Protein AF-K0KT39-F1 (afdb_monomer_lite)

pLDDT: mean 83.59, std 15.36, range [40.25, 98.38]

Structure (mmCIF, N/CA/C/O backbone):
data_AF-K0KT39-F1
#
_entry.id   AF-K0KT39-F1
#
loop_
_atom_site.group_PDB
_atom_site.id
_atom_site.type_symbol
_atom_site.label_atom_id
_atom_site.label_alt_id
_atom_site.label_comp_id
_atom_site.label_asym_id
_atom_site.label_entity_id
_atom_site.label_seq_id
_atom_site.pdbx_PDB_ins_code
_atom_site.Cartn_x
_atom_site.Cartn_y
_atom_site.Cartn_z
_atom_site.occupancy
_atom_site.B_iso_or_equiv
_atom_site.auth_seq_id
_atom_site.auth_comp_id
_atom_site.auth_asym_id
_atom_site.auth_atom_id
_atom_site.pdbx_PDB_model_num
ATOM 1 N N . MET A 1 1 ? -36.729 12.899 -45.522 1.00 46.84 1 MET A N 1
ATOM 2 C CA . MET A 1 1 ? -36.616 11.635 -44.768 1.00 46.84 1 MET A CA 1
ATOM 3 C C . MET A 1 1 ? -36.280 12.002 -43.335 1.00 46.84 1 MET A C 1
ATOM 5 O O . MET A 1 1 ? -35.154 12.412 -43.083 1.00 46.84 1 MET A O 1
ATOM 9 N N . SER A 1 2 ? -37.270 11.995 -42.440 1.00 45.16 2 SER A N 1
ATOM 10 C CA . SER A 1 2 ? -37.041 12.156 -41.001 1.00 45.16 2 SER A CA 1
ATOM 11 C C . SER A 1 2 ? -36.230 10.952 -40.533 1.00 45.16 2 SER A C 1
ATOM 13 O O . SER A 1 2 ? -36.649 9.807 -40.692 1.00 45.16 2 SER A O 1
ATOM 15 N N . SER A 1 3 ? -35.005 11.199 -40.083 1.00 56.50 3 SER A N 1
ATOM 16 C CA . SER A 1 3 ? -34.122 10.141 -39.606 1.00 56.50 3 SER A CA 1
ATOM 17 C C . SER A 1 3 ? -34.692 9.606 -38.293 1.00 56.50 3 SER A C 1
ATOM 19 O O . SER A 1 3 ? -34.631 10.291 -37.276 1.00 56.50 3 SER A O 1
ATOM 21 N N . VAL A 1 4 ? -35.221 8.381 -38.351 1.00 67.88 4 VAL A N 1
ATOM 22 C CA . VAL A 1 4 ? -35.783 7.569 -37.251 1.00 67.88 4 VAL A CA 1
ATOM 23 C C . VAL A 1 4 ? -34.886 7.546 -36.001 1.00 67.88 4 VAL A C 1
ATOM 25 O O . VAL A 1 4 ? -35.363 7.326 -34.896 1.00 67.88 4 VAL A O 1
ATOM 28 N N . LEU A 1 5 ? -33.589 7.827 -36.153 1.00 69.44 5 LEU A N 1
ATOM 29 C CA . LEU A 1 5 ? -32.622 7.896 -35.057 1.00 69.44 5 LEU A CA 1
ATOM 30 C C . LEU A 1 5 ? -32.806 9.114 -34.131 1.00 69.44 5 LEU A C 1
ATOM 32 O O . LEU A 1 5 ? -32.380 9.055 -32.985 1.00 69.44 5 LEU A O 1
ATOM 36 N N . TYR A 1 6 ? -33.418 10.211 -34.592 1.00 71.56 6 TYR A N 1
ATOM 37 C CA . TYR A 1 6 ? -33.599 11.419 -33.767 1.00 71.56 6 TYR A CA 1
ATOM 38 C C . TYR A 1 6 ? -34.797 11.340 -32.817 1.00 71.56 6 TYR A C 1
ATOM 40 O O . TYR A 1 6 ? -34.864 12.113 -31.865 1.00 71.56 6 TYR A O 1
ATOM 48 N N . ASP A 1 7 ? -35.710 10.401 -33.063 1.00 83.69 7 ASP A N 1
ATOM 49 C CA . ASP A 1 7 ? -36.913 10.196 -32.252 1.00 83.69 7 ASP A CA 1
ATOM 50 C C . ASP A 1 7 ? -36.678 9.185 -31.112 1.00 83.69 7 ASP A C 1
ATOM 52 O O . ASP A 1 7 ? -37.590 8.882 -30.343 1.00 83.69 7 ASP A O 1
ATOM 56 N N . ILE A 1 8 ? -35.455 8.652 -30.994 1.00 88.94 8 ILE A N 1
ATOM 57 C CA . ILE A 1 8 ? -35.076 7.719 -29.931 1.00 88.94 8 ILE A CA 1
ATOM 58 C C . ILE A 1 8 ? -35.012 8.474 -28.587 1.00 88.94 8 ILE A C 1
ATOM 60 O O . ILE A 1 8 ? -34.323 9.498 -28.502 1.00 88.94 8 ILE A O 1
ATOM 64 N N . PRO A 1 9 ? -35.684 7.980 -27.526 1.00 92.38 9 PRO A N 1
ATOM 65 C CA . PRO A 1 9 ? -35.619 8.573 -26.194 1.00 92.38 9 PRO A CA 1
ATOM 66 C C . PRO A 1 9 ? -34.192 8.661 -25.650 1.00 92.38 9 PRO A C 1
ATOM 68 O O . PRO A 1 9 ? -33.346 7.808 -25.918 1.00 92.38 9 PRO A O 1
ATOM 71 N N . LEU A 1 10 ? -33.936 9.680 -24.828 1.00 91.75 10 LEU A N 1
ATOM 72 C CA . LEU A 1 10 ? -32.611 9.917 -24.254 1.00 91.75 10 LEU A CA 1
ATOM 73 C C . LEU A 1 10 ? -32.112 8.728 -23.413 1.00 91.75 10 LEU A C 1
ATOM 75 O O . LEU A 1 10 ? -30.931 8.399 -23.476 1.00 91.75 10 LEU A O 1
ATOM 79 N N . ASP A 1 11 ? -33.010 8.051 -22.698 1.00 93.25 11 ASP A N 1
ATOM 80 C CA . ASP A 1 11 ? -32.669 6.886 -21.874 1.00 93.25 11 ASP A CA 1
ATOM 81 C C . ASP A 1 11 ? -32.149 5.716 -22.723 1.00 93.25 11 ASP A C 1
ATOM 83 O O . ASP A 1 11 ? -31.144 5.100 -22.382 1.00 93.25 11 ASP A O 1
ATOM 87 N N . THR A 1 12 ? -32.742 5.479 -23.898 1.00 93.56 12 THR A N 1
ATOM 88 C CA . THR A 1 12 ? -32.250 4.468 -24.847 1.00 93.56 12 THR A CA 1
ATOM 89 C C . THR A 1 12 ? -30.861 4.829 -25.375 1.00 93.56 12 THR A C 1
ATOM 91 O O . THR A 1 12 ? -30.024 3.952 -25.569 1.00 93.56 12 THR A O 1
ATOM 94 N N . TRP A 1 13 ? -30.566 6.119 -25.574 1.00 93.88 13 TRP A N 1
ATOM 95 C CA . TRP A 1 13 ? -29.210 6.546 -25.930 1.00 93.88 13 TRP A CA 1
ATOM 96 C C . TRP A 1 13 ? -28.197 6.316 -24.807 1.00 93.88 13 TRP A C 1
ATOM 98 O O . TRP A 1 13 ? -27.032 6.052 -25.105 1.00 93.88 13 TRP A O 1
ATOM 108 N N . PHE A 1 14 ? -28.611 6.389 -23.541 1.00 94.06 14 PHE A N 1
ATOM 109 C CA . PHE A 1 14 ? -27.748 6.036 -22.414 1.00 94.06 14 PHE A CA 1
ATOM 110 C C . PHE A 1 14 ? -27.466 4.533 -22.368 1.00 94.06 14 PHE A C 1
ATOM 112 O O . PHE A 1 14 ? -26.304 4.162 -22.244 1.00 94.06 14 PHE A O 1
ATOM 119 N N . GLU A 1 15 ? -28.473 3.684 -22.586 1.00 94.31 15 GLU A N 1
ATOM 120 C CA . GLU A 1 15 ? -28.278 2.230 -22.710 1.00 94.31 15 GLU A CA 1
ATOM 121 C C . GLU A 1 15 ? -27.335 1.880 -23.871 1.00 94.31 15 GLU A C 1
ATOM 123 O O . GLU A 1 15 ? -26.424 1.072 -23.719 1.00 94.31 15 GLU A O 1
ATOM 128 N N . VAL A 1 16 ? -27.492 2.537 -25.027 1.00 93.94 16 VAL A N 1
ATOM 129 C CA . VAL A 1 16 ? -26.554 2.384 -26.151 1.00 93.94 16 VAL A CA 1
ATOM 130 C C . VAL A 1 16 ? -25.148 2.820 -25.741 1.00 93.94 16 VAL A C 1
ATOM 132 O O . VAL A 1 16 ? -24.185 2.129 -26.055 1.00 93.94 16 VAL A O 1
ATOM 135 N N . ALA A 1 17 ? -25.011 3.940 -25.028 1.00 94.12 17 ALA A N 1
ATOM 136 C CA . ALA A 1 17 ? -23.710 4.442 -24.604 1.00 94.12 17 ALA A CA 1
ATOM 137 C C . ALA A 1 17 ? -22.978 3.489 -23.643 1.00 94.12 17 ALA A C 1
ATOM 139 O O . ALA A 1 17 ? -21.752 3.423 -23.691 1.00 94.12 17 ALA A O 1
ATOM 140 N N . GLU A 1 18 ? -23.701 2.735 -22.811 1.00 93.25 18 GLU A N 1
ATOM 141 C CA . GLU A 1 18 ? -23.127 1.710 -21.925 1.00 93.25 18 GLU A CA 1
ATOM 142 C C . GLU A 1 18 ? -22.544 0.508 -22.686 1.00 93.25 18 GLU A C 1
ATOM 144 O O . GLU A 1 18 ? -21.659 -0.177 -22.170 1.00 93.25 18 GLU A O 1
ATOM 149 N N . LEU A 1 19 ? -23.010 0.260 -23.914 1.00 95.44 19 LEU A N 1
ATOM 150 C CA . LEU A 1 19 ? -22.558 -0.845 -24.766 1.00 95.44 19 LEU A CA 1
ATOM 151 C C . LEU A 1 19 ? -21.391 -0.471 -25.691 1.00 95.44 19 LEU A C 1
ATOM 153 O O . LEU A 1 19 ? -20.814 -1.353 -26.328 1.00 95.44 19 LEU A O 1
ATOM 157 N N . LEU A 1 20 ? -21.060 0.816 -25.794 1.00 95.44 20 LEU A N 1
ATOM 158 C CA . LEU A 1 20 ? -20.030 1.328 -26.694 1.00 95.44 20 LEU A CA 1
ATOM 159 C C . LEU A 1 20 ? -18.707 1.556 -25.969 1.00 95.44 20 LEU A C 1
ATOM 161 O O . LEU A 1 20 ? -18.662 1.904 -24.787 1.00 95.44 20 LEU A O 1
ATOM 165 N N . ASP A 1 21 ? -17.605 1.418 -26.706 1.00 94.62 21 ASP A N 1
ATOM 166 C CA . ASP A 1 21 ? -16.312 1.832 -26.186 1.00 94.62 21 ASP A CA 1
ATOM 167 C C . ASP A 1 21 ? -16.162 3.366 -26.208 1.00 94.62 21 ASP A C 1
ATOM 169 O O . ASP A 1 21 ? -16.931 4.118 -26.812 1.00 94.62 21 ASP A O 1
ATOM 173 N N . THR A 1 22 ? -15.139 3.866 -25.515 1.00 93.25 22 THR A N 1
ATOM 174 C CA . THR A 1 22 ? -14.885 5.311 -25.440 1.00 93.25 22 THR A CA 1
ATOM 175 C C . THR A 1 22 ? -14.632 5.941 -26.813 1.00 93.25 22 THR A C 1
ATOM 177 O O . THR A 1 22 ? -14.988 7.101 -27.026 1.00 93.25 22 THR A O 1
ATOM 180 N N . GLN A 1 23 ? -13.985 5.219 -27.728 1.00 94.19 23 GLN A N 1
ATOM 181 C CA . GLN A 1 23 ? -13.629 5.751 -29.037 1.00 94.19 23 GLN A CA 1
ATOM 182 C C . GLN A 1 23 ? -14.881 5.932 -29.898 1.00 94.19 23 GLN A C 1
ATOM 184 O O . GLN A 1 23 ? -15.034 6.972 -30.540 1.00 94.19 23 GLN A O 1
ATOM 189 N N . ASP A 1 24 ? -15.805 4.980 -29.845 1.00 96.50 24 ASP A N 1
ATOM 190 C CA . ASP A 1 24 ? -17.098 5.048 -30.514 1.00 96.50 24 ASP A CA 1
ATOM 191 C C . ASP A 1 24 ? -17.952 6.198 -29.980 1.00 96.50 24 ASP A C 1
ATOM 193 O O . ASP A 1 24 ? -18.517 6.958 -30.768 1.00 96.50 24 ASP A O 1
ATOM 197 N N . LEU A 1 25 ? -17.973 6.417 -28.662 1.00 96.06 25 LEU A N 1
ATOM 198 C CA . LEU A 1 25 ? -18.660 7.569 -28.063 1.00 96.06 25 LEU A CA 1
ATOM 199 C C . LEU A 1 25 ? -18.099 8.906 -28.575 1.00 96.06 25 LEU A C 1
ATOM 201 O O . LEU A 1 25 ? -18.857 9.824 -28.903 1.00 96.06 25 LEU A O 1
ATOM 205 N N . ILE A 1 26 ? -16.771 9.020 -28.689 1.00 94.56 26 ILE A N 1
ATOM 206 C CA . ILE A 1 26 ? -16.111 10.210 -29.249 1.00 94.56 26 ILE A CA 1
ATOM 207 C C . ILE A 1 26 ? -16.466 10.377 -30.733 1.00 94.56 26 ILE A C 1
ATOM 209 O O . ILE A 1 26 ? -16.769 11.491 -31.168 1.00 94.56 26 ILE A O 1
ATOM 213 N N . ASN A 1 27 ? -16.468 9.285 -31.499 1.00 96.50 27 ASN A N 1
ATOM 214 C CA . ASN A 1 27 ? -16.807 9.287 -32.920 1.00 96.50 27 ASN A CA 1
ATOM 215 C C . ASN A 1 27 ? -18.277 9.675 -33.154 1.00 96.50 27 ASN A C 1
ATOM 217 O O . ASN A 1 27 ? -18.571 10.470 -34.042 1.00 96.50 27 ASN A O 1
ATOM 221 N N . LEU A 1 28 ? -19.216 9.193 -32.337 1.00 94.81 28 LEU A N 1
ATOM 222 C CA . LEU A 1 28 ? -20.631 9.566 -32.441 1.00 94.81 28 LEU A CA 1
ATOM 223 C C . LEU A 1 28 ? -20.848 11.057 -32.176 1.00 94.81 28 LEU A C 1
ATOM 225 O O . LEU A 1 28 ? -21.639 11.715 -32.856 1.00 94.81 28 LEU A O 1
ATOM 229 N N . ARG A 1 29 ? -20.083 11.623 -31.244 1.00 95.44 29 ARG A N 1
ATOM 230 C CA . ARG A 1 29 ? -20.150 13.038 -30.871 1.00 95.44 29 ARG A CA 1
ATOM 231 C C . ARG A 1 29 ? -19.796 13.994 -32.019 1.00 95.44 29 ARG A C 1
ATOM 233 O O . ARG A 1 29 ? -20.246 15.140 -32.001 1.00 95.44 29 ARG A O 1
ATOM 240 N N . ILE A 1 30 ? -19.011 13.554 -33.008 1.00 96.19 30 ILE A N 1
ATOM 241 C CA . ILE A 1 30 ? -18.637 14.369 -34.181 1.00 96.19 30 ILE A CA 1
ATOM 242 C C . ILE A 1 30 ? -19.602 14.220 -35.366 1.00 96.19 30 ILE A C 1
ATOM 244 O O . ILE A 1 30 ? -19.491 14.975 -36.329 1.00 96.19 30 ILE A O 1
ATOM 248 N N . VAL A 1 31 ? -20.570 13.298 -35.303 1.00 95.31 31 VAL A N 1
ATOM 249 C CA . VAL A 1 31 ? -21.491 13.023 -36.420 1.00 95.31 31 VAL A CA 1
ATOM 250 C C . VAL A 1 31 ? -22.432 14.200 -36.687 1.00 95.31 31 VAL A C 1
ATOM 252 O O . VAL A 1 31 ? -22.616 14.600 -37.834 1.00 95.31 31 VAL A O 1
ATOM 255 N N . ASN A 1 32 ? -23.073 14.749 -35.650 1.00 93.69 32 ASN A N 1
ATOM 256 C CA . ASN A 1 32 ? -23.989 15.888 -35.774 1.00 93.69 32 ASN A CA 1
ATOM 257 C C . ASN A 1 32 ? -24.195 16.610 -34.425 1.00 93.69 32 ASN A C 1
ATOM 259 O O . ASN A 1 32 ? -23.802 16.110 -33.374 1.00 93.69 32 ASN A O 1
ATOM 263 N N . LYS A 1 33 ? -24.854 17.780 -34.442 1.00 94.44 33 LYS A N 1
ATOM 264 C CA . LYS A 1 33 ? -25.094 18.608 -33.239 1.00 94.44 33 LYS A CA 1
ATOM 265 C C . LYS A 1 33 ? -25.927 17.912 -32.154 1.00 94.44 33 LYS A C 1
ATOM 267 O O . LYS A 1 33 ? -25.725 18.182 -30.975 1.00 94.44 33 LYS A O 1
ATOM 272 N N . HIS A 1 34 ? -26.866 17.053 -32.541 1.00 93.19 34 HIS A N 1
ATOM 273 C CA . HIS A 1 34 ? -27.722 16.343 -31.595 1.00 93.19 34 HIS A CA 1
ATOM 274 C C . HIS A 1 34 ? -26.930 15.268 -30.839 1.00 93.19 34 HIS A C 1
ATOM 276 O O . HIS A 1 34 ? -26.924 15.262 -29.612 1.00 93.19 34 HIS A O 1
ATOM 282 N N . PHE A 1 35 ? -26.161 14.441 -31.552 1.00 94.12 35 PHE A N 1
ATOM 283 C CA . PHE A 1 35 ? -25.239 13.483 -30.936 1.00 94.12 35 PHE A CA 1
ATOM 284 C C . PHE A 1 35 ? -24.128 14.179 -30.155 1.00 94.12 35 PHE A C 1
ATOM 286 O O . PHE A 1 35 ? -23.762 13.716 -29.081 1.00 94.12 35 PHE A O 1
ATOM 293 N N . HIS A 1 36 ? -23.648 15.331 -30.629 1.00 95.75 36 HIS A N 1
ATOM 294 C CA . HIS A 1 36 ? -22.718 16.146 -29.859 1.00 95.75 36 HIS A CA 1
ATOM 295 C C . HIS A 1 36 ? -23.272 16.483 -28.472 1.00 95.75 36 HIS A C 1
ATOM 297 O O . HIS A 1 36 ? -22.563 16.336 -27.481 1.00 95.75 36 HIS A O 1
ATOM 303 N N . TYR A 1 37 ? -24.534 16.912 -28.399 1.00 94.75 37 TYR A N 1
ATOM 304 C CA . TYR A 1 37 ? -25.203 17.212 -27.138 1.00 94.75 37 TYR A CA 1
ATOM 305 C C . TYR A 1 37 ? -25.363 15.958 -26.269 1.00 94.75 37 TYR A C 1
ATOM 307 O O . TYR A 1 37 ? -24.861 15.947 -25.146 1.00 94.75 37 TYR A O 1
ATOM 315 N N . ILE A 1 38 ? -25.982 14.894 -26.797 1.00 94.94 38 ILE A N 1
ATOM 316 C CA . ILE A 1 38 ? -26.258 13.652 -26.051 1.00 94.94 38 ILE A CA 1
ATOM 317 C C . ILE A 1 38 ? -24.968 13.035 -25.506 1.00 94.94 38 ILE A C 1
ATOM 319 O O . ILE A 1 38 ? -24.828 12.846 -24.299 1.00 94.94 38 ILE A O 1
ATOM 323 N N . PHE A 1 39 ? -23.984 12.796 -26.374 1.00 96.00 39 PHE A N 1
ATOM 324 C CA . PHE A 1 39 ? -22.715 12.164 -26.009 1.00 96.00 39 PHE A CA 1
ATOM 325 C C . PHE A 1 39 ? -21.731 13.124 -25.330 1.00 96.00 39 PHE A C 1
ATOM 327 O O . PHE A 1 39 ? -20.564 12.785 -25.176 1.00 96.00 39 PHE A O 1
ATOM 334 N N . SER A 1 40 ? -22.168 14.311 -24.894 1.00 95.50 40 SER A N 1
ATOM 335 C CA . SER A 1 40 ? -21.419 15.168 -23.960 1.00 95.50 40 SER A CA 1
ATOM 336 C C . SER A 1 40 ? -22.024 15.180 -22.551 1.00 95.50 40 SER A C 1
ATOM 338 O O . SER A 1 40 ? -21.449 15.792 -21.651 1.00 95.50 40 SER A O 1
ATOM 340 N N . LEU A 1 41 ? -23.171 14.523 -22.333 1.00 96.25 41 LEU A N 1
ATOM 341 C CA . LEU A 1 41 ? -23.877 14.550 -21.054 1.00 96.25 41 LEU A CA 1
ATOM 342 C C . LEU A 1 41 ? -23.114 13.812 -19.947 1.00 96.25 41 LEU A C 1
ATOM 344 O O . LEU A 1 41 ? -22.568 12.724 -20.139 1.00 96.25 41 LEU A O 1
ATOM 348 N N . ASN A 1 42 ? -23.150 14.383 -18.741 1.00 96.25 42 ASN A N 1
ATOM 349 C CA . ASN A 1 42 ? -22.493 13.811 -17.564 1.00 96.25 42 ASN A CA 1
ATOM 350 C C . ASN A 1 42 ? -23.023 12.421 -17.190 1.00 96.25 42 ASN A C 1
ATOM 352 O O . ASN A 1 42 ? -22.271 11.650 -16.603 1.00 96.25 42 ASN A O 1
ATOM 356 N N . THR A 1 43 ? -24.271 12.085 -17.533 1.00 95.50 43 THR A N 1
ATOM 357 C CA . THR A 1 43 ? -24.850 10.751 -17.298 1.00 95.50 43 THR A CA 1
ATOM 358 C C . THR A 1 43 ? -24.015 9.639 -17.936 1.00 95.50 43 THR A C 1
ATOM 360 O O . THR A 1 43 ? -23.900 8.573 -17.350 1.00 95.50 43 TH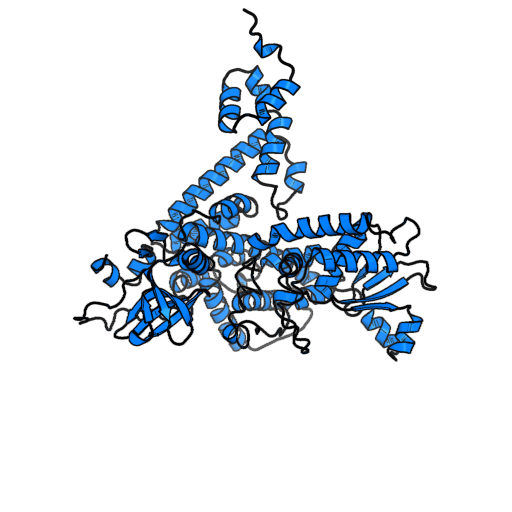R A O 1
ATOM 363 N N . ILE A 1 44 ? -23.362 9.913 -19.072 1.00 96.31 44 ILE A N 1
ATOM 364 C CA . ILE A 1 44 ? -22.476 8.963 -19.763 1.00 96.31 44 ILE A CA 1
ATOM 365 C C . ILE A 1 44 ? -21.061 9.022 -19.172 1.00 96.31 44 ILE A C 1
ATOM 367 O O . ILE A 1 44 ? -20.472 8.010 -18.799 1.00 96.31 44 ILE A O 1
ATOM 371 N N . TRP A 1 45 ? -20.493 10.225 -19.056 1.00 96.12 45 TRP A N 1
ATOM 372 C CA . TRP A 1 45 ? -19.067 10.377 -18.744 1.00 96.12 45 TRP A CA 1
ATOM 373 C C . TRP A 1 45 ? -18.718 10.229 -17.264 1.00 96.12 45 TRP A C 1
ATOM 375 O O . TRP A 1 45 ? -17.588 9.855 -16.949 1.00 96.12 45 TRP A O 1
ATOM 385 N N . LYS A 1 46 ? -19.653 10.493 -16.344 1.00 95.56 46 LYS A N 1
ATOM 386 C CA . LYS A 1 46 ? -19.411 10.328 -14.906 1.00 95.56 46 LYS A CA 1
ATOM 387 C C . LYS A 1 46 ? -19.182 8.860 -14.530 1.00 95.56 46 LYS A C 1
ATOM 389 O O . LYS A 1 46 ? -18.131 8.598 -13.947 1.00 95.56 46 LYS A O 1
ATOM 394 N N . PRO A 1 47 ? -20.056 7.897 -14.888 1.00 94.56 47 PRO A N 1
ATOM 395 C CA . PRO A 1 47 ? -19.798 6.478 -14.636 1.00 94.56 47 PRO A CA 1
ATOM 396 C C . PRO A 1 47 ? -18.484 5.984 -15.251 1.00 94.56 47 PRO A C 1
ATOM 398 O O . PRO A 1 47 ? -17.734 5.271 -14.585 1.00 94.56 47 PRO A O 1
ATOM 401 N N . LEU A 1 48 ? -18.161 6.412 -16.479 1.00 93.75 48 LEU A N 1
ATOM 402 C CA . LEU A 1 48 ? -16.902 6.067 -17.152 1.00 93.75 48 LEU A CA 1
ATOM 403 C C . LEU A 1 48 ? -15.674 6.620 -16.414 1.00 93.75 48 LEU A C 1
ATOM 405 O O . LEU A 1 48 ? -14.705 5.897 -16.192 1.00 93.75 48 LEU A O 1
ATOM 409 N N . ALA A 1 49 ? -15.706 7.887 -15.994 1.00 94.31 49 ALA A N 1
ATOM 410 C CA . ALA A 1 49 ? -14.618 8.486 -15.225 1.00 94.31 49 ALA A CA 1
ATOM 411 C C . ALA A 1 49 ? -14.461 7.813 -13.852 1.00 94.31 49 ALA A C 1
ATOM 413 O O . ALA A 1 49 ? -13.342 7.500 -13.440 1.00 94.31 49 ALA A O 1
ATOM 414 N N . THR A 1 50 ? -15.575 7.555 -13.156 1.00 93.19 50 THR A N 1
ATOM 415 C CA . THR A 1 50 ? -15.586 6.890 -11.848 1.00 93.19 50 THR A CA 1
ATOM 416 C C . THR A 1 50 ? -15.029 5.472 -11.934 1.00 93.19 50 THR A C 1
ATOM 418 O O . THR A 1 50 ? -14.135 5.129 -11.161 1.00 93.19 50 THR A O 1
ATOM 421 N N . SER A 1 51 ? -15.491 4.664 -12.891 1.00 91.50 51 SER A N 1
ATOM 422 C CA . SER A 1 51 ? -15.036 3.279 -13.049 1.00 91.50 51 SER A CA 1
ATOM 423 C C . SER A 1 51 ? -13.561 3.191 -13.444 1.00 91.50 51 SER A C 1
ATOM 425 O O . SER A 1 51 ? -12.849 2.312 -12.954 1.00 91.50 51 SER A O 1
ATOM 427 N N . ARG A 1 52 ? -13.087 4.121 -14.282 1.00 91.44 52 ARG A N 1
ATOM 428 C CA . ARG A 1 52 ? -11.718 4.120 -14.803 1.00 91.44 52 ARG A CA 1
ATOM 429 C C . ARG A 1 52 ? -10.682 4.656 -13.817 1.00 91.44 52 ARG A C 1
ATOM 431 O O . ARG A 1 52 ? -9.605 4.074 -13.716 1.00 91.44 52 ARG A O 1
ATOM 438 N N . TRP A 1 53 ? -10.971 5.747 -13.103 1.00 93.75 53 TRP A N 1
ATOM 439 C CA . TRP A 1 53 ? -9.966 6.426 -12.268 1.00 93.75 53 TRP A CA 1
ATOM 440 C C . TRP A 1 53 ? -10.263 6.440 -10.772 1.00 93.75 53 TRP A C 1
ATOM 442 O O . TRP A 1 53 ? -9.334 6.654 -10.007 1.00 93.75 53 TRP A O 1
ATOM 452 N N . PHE A 1 54 ? -11.502 6.191 -10.342 1.00 91.56 54 PHE A N 1
ATOM 453 C CA . PHE A 1 54 ? -11.907 6.323 -8.935 1.00 91.56 54 PHE A CA 1
ATOM 454 C C . PHE A 1 54 ? -12.413 5.019 -8.308 1.00 91.56 54 PHE A C 1
ATOM 456 O O . PHE A 1 54 ? -12.992 5.032 -7.225 1.00 91.56 54 PHE A O 1
ATOM 463 N N . LYS A 1 55 ? -12.189 3.879 -8.970 1.00 87.69 55 LYS A N 1
ATOM 464 C CA . LYS A 1 55 ? -12.471 2.551 -8.404 1.00 87.69 55 LYS A CA 1
ATOM 465 C C . LYS A 1 55 ? -11.504 2.177 -7.271 1.00 87.69 55 LYS A C 1
ATOM 467 O O . LYS A 1 55 ? -11.816 1.316 -6.457 1.00 87.69 55 LYS A O 1
ATOM 472 N N . ILE A 1 56 ? -10.323 2.790 -7.247 1.00 84.81 56 ILE A N 1
ATOM 473 C CA . ILE A 1 56 ? -9.291 2.544 -6.238 1.00 84.81 56 ILE A CA 1
ATOM 474 C C . ILE A 1 56 ? -9.648 3.342 -4.975 1.00 84.81 56 ILE A C 1
ATOM 476 O O . ILE A 1 56 ? -9.892 4.544 -5.057 1.00 84.81 56 ILE A O 1
ATOM 480 N N . ASP A 1 57 ? -9.687 2.674 -3.819 1.00 83.88 57 ASP A N 1
ATOM 481 C CA . ASP A 1 57 ? -10.199 3.244 -2.560 1.00 83.88 57 ASP A CA 1
ATOM 482 C C . ASP A 1 57 ? -9.386 4.451 -2.047 1.00 83.88 57 ASP A C 1
ATOM 484 O O . ASP A 1 57 ? -9.920 5.318 -1.362 1.00 83.88 57 ASP A O 1
ATOM 488 N N . ASP A 1 58 ? -8.114 4.559 -2.443 1.00 87.06 58 ASP A N 1
ATOM 489 C CA . ASP A 1 58 ? -7.204 5.644 -2.050 1.00 87.06 58 ASP A CA 1
ATOM 490 C C . ASP A 1 58 ? -7.340 6.935 -2.890 1.00 87.06 58 ASP A C 1
ATOM 492 O O . ASP A 1 58 ? -6.570 7.882 -2.714 1.00 87.06 58 ASP A O 1
ATOM 496 N N . GLN A 1 59 ? -8.315 6.999 -3.804 1.00 90.62 59 GLN A N 1
ATOM 497 C CA . GLN A 1 59 ? -8.532 8.159 -4.670 1.00 90.62 59 GLN A CA 1
ATOM 498 C C . GLN A 1 59 ? -9.413 9.230 -4.008 1.00 90.62 59 GLN A C 1
ATOM 500 O O . GLN A 1 59 ? -10.392 8.900 -3.336 1.00 90.62 59 GLN A O 1
ATOM 505 N N . PRO A 1 60 ? -9.136 10.528 -4.244 1.00 88.75 60 PRO A N 1
ATOM 506 C CA . PRO A 1 60 ? -9.906 11.629 -3.663 1.00 88.75 60 PRO A CA 1
ATOM 507 C C . PRO A 1 60 ? -11.323 11.686 -4.252 1.00 88.75 60 PRO A C 1
ATOM 509 O O . PRO A 1 60 ? -11.552 12.216 -5.346 1.00 88.75 60 PRO A O 1
ATOM 512 N N . ARG A 1 61 ? -12.296 11.118 -3.531 1.00 85.75 61 ARG A N 1
ATOM 513 C CA . ARG A 1 61 ? -13.695 11.000 -3.979 1.00 85.75 61 ARG A CA 1
ATOM 514 C C . ARG A 1 61 ? -14.404 12.357 -4.066 1.00 85.75 61 ARG A C 1
ATOM 516 O O . ARG A 1 61 ? -15.410 12.473 -4.763 1.00 85.75 61 ARG A O 1
ATOM 523 N N . GLU A 1 62 ? -13.887 13.389 -3.406 1.00 88.38 62 GLU A N 1
ATOM 524 C CA . GLU A 1 62 ? -14.403 14.762 -3.440 1.00 88.38 62 GLU A CA 1
ATOM 525 C C . GLU A 1 62 ? -14.399 15.332 -4.866 1.00 88.38 62 GLU A C 1
ATOM 527 O O . GLU A 1 62 ? -15.348 15.999 -5.271 1.00 88.38 62 GLU A O 1
ATOM 532 N N . ILE A 1 63 ? -13.413 14.953 -5.685 1.00 88.38 63 ILE A N 1
ATOM 533 C CA . ILE A 1 63 ? -13.277 15.419 -7.074 1.00 88.38 63 ILE A CA 1
ATOM 534 C C . ILE A 1 63 ? -14.486 15.019 -7.929 1.00 88.38 63 ILE A C 1
ATOM 536 O O . ILE A 1 63 ? -14.907 15.766 -8.814 1.00 88.38 63 ILE A O 1
ATOM 540 N N . ILE A 1 64 ? -15.091 13.865 -7.640 1.00 86.31 64 ILE A N 1
ATOM 541 C CA . ILE A 1 64 ? -16.310 13.396 -8.313 1.00 86.31 64 ILE A CA 1
ATOM 542 C C . ILE A 1 64 ? -17.484 14.342 -8.005 1.00 86.31 64 ILE A C 1
ATOM 544 O O . ILE A 1 64 ? -18.347 14.584 -8.849 1.00 86.31 64 ILE A O 1
ATOM 548 N N . LYS A 1 65 ? -17.548 14.909 -6.800 1.00 87.25 65 LYS A N 1
ATOM 549 C CA . LYS A 1 65 ? -18.622 15.841 -6.433 1.00 87.25 65 LYS A CA 1
ATOM 550 C C . LYS A 1 65 ? -18.416 17.215 -7.073 1.00 87.25 65 LYS A C 1
ATOM 552 O O . LYS A 1 65 ? -19.391 17.825 -7.501 1.00 87.25 65 LYS A O 1
ATOM 557 N N . ASP A 1 66 ? -17.164 17.645 -7.201 1.00 91.50 66 ASP A N 1
ATOM 558 C CA . ASP A 1 66 ? -16.821 18.999 -7.649 1.00 91.50 66 ASP A CA 1
ATOM 559 C C . ASP A 1 66 ? -16.749 19.151 -9.181 1.00 91.50 66 ASP A C 1
ATOM 561 O O . ASP A 1 66 ? -16.816 20.265 -9.711 1.00 91.50 66 ASP A O 1
ATOM 565 N N . THR A 1 67 ? -16.639 18.043 -9.921 1.00 92.00 67 THR A N 1
ATOM 566 C CA . THR A 1 67 ? -16.535 18.060 -11.388 1.00 92.00 67 THR A CA 1
ATOM 567 C C . THR A 1 67 ? -17.877 18.393 -12.044 1.00 92.00 67 THR A C 1
ATOM 569 O O . THR A 1 67 ? -18.841 17.633 -11.948 1.00 92.00 67 THR A O 1
ATOM 572 N N . LYS A 1 68 ? -17.928 19.519 -12.771 1.00 93.38 68 LYS A N 1
ATOM 573 C CA . LYS A 1 68 ? -19.129 19.980 -13.493 1.00 93.38 68 LYS A CA 1
ATOM 574 C C . LYS A 1 68 ? -19.244 19.436 -14.918 1.00 93.38 68 LYS A C 1
ATOM 576 O O . LYS A 1 68 ? -20.352 19.153 -15.358 1.00 93.38 68 LYS A O 1
ATOM 581 N N . GLU A 1 69 ? -18.126 19.279 -15.626 1.00 95.19 69 GLU A N 1
ATOM 582 C CA . GLU A 1 69 ? -18.087 18.859 -17.035 1.00 95.19 69 GLU A CA 1
ATOM 583 C C . GLU A 1 69 ? -17.247 17.589 -17.195 1.00 95.19 69 GLU A C 1
ATOM 585 O O . GLU A 1 69 ? -16.025 17.631 -17.357 1.00 95.19 69 GLU A O 1
ATOM 590 N N . TYR A 1 70 ? -17.904 16.430 -17.143 1.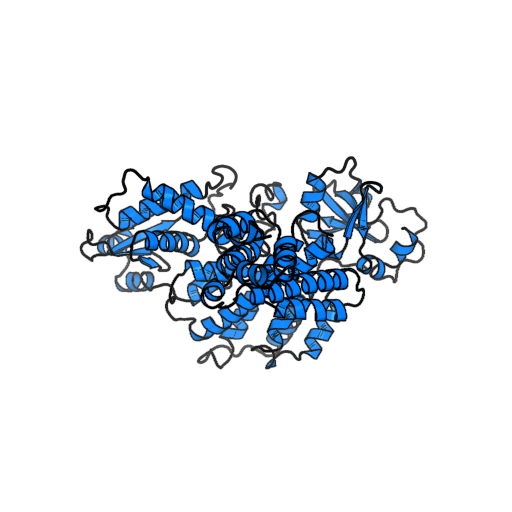00 95.69 70 TYR A N 1
ATOM 591 C CA . TYR A 1 70 ? -17.206 15.146 -17.117 1.00 95.69 70 TYR A CA 1
ATOM 592 C C . TYR A 1 70 ? -16.568 14.763 -18.450 1.00 95.69 70 TYR A C 1
ATOM 594 O O . TYR A 1 70 ? -15.532 14.105 -18.444 1.00 95.69 70 TYR A O 1
ATOM 602 N N . PHE A 1 71 ? -17.125 15.191 -19.585 1.00 95.69 71 PHE A N 1
ATOM 603 C CA . PHE A 1 71 ? -16.500 14.954 -20.889 1.00 95.69 71 PHE A CA 1
ATOM 604 C C . PHE A 1 71 ? -15.133 15.654 -21.007 1.00 95.69 71 PHE A C 1
ATOM 606 O O . PHE A 1 71 ? -14.142 15.046 -21.424 1.00 95.69 71 PHE A O 1
ATOM 613 N N . ALA A 1 72 ? -15.072 16.932 -20.614 1.00 95.50 72 ALA A N 1
ATOM 614 C CA . ALA A 1 72 ? -13.839 17.715 -20.631 1.00 95.50 72 ALA A CA 1
ATOM 615 C C . ALA A 1 72 ? -12.805 17.113 -19.671 1.00 95.50 72 ALA A C 1
ATOM 617 O O . ALA A 1 72 ? -11.672 16.849 -20.075 1.00 95.50 72 ALA A O 1
ATOM 618 N N . TYR A 1 73 ? -13.238 16.795 -18.444 1.00 95.50 73 TYR A N 1
ATOM 619 C CA . TYR A 1 73 ? -12.415 16.094 -17.460 1.00 95.50 73 TYR A CA 1
ATOM 620 C C . TYR A 1 73 ? -11.861 14.775 -18.014 1.00 95.50 73 TYR A C 1
ATOM 622 O O . TYR A 1 73 ? -10.663 14.520 -17.919 1.00 95.50 73 TYR A O 1
ATOM 630 N N . TYR A 1 74 ? -12.711 13.948 -18.632 1.00 95.44 74 TYR A N 1
ATOM 631 C CA . TYR A 1 74 ? -12.306 12.662 -19.193 1.00 95.44 74 TYR A CA 1
ATOM 632 C C . TYR A 1 74 ? -11.248 12.831 -20.286 1.00 95.44 74 TYR A C 1
ATOM 634 O O . TYR A 1 74 ? -10.254 12.107 -20.305 1.00 95.44 74 TYR A O 1
ATOM 642 N N . THR A 1 75 ? -11.431 13.806 -21.176 1.00 94.19 75 THR A N 1
ATOM 643 C CA . THR A 1 75 ? -10.496 14.070 -22.277 1.00 94.19 75 THR A CA 1
ATOM 644 C C . THR A 1 75 ? -9.129 14.524 -21.756 1.00 94.19 75 THR A C 1
ATOM 646 O O . THR A 1 75 ? -8.113 13.948 -22.146 1.00 94.19 75 THR A O 1
ATOM 649 N N . GLU A 1 76 ? -9.093 15.493 -20.830 1.00 95.62 76 GLU A N 1
ATOM 650 C CA . GLU A 1 76 ? -7.852 15.937 -20.171 1.00 95.62 76 GLU A CA 1
ATOM 651 C C . GLU A 1 76 ? -7.163 14.759 -19.474 1.00 95.62 76 GLU A C 1
ATOM 653 O O . GLU A 1 76 ? -5.970 14.507 -19.647 1.00 95.62 76 GLU A O 1
ATOM 658 N N . ARG A 1 77 ? -7.931 13.995 -18.697 1.00 95.50 77 ARG A N 1
ATOM 659 C CA . ARG A 1 77 ? -7.398 12.909 -17.885 1.00 95.50 77 ARG A CA 1
ATOM 660 C C . ARG A 1 77 ? -6.873 11.748 -18.730 1.00 95.50 77 ARG A C 1
ATOM 662 O O . ARG A 1 77 ? -5.845 11.171 -18.378 1.00 95.50 77 ARG A O 1
ATOM 669 N N . ASN A 1 78 ? -7.520 11.446 -19.854 1.00 95.50 78 ASN A N 1
ATOM 670 C CA . ASN A 1 78 ? -7.047 10.452 -20.812 1.00 95.50 78 ASN A CA 1
ATOM 671 C C . ASN A 1 78 ? -5.748 10.894 -21.502 1.00 95.50 78 ASN A C 1
ATOM 673 O O . ASN A 1 78 ? -4.863 10.065 -21.697 1.00 95.50 78 ASN A O 1
ATOM 677 N N . GLN A 1 79 ? -5.598 12.186 -21.818 1.00 96.69 79 GLN A N 1
ATOM 678 C CA . GLN A 1 79 ? -4.339 12.714 -22.350 1.00 96.69 79 GLN A CA 1
ATOM 679 C C . GLN A 1 79 ? -3.189 12.520 -21.350 1.00 96.69 79 GLN A C 1
ATOM 681 O O . GLN A 1 79 ? -2.120 12.047 -21.730 1.00 96.69 79 GLN A O 1
ATOM 686 N N . ILE A 1 80 ? -3.440 12.764 -20.059 1.00 97.44 80 ILE A N 1
ATOM 687 C CA . ILE A 1 80 ? -2.463 12.493 -18.994 1.00 97.44 80 ILE A CA 1
ATOM 688 C C . ILE A 1 80 ? -2.058 11.008 -18.978 1.00 97.44 80 ILE A C 1
ATOM 690 O O . ILE A 1 80 ? -0.871 10.705 -18.903 1.00 97.44 80 ILE A O 1
ATOM 694 N N . ASP A 1 81 ? -3.001 10.066 -19.098 1.00 96.62 81 ASP A N 1
ATOM 695 C CA . ASP A 1 81 ? -2.681 8.627 -19.133 1.00 96.62 81 ASP A CA 1
ATOM 696 C C . ASP A 1 81 ? -1.814 8.236 -20.351 1.00 96.62 81 ASP A C 1
ATOM 698 O O . ASP A 1 81 ? -0.941 7.360 -20.253 1.00 96.62 81 ASP A O 1
ATOM 702 N N . VAL A 1 82 ? -2.039 8.880 -21.503 1.00 96.31 82 VAL A N 1
ATOM 703 C CA . VAL A 1 82 ? -1.215 8.711 -22.712 1.00 96.31 82 VAL A CA 1
ATOM 704 C C . VAL A 1 82 ? 0.197 9.241 -22.473 1.00 96.31 82 VAL A C 1
ATOM 706 O O . VAL A 1 82 ? 1.172 8.550 -22.777 1.00 96.31 82 VAL A O 1
ATOM 709 N N . ASP A 1 83 ? 0.323 10.426 -21.883 1.00 97.88 83 ASP A N 1
ATOM 710 C CA . ASP A 1 83 ? 1.618 11.055 -21.620 1.00 97.88 83 ASP A CA 1
ATOM 711 C C . ASP A 1 83 ? 2.422 10.298 -20.555 1.00 97.88 83 ASP A C 1
ATOM 713 O O . ASP A 1 83 ? 3.639 10.156 -20.694 1.00 97.88 83 ASP A O 1
ATOM 717 N N . ILE A 1 84 ? 1.753 9.713 -19.554 1.00 97.50 84 ILE A N 1
ATOM 718 C CA . ILE A 1 84 ? 2.371 8.782 -18.598 1.00 97.50 84 ILE A CA 1
ATOM 719 C C . ILE A 1 84 ? 2.958 7.578 -19.342 1.00 97.50 84 ILE A C 1
ATOM 721 O O . ILE A 1 84 ? 4.108 7.221 -19.104 1.00 97.50 84 ILE A O 1
ATOM 725 N N . SER A 1 85 ? 2.208 6.972 -20.268 1.00 95.75 85 SER A N 1
ATOM 726 C CA . SER A 1 85 ? 2.675 5.787 -21.011 1.00 95.75 85 SER A CA 1
ATOM 727 C C . SER A 1 85 ? 3.925 6.099 -21.837 1.00 95.75 85 SER A C 1
ATOM 729 O O . SER A 1 85 ? 4.931 5.404 -21.719 1.00 95.75 85 SER A O 1
ATOM 731 N N . LYS A 1 86 ? 3.905 7.211 -22.584 1.00 96.81 86 LYS A N 1
ATOM 732 C CA . LYS A 1 86 ? 5.061 7.688 -23.361 1.00 96.81 86 LYS A CA 1
ATOM 733 C C . LYS A 1 86 ? 6.269 7.994 -22.474 1.00 96.81 86 LYS A C 1
ATOM 735 O O . LYS A 1 86 ? 7.403 7.679 -22.824 1.00 96.81 86 LYS A O 1
ATOM 740 N N . SER A 1 87 ? 6.032 8.602 -21.314 1.00 97.38 87 SER A N 1
ATOM 741 C CA . SER A 1 87 ? 7.079 8.918 -20.337 1.00 97.38 87 SER A CA 1
ATOM 742 C C . SER A 1 87 ? 7.723 7.653 -19.769 1.00 97.38 87 SER A C 1
ATOM 744 O O . SER A 1 87 ? 8.943 7.583 -19.645 1.00 97.38 87 SER A O 1
ATOM 746 N N . MET A 1 88 ? 6.919 6.628 -19.483 1.00 95.19 88 MET A N 1
ATOM 747 C CA . MET A 1 88 ? 7.392 5.328 -19.005 1.00 95.19 88 MET A CA 1
ATOM 748 C C . MET A 1 88 ? 8.209 4.582 -20.060 1.00 95.19 88 MET A C 1
ATOM 750 O O . MET A 1 88 ? 9.278 4.061 -19.747 1.00 95.19 88 MET A O 1
ATOM 754 N N . GLU A 1 89 ? 7.760 4.580 -21.317 1.00 93.69 89 GLU A N 1
ATOM 755 C CA . GLU A 1 89 ? 8.547 4.049 -22.435 1.00 93.69 89 GLU A CA 1
ATOM 756 C C . GLU A 1 89 ? 9.886 4.778 -22.550 1.00 93.69 89 GLU A C 1
ATOM 758 O O . GLU A 1 89 ? 10.935 4.144 -22.663 1.00 93.69 89 GLU A O 1
ATOM 763 N N . LYS A 1 90 ? 9.874 6.109 -22.445 1.00 94.81 90 LYS A N 1
ATOM 764 C CA . LYS A 1 90 ? 11.087 6.924 -22.497 1.00 94.81 90 LYS A CA 1
ATOM 765 C C . LYS A 1 90 ? 12.057 6.612 -21.351 1.00 94.81 90 LYS A C 1
ATOM 767 O O . LYS A 1 90 ? 13.255 6.510 -21.600 1.00 94.81 90 LYS A O 1
ATOM 772 N N . ILE A 1 91 ? 11.559 6.412 -20.127 1.00 92.19 91 ILE A N 1
ATOM 773 C CA . ILE A 1 91 ? 12.377 5.989 -18.978 1.00 92.19 91 ILE A CA 1
ATOM 774 C C . ILE A 1 91 ? 13.097 4.669 -19.280 1.00 92.19 91 ILE A C 1
ATOM 776 O O . ILE A 1 91 ? 14.303 4.579 -19.075 1.00 92.19 91 ILE A O 1
ATOM 780 N N . VAL A 1 92 ? 12.382 3.662 -19.790 1.00 90.00 92 VAL A N 1
ATOM 781 C CA . VAL A 1 92 ? 12.938 2.313 -20.013 1.00 90.00 92 VAL A CA 1
ATOM 782 C C . VAL A 1 92 ? 14.028 2.290 -21.089 1.00 90.00 92 VAL A C 1
ATOM 784 O O . VAL A 1 92 ? 14.955 1.488 -21.002 1.00 90.00 92 VAL A O 1
ATOM 787 N N . HIS A 1 93 ? 13.947 3.177 -22.083 1.00 89.81 93 HIS A N 1
ATOM 788 C CA . HIS A 1 93 ? 14.941 3.268 -23.157 1.00 89.81 93 HIS A CA 1
ATOM 789 C C . HIS A 1 93 ? 16.091 4.239 -22.855 1.00 89.81 93 HIS A C 1
ATOM 791 O O . HIS A 1 93 ? 17.086 4.247 -23.582 1.00 89.81 93 HIS A O 1
ATOM 797 N N . SER A 1 94 ? 15.982 5.065 -21.811 1.00 88.50 94 SER A N 1
ATOM 798 C CA . SER A 1 94 ? 17.032 6.026 -21.482 1.00 88.50 94 SER A CA 1
ATOM 799 C C . SER A 1 94 ? 18.198 5.345 -20.766 1.00 88.50 94 SER A C 1
ATOM 801 O O . SER A 1 94 ? 18.031 4.595 -19.809 1.00 88.50 94 SER A O 1
ATOM 803 N N . THR A 1 95 ? 19.421 5.643 -21.202 1.00 83.19 95 THR A N 1
ATOM 804 C CA . THR A 1 95 ? 20.650 5.279 -20.476 1.00 83.19 95 THR A CA 1
ATOM 805 C C . THR A 1 95 ? 21.152 6.412 -19.585 1.00 83.19 95 THR A C 1
ATOM 807 O O . THR A 1 95 ? 22.145 6.245 -18.878 1.00 83.19 95 THR A O 1
ATOM 810 N N . ASN A 1 96 ? 20.508 7.580 -19.643 1.00 85.19 96 ASN A N 1
ATOM 811 C CA . ASN A 1 96 ? 20.894 8.761 -18.893 1.00 85.19 96 ASN A CA 1
ATOM 812 C C . ASN A 1 96 ? 20.096 8.822 -17.589 1.00 85.19 96 ASN A C 1
ATOM 814 O O . ASN A 1 96 ? 18.900 9.111 -17.600 1.00 85.19 96 ASN A O 1
ATOM 818 N N . SER A 1 97 ? 20.771 8.612 -16.455 1.00 81.50 97 SER A N 1
ATOM 819 C CA . SER A 1 97 ? 20.144 8.687 -15.132 1.00 81.50 97 SER A CA 1
ATOM 820 C C . SER A 1 97 ? 19.364 9.988 -14.950 1.00 81.50 97 SER A C 1
ATOM 822 O O . SER A 1 97 ? 18.216 9.944 -14.530 1.00 81.50 97 SER A O 1
ATOM 824 N N . ASN A 1 98 ? 19.937 11.137 -15.325 1.00 84.31 98 ASN A N 1
ATOM 825 C CA . ASN A 1 98 ? 19.276 12.435 -15.155 1.00 84.31 98 ASN A CA 1
ATOM 826 C C . ASN A 1 98 ? 17.931 12.500 -15.868 1.00 84.31 98 ASN A C 1
ATOM 828 O O . ASN A 1 98 ? 16.964 13.006 -15.314 1.00 84.31 98 ASN A O 1
ATOM 832 N N . GLU A 1 99 ? 17.861 11.970 -17.084 1.00 89.75 99 GLU A N 1
ATOM 833 C CA . GLU A 1 99 ? 16.618 11.957 -17.843 1.00 89.75 99 GLU A CA 1
ATOM 834 C C . GLU A 1 99 ? 15.567 11.057 -17.183 1.00 89.75 99 GLU A C 1
ATOM 836 O O . GLU A 1 99 ? 14.422 11.478 -17.031 1.00 89.75 99 GLU A O 1
ATOM 841 N N . ILE A 1 100 ? 15.960 9.866 -16.717 1.00 89.62 100 ILE A N 1
ATOM 842 C CA . ILE A 1 100 ? 15.081 8.962 -15.956 1.00 89.62 100 ILE A CA 1
ATOM 843 C C . ILE A 1 100 ? 14.499 9.679 -14.733 1.00 89.62 100 ILE A C 1
ATOM 845 O O . ILE A 1 100 ? 13.303 9.571 -14.454 1.00 89.62 100 ILE A O 1
ATOM 849 N N . PHE A 1 101 ? 15.334 10.435 -14.021 1.00 86.50 101 PHE A N 1
ATOM 850 C CA . PHE A 1 101 ? 14.940 11.168 -12.824 1.00 86.50 101 PHE A CA 1
ATOM 851 C C . PHE A 1 101 ? 13.986 12.314 -13.090 1.00 86.50 101 PHE A C 1
ATOM 853 O O . PHE A 1 101 ? 12.961 12.404 -12.422 1.00 86.50 101 PHE A O 1
ATOM 860 N N . GLU A 1 102 ? 14.297 13.167 -14.060 1.00 89.81 102 GLU A N 1
ATOM 861 C CA . GLU A 1 102 ? 13.442 14.305 -14.395 1.00 89.81 102 GLU A CA 1
ATOM 862 C C . GLU A 1 102 ? 12.064 13.826 -14.876 1.00 89.81 102 GLU A C 1
ATOM 864 O O . GLU A 1 102 ? 11.036 14.360 -14.451 1.00 89.81 102 GLU A O 1
ATOM 869 N N . ILE A 1 103 ? 12.015 12.750 -15.674 1.00 95.38 103 ILE A N 1
ATOM 870 C CA . ILE A 1 103 ? 10.743 12.141 -16.072 1.00 95.38 103 ILE A CA 1
ATOM 871 C C . ILE A 1 103 ? 10.027 11.563 -14.847 1.00 95.38 103 ILE A C 1
ATOM 873 O O . ILE A 1 103 ? 8.865 11.892 -14.614 1.00 95.38 103 ILE A O 1
ATOM 877 N N . GLY A 1 104 ? 10.695 10.746 -14.032 1.00 94.25 104 GLY A N 1
ATOM 878 C CA . GLY A 1 104 ? 10.071 10.144 -12.855 1.00 94.25 104 GLY A CA 1
ATOM 879 C C . GLY A 1 104 ? 9.538 11.181 -11.863 1.00 94.25 104 GLY A C 1
ATOM 880 O O . GLY A 1 104 ? 8.414 11.049 -11.390 1.00 94.25 104 GLY A O 1
ATOM 881 N N . TRP A 1 105 ? 10.271 12.266 -11.606 1.00 92.56 105 TRP A N 1
ATOM 882 C CA . TRP A 1 105 ? 9.801 13.377 -10.773 1.00 92.56 105 TRP A CA 1
ATOM 883 C C . TRP A 1 105 ? 8.598 14.095 -11.373 1.00 92.56 105 TRP A C 1
ATOM 885 O O . TRP A 1 105 ? 7.649 14.393 -10.646 1.00 92.56 105 TRP A O 1
ATOM 895 N N . SER A 1 106 ? 8.593 14.336 -12.689 1.00 95.38 106 SER A N 1
ATOM 896 C CA . SER A 1 106 ? 7.421 14.904 -13.363 1.00 95.38 106 SER A CA 1
ATOM 897 C C . SER A 1 106 ? 6.176 14.031 -13.161 1.00 95.38 106 SER A C 1
ATOM 899 O O . SER A 1 106 ? 5.100 14.558 -12.886 1.00 95.38 106 SER A O 1
ATOM 901 N N . LEU A 1 107 ? 6.340 12.703 -13.180 1.00 97.19 107 LEU A N 1
ATOM 902 C CA . LEU A 1 107 ? 5.264 11.743 -12.940 1.00 97.19 107 LEU A CA 1
ATOM 903 C C . LEU A 1 107 ? 4.822 11.719 -11.471 1.00 97.19 107 LEU A C 1
ATOM 905 O O . LEU A 1 107 ? 3.621 11.685 -11.209 1.00 97.19 107 LEU A O 1
ATOM 909 N N . VAL A 1 108 ? 5.747 11.804 -10.507 1.00 95.88 108 VAL A N 1
ATOM 910 C CA . VAL A 1 108 ? 5.392 11.925 -9.078 1.00 95.88 108 VAL A CA 1
ATOM 911 C C . VAL A 1 108 ? 4.581 13.199 -8.818 1.00 95.88 108 VAL A C 1
ATOM 913 O O . VAL A 1 108 ? 3.595 13.171 -8.078 1.00 95.88 108 VAL A O 1
ATOM 916 N N . ASN A 1 109 ? 4.925 14.306 -9.478 1.00 94.50 109 ASN A N 1
ATOM 917 C CA . ASN A 1 109 ? 4.217 15.580 -9.341 1.00 94.50 109 ASN A CA 1
ATOM 918 C C . ASN A 1 109 ? 2.770 15.553 -9.868 1.00 94.50 109 ASN A C 1
ATOM 920 O O . ASN A 1 109 ? 1.977 16.417 -9.491 1.00 94.50 109 ASN A O 1
ATOM 924 N N . LEU A 1 110 ? 2.383 14.550 -10.667 1.00 95.75 110 LEU A N 1
ATOM 925 C CA . LEU A 1 110 ? 0.984 14.331 -11.059 1.00 95.75 110 LEU A CA 1
ATOM 926 C C . LEU A 1 110 ? 0.112 13.803 -9.900 1.00 95.75 110 LEU A C 1
ATOM 928 O O . LEU A 1 110 ? -1.117 13.886 -9.974 1.00 95.75 110 LEU A O 1
ATOM 932 N N . ARG A 1 111 ? 0.722 13.293 -8.818 1.00 94.81 111 ARG A N 1
ATOM 933 C CA . ARG A 1 111 ? 0.051 12.793 -7.602 1.00 94.81 111 ARG A CA 1
ATOM 934 C C . ARG A 1 111 ? -1.034 11.755 -7.916 1.00 94.81 111 ARG A C 1
ATOM 936 O O . ARG A 1 111 ? -0.790 10.825 -8.682 1.00 94.81 111 ARG A O 1
ATOM 943 N N . TYR A 1 112 ? -2.242 11.913 -7.363 1.00 94.12 112 TYR A N 1
ATOM 944 C CA . TYR A 1 112 ? -3.368 10.995 -7.569 1.00 94.12 112 TYR A CA 1
ATOM 945 C C . TYR A 1 112 ? -3.692 10.774 -9.059 1.00 94.12 112 TYR A C 1
ATOM 947 O O . TYR A 1 112 ? -4.113 9.685 -9.443 1.00 94.12 112 TYR A O 1
ATOM 955 N N . LYS A 1 113 ? -3.406 11.753 -9.938 1.00 95.69 113 LYS A N 1
ATOM 956 C CA . LYS A 1 113 ? -3.589 11.599 -11.388 1.00 95.69 113 LYS A CA 1
ATOM 957 C C . LYS A 1 113 ? -2.611 10.587 -12.016 1.00 95.69 113 LYS A C 1
ATOM 959 O O . LYS A 1 113 ? -2.847 10.127 -13.121 1.00 95.69 113 LYS A O 1
ATOM 964 N N . ALA A 1 114 ? -1.527 10.172 -11.375 1.00 96.25 114 ALA A N 1
ATOM 965 C CA . ALA A 1 114 ? -0.711 9.093 -11.941 1.00 96.25 114 ALA A CA 1
ATOM 966 C C . ALA A 1 114 ? -1.188 7.699 -11.508 1.00 96.25 114 ALA A C 1
ATOM 968 O O . ALA A 1 114 ? -0.994 6.729 -12.242 1.00 96.25 114 ALA A O 1
ATOM 969 N N . ILE A 1 115 ? -1.834 7.594 -10.340 1.00 95.69 115 ILE A N 1
ATOM 970 C CA . ILE A 1 115 ? -2.024 6.320 -9.633 1.00 95.69 115 ILE A CA 1
ATOM 971 C C . ILE A 1 115 ? -2.740 5.260 -10.486 1.00 95.69 115 ILE A C 1
ATOM 973 O O . ILE A 1 115 ? -2.139 4.205 -10.694 1.00 95.69 115 ILE A O 1
ATOM 977 N N . PRO A 1 116 ? -3.942 5.496 -11.058 1.00 94.12 116 PRO A N 1
ATOM 978 C CA . PRO A 1 116 ? -4.657 4.440 -11.780 1.00 94.12 116 PRO A CA 1
ATOM 979 C C . PRO A 1 116 ? -3.860 3.876 -12.959 1.00 94.12 116 PRO A C 1
ATOM 981 O O . PRO A 1 116 ? -3.823 2.664 -13.178 1.00 94.12 116 PRO A O 1
ATOM 984 N N . LYS A 1 117 ? -3.167 4.753 -13.697 1.00 94.88 117 LYS A N 1
ATOM 985 C CA . LYS A 1 117 ? -2.380 4.350 -14.860 1.00 94.88 117 LYS A CA 1
ATOM 986 C C . LYS A 1 117 ? -1.123 3.588 -14.456 1.00 94.88 117 LYS A C 1
ATOM 988 O O . LYS A 1 117 ? -0.811 2.573 -15.071 1.00 94.88 117 LYS A O 1
ATOM 993 N N . LEU A 1 118 ? -0.421 4.027 -13.414 1.00 94.69 118 LEU A N 1
ATOM 994 C CA . LEU A 1 118 ? 0.759 3.316 -12.920 1.00 94.69 118 LEU A CA 1
ATOM 995 C C . LEU A 1 118 ? 0.393 1.953 -12.308 1.00 94.69 118 LEU A C 1
ATOM 997 O O . LEU A 1 118 ? 1.124 0.987 -12.511 1.00 94.69 118 LEU A O 1
ATOM 1001 N N . VAL A 1 119 ? -0.753 1.837 -11.623 1.00 92.75 119 VAL A N 1
ATOM 1002 C CA . VAL A 1 119 ? -1.274 0.547 -11.130 1.00 92.75 119 VAL A CA 1
ATOM 1003 C C . VAL A 1 119 ? -1.564 -0.394 -12.299 1.00 92.75 119 VAL A C 1
ATOM 1005 O O . VAL A 1 119 ? -1.170 -1.560 -12.260 1.00 92.75 119 VAL A O 1
ATOM 1008 N N . GLN A 1 120 ? -2.174 0.117 -13.374 1.00 91.31 120 GLN A N 1
ATOM 1009 C CA . GLN A 1 120 ? -2.375 -0.648 -14.605 1.00 91.31 120 GLN A CA 1
ATOM 1010 C C . GLN A 1 120 ? -1.038 -1.115 -15.205 1.00 91.31 120 GLN A C 1
ATOM 1012 O O . GLN A 1 120 ? -0.894 -2.292 -15.527 1.00 91.31 120 GLN A O 1
ATOM 1017 N N . LEU A 1 121 ? -0.045 -0.229 -15.326 1.00 91.19 121 LEU A N 1
ATOM 1018 C CA . LEU A 1 121 ? 1.275 -0.547 -15.895 1.00 91.19 121 LEU A CA 1
ATOM 1019 C C . LEU A 1 121 ? 2.107 -1.505 -15.022 1.00 91.19 121 LEU A C 1
ATOM 1021 O O . LEU A 1 121 ? 2.996 -2.183 -15.528 1.00 91.19 121 LEU A O 1
ATOM 1025 N N . LYS A 1 122 ? 1.806 -1.592 -13.721 1.00 88.81 122 LYS A N 1
ATOM 1026 C CA . LYS A 1 122 ? 2.394 -2.560 -12.781 1.00 88.81 122 LYS A CA 1
ATOM 1027 C C . LYS A 1 122 ? 1.804 -3.976 -12.933 1.00 88.81 122 LYS A C 1
ATOM 1029 O O . LYS A 1 122 ? 2.390 -4.933 -12.420 1.00 88.81 122 LYS A O 1
ATOM 1034 N N . SER A 1 123 ? 0.647 -4.127 -13.584 1.00 81.62 123 SER A N 1
ATOM 1035 C CA . SER A 1 123 ? -0.044 -5.418 -13.724 1.00 81.62 123 SER A CA 1
ATOM 1036 C C . SER A 1 123 ? 0.650 -6.386 -14.707 1.00 81.62 123 SER A C 1
ATOM 1038 O O . SER A 1 123 ? 1.575 -6.019 -15.432 1.00 81.62 123 SER A O 1
ATOM 1040 N N . PHE A 1 124 ? 0.269 -7.669 -14.654 1.00 55.78 124 PHE A N 1
ATOM 1041 C CA . PHE A 1 124 ? 0.949 -8.786 -15.327 1.00 55.78 124 PHE A CA 1
ATOM 1042 C C . PHE A 1 124 ? 0.976 -8.641 -16.863 1.00 55.78 124 PHE A C 1
ATOM 1044 O O . PHE A 1 124 ? -0.021 -8.261 -17.468 1.00 55.78 124 PHE A O 1
ATOM 1051 N N . GLY A 1 125 ? 2.110 -8.981 -17.490 1.00 63.47 125 GLY A N 1
ATOM 1052 C CA . GLY A 1 125 ? 2.324 -8.895 -18.945 1.00 63.47 125 GLY A CA 1
ATOM 1053 C C . GLY A 1 125 ? 3.101 -7.658 -19.414 1.00 63.47 125 GLY A C 1
ATOM 1054 O O . GLY A 1 125 ? 3.502 -7.594 -20.573 1.00 63.47 125 GLY A O 1
ATOM 1055 N N . ALA A 1 126 ? 3.360 -6.697 -18.523 1.00 61.50 126 ALA A N 1
ATOM 1056 C CA . ALA A 1 126 ? 4.222 -5.555 -18.808 1.00 61.50 126 ALA A CA 1
ATOM 1057 C C . ALA A 1 126 ? 5.716 -5.929 -18.755 1.00 61.50 126 ALA A C 1
ATOM 1059 O O . ALA A 1 126 ? 6.137 -6.792 -17.982 1.00 61.50 126 ALA A O 1
ATOM 1060 N N . ASN A 1 127 ? 6.524 -5.218 -19.545 1.00 88.31 127 ASN A N 1
ATOM 1061 C CA . ASN A 1 127 ? 7.982 -5.188 -19.431 1.00 88.31 127 ASN A CA 1
ATOM 1062 C C . ASN A 1 127 ? 8.392 -4.966 -17.958 1.00 88.31 127 ASN A C 1
ATOM 1064 O O . ASN A 1 127 ? 7.871 -4.068 -17.290 1.00 88.31 127 ASN A O 1
ATOM 1068 N N . LEU A 1 128 ? 9.319 -5.780 -17.447 1.00 91.12 128 LEU A N 1
ATOM 1069 C CA . LEU A 1 128 ? 9.748 -5.765 -16.046 1.00 91.12 128 LEU A CA 1
ATOM 1070 C C . LEU A 1 128 ? 10.265 -4.385 -15.621 1.00 91.12 128 LEU A C 1
ATOM 1072 O O . LEU A 1 128 ? 9.987 -3.950 -14.505 1.00 91.12 128 LEU A O 1
ATOM 1076 N N . SER A 1 129 ? 10.936 -3.653 -16.511 1.00 91.00 129 SER A N 1
ATOM 1077 C CA . SER A 1 129 ? 11.388 -2.287 -16.247 1.00 91.00 129 SER A CA 1
ATOM 1078 C C . SER A 1 129 ? 10.219 -1.314 -16.094 1.00 91.00 129 SER A C 1
ATOM 1080 O O . SER A 1 129 ? 10.210 -0.520 -15.155 1.00 91.00 129 SER A O 1
ATOM 1082 N N . ILE A 1 130 ? 9.180 -1.409 -16.936 1.00 92.69 130 ILE A N 1
ATOM 1083 C CA . ILE A 1 130 ? 7.952 -0.604 -16.774 1.00 92.69 130 ILE A CA 1
ATOM 1084 C C . ILE A 1 130 ? 7.315 -0.896 -15.414 1.00 92.69 130 ILE A C 1
ATOM 1086 O O . ILE A 1 130 ? 6.929 0.034 -14.703 1.00 92.69 130 ILE A O 1
ATOM 1090 N N . LYS A 1 131 ? 7.241 -2.176 -15.034 1.00 91.94 131 LYS A N 1
ATOM 1091 C CA . LYS A 1 131 ? 6.698 -2.628 -13.748 1.00 91.94 131 LYS A CA 1
ATOM 1092 C C . LYS A 1 131 ? 7.482 -2.038 -12.570 1.00 91.94 131 LYS A C 1
ATOM 1094 O O . LYS A 1 131 ? 6.873 -1.504 -11.642 1.00 91.94 131 LYS A O 1
ATOM 1099 N N . TYR A 1 132 ? 8.814 -2.092 -12.634 1.00 91.50 132 TYR A N 1
ATOM 1100 C CA . TYR A 1 132 ? 9.715 -1.518 -11.635 1.00 91.50 132 TYR A CA 1
ATOM 1101 C C . TYR A 1 132 ? 9.501 -0.013 -11.475 1.00 91.50 132 TYR A C 1
ATOM 1103 O O . TYR A 1 132 ? 9.166 0.454 -10.388 1.00 91.50 132 TYR A O 1
ATOM 1111 N N . TYR A 1 133 ? 9.654 0.755 -12.555 1.00 92.69 133 TYR A N 1
ATOM 1112 C CA . TYR A 1 133 ? 9.567 2.212 -12.483 1.00 92.69 133 TYR A CA 1
ATOM 1113 C C . TYR A 1 133 ? 8.166 2.667 -12.073 1.00 92.69 133 TYR A C 1
ATOM 1115 O O . TYR A 1 133 ? 8.039 3.586 -11.266 1.00 92.69 133 TYR A O 1
ATOM 1123 N N . SER A 1 134 ? 7.121 1.975 -12.540 1.00 94.56 134 SER A N 1
ATOM 1124 C CA . SER A 1 134 ? 5.742 2.267 -12.143 1.00 94.56 134 SER A CA 1
ATOM 1125 C C . SER A 1 134 ? 5.556 2.077 -10.640 1.00 94.56 134 SER A C 1
ATOM 1127 O O . SER A 1 134 ? 4.965 2.928 -9.982 1.00 94.56 134 SER A O 1
ATOM 1129 N N . HIS A 1 135 ? 6.116 1.004 -10.076 1.00 92.75 135 HIS A N 1
ATOM 1130 C CA . HIS A 1 135 ? 6.107 0.776 -8.635 1.00 92.75 135 HIS A CA 1
ATOM 1131 C C . HIS A 1 135 ? 6.890 1.835 -7.860 1.00 92.75 135 HIS A C 1
ATOM 1133 O O . HIS A 1 135 ? 6.362 2.375 -6.894 1.00 92.75 135 HIS A O 1
ATOM 1139 N N . MET A 1 136 ? 8.107 2.170 -8.286 1.00 91.94 136 MET A N 1
ATOM 1140 C CA . MET A 1 136 ? 8.932 3.161 -7.590 1.00 91.94 136 MET A CA 1
ATOM 1141 C C . MET A 1 136 ? 8.289 4.551 -7.581 1.00 91.94 136 MET A C 1
ATOM 1143 O O . MET A 1 136 ? 8.316 5.242 -6.563 1.00 91.94 136 MET A O 1
ATOM 1147 N N . ILE A 1 137 ? 7.669 4.948 -8.694 1.00 95.69 137 ILE A N 1
ATOM 1148 C CA . ILE A 1 137 ? 6.935 6.213 -8.800 1.00 95.69 137 ILE A CA 1
ATOM 1149 C C . ILE A 1 137 ? 5.668 6.170 -7.933 1.00 95.69 137 ILE A C 1
ATOM 1151 O O . ILE A 1 137 ? 5.418 7.124 -7.199 1.00 95.69 137 ILE A O 1
ATOM 1155 N N . LEU A 1 138 ? 4.905 5.067 -7.942 1.00 94.94 138 LEU A N 1
ATOM 1156 C CA . LEU A 1 138 ? 3.738 4.883 -7.064 1.00 94.94 138 LEU A CA 1
ATOM 1157 C C . LEU A 1 138 ? 4.103 4.984 -5.582 1.00 94.94 138 LEU A C 1
ATOM 1159 O O . LEU A 1 138 ? 3.464 5.736 -4.847 1.00 94.94 138 LEU A O 1
ATOM 1163 N N . CYS A 1 139 ? 5.141 4.260 -5.153 1.00 93.75 139 CYS A N 1
ATOM 1164 C CA . CYS A 1 139 ? 5.672 4.347 -3.796 1.00 93.75 139 CYS A CA 1
ATOM 1165 C C . CYS A 1 139 ? 6.036 5.790 -3.468 1.00 93.75 139 CYS A C 1
ATOM 1167 O O . CYS A 1 139 ? 5.671 6.290 -2.412 1.00 93.75 139 CYS A O 1
ATOM 1169 N N . SER A 1 140 ? 6.682 6.502 -4.393 1.00 94.75 140 SER A N 1
ATOM 1170 C CA . SER A 1 140 ? 7.053 7.890 -4.154 1.00 94.75 140 SER A CA 1
ATOM 1171 C C . SER A 1 140 ? 5.862 8.834 -4.018 1.00 94.75 140 SER A C 1
ATOM 1173 O O . SER A 1 140 ? 5.864 9.670 -3.116 1.00 94.75 140 SER A O 1
ATOM 1175 N N . ILE A 1 141 ? 4.818 8.686 -4.837 1.00 96.19 141 ILE A N 1
ATOM 1176 C CA . ILE A 1 141 ? 3.575 9.461 -4.696 1.00 96.19 141 ILE A CA 1
ATOM 1177 C C . ILE A 1 141 ? 2.969 9.243 -3.305 1.00 96.19 141 ILE A C 1
ATOM 1179 O O . ILE A 1 141 ? 2.658 10.204 -2.607 1.00 96.19 141 ILE A O 1
ATOM 1183 N N . ARG A 1 142 ? 2.874 7.983 -2.876 1.00 94.81 142 ARG A N 1
ATOM 1184 C CA . ARG A 1 142 ? 2.333 7.586 -1.571 1.00 94.81 142 ARG A CA 1
ATOM 1185 C C . ARG A 1 142 ? 3.154 8.083 -0.395 1.00 94.81 142 ARG A C 1
ATOM 1187 O O . ARG A 1 142 ? 2.614 8.638 0.557 1.00 94.81 142 ARG A O 1
ATOM 1194 N N . HIS A 1 143 ? 4.469 7.947 -0.488 1.00 94.19 143 HIS A N 1
ATOM 1195 C CA . HIS A 1 143 ? 5.393 8.498 0.487 1.00 94.19 143 HIS A CA 1
ATOM 1196 C C . HIS A 1 143 ? 5.234 10.015 0.608 1.00 94.19 143 HIS A C 1
ATOM 1198 O O . HIS A 1 143 ? 5.292 10.529 1.717 1.00 94.19 143 HIS A O 1
ATOM 1204 N N . GLY A 1 144 ? 4.966 10.726 -0.492 1.00 93.44 144 GLY A N 1
ATOM 1205 C CA . GLY A 1 144 ? 4.651 12.156 -0.466 1.00 93.44 144 GLY A CA 1
ATOM 1206 C C . GLY A 1 144 ? 3.453 12.493 0.426 1.00 93.44 144 GLY A C 1
ATOM 1207 O O . GLY A 1 144 ? 3.522 13.437 1.215 1.00 93.44 144 GLY A O 1
ATOM 1208 N N . GLU A 1 145 ? 2.390 11.688 0.370 1.00 93.62 145 GLU A N 1
ATOM 1209 C CA . GLU A 1 145 ? 1.214 11.857 1.234 1.00 93.62 145 GLU A CA 1
ATOM 1210 C C . GLU A 1 145 ? 1.538 11.578 2.709 1.00 93.62 145 GLU A C 1
ATOM 1212 O O . GLU A 1 145 ? 1.096 12.321 3.585 1.00 93.62 145 GLU A O 1
ATOM 1217 N N . VAL A 1 146 ? 2.375 10.574 3.000 1.00 94.00 146 VAL A N 1
ATOM 1218 C CA . VAL A 1 146 ? 2.860 10.314 4.369 1.00 94.00 146 VAL A CA 1
ATOM 1219 C C . VAL A 1 146 ? 3.718 11.469 4.873 1.00 94.00 146 VAL A C 1
ATOM 1221 O O . VAL A 1 146 ? 3.511 11.940 5.983 1.00 94.00 146 VAL A O 1
ATOM 1224 N N . ILE A 1 147 ? 4.661 11.964 4.069 1.00 91.06 147 ILE A N 1
ATOM 1225 C CA . ILE A 1 147 ? 5.529 13.093 4.436 1.00 91.06 147 ILE A CA 1
ATOM 1226 C C . ILE A 1 147 ? 4.675 14.313 4.794 1.00 91.06 147 ILE A C 1
ATOM 1228 O O . ILE A 1 147 ? 4.893 14.932 5.835 1.00 91.06 147 ILE A O 1
A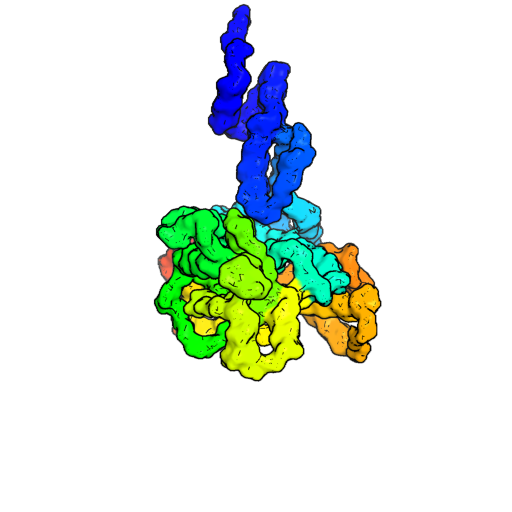TOM 1232 N N . LYS A 1 148 ? 3.679 14.630 3.960 1.00 91.44 148 LYS A N 1
ATOM 1233 C CA . LYS A 1 148 ? 2.731 15.718 4.213 1.00 91.44 148 LYS A CA 1
ATOM 1234 C C . LYS A 1 148 ? 1.952 15.493 5.512 1.00 91.44 148 LYS A C 1
ATOM 1236 O O . LYS A 1 148 ? 1.875 16.396 6.341 1.00 91.44 148 LYS A O 1
ATOM 1241 N N . LEU A 1 149 ? 1.444 14.281 5.725 1.00 92.06 149 LEU A N 1
ATOM 1242 C CA . LEU A 1 149 ? 0.747 13.904 6.952 1.00 92.06 149 LEU A CA 1
ATOM 1243 C C . LEU A 1 149 ? 1.638 14.079 8.195 1.00 92.06 149 LEU A C 1
ATOM 1245 O O . LEU A 1 149 ? 1.197 14.653 9.185 1.00 92.06 149 LEU A O 1
ATOM 1249 N N . LEU A 1 150 ? 2.901 13.647 8.153 1.00 90.06 150 LEU A N 1
ATOM 1250 C CA . LEU A 1 150 ? 3.839 13.814 9.269 1.00 90.06 150 LEU A CA 1
ATOM 1251 C C . LEU A 1 150 ? 4.091 15.290 9.596 1.00 90.06 150 LEU A C 1
ATOM 1253 O O . LEU A 1 150 ? 4.175 15.652 10.767 1.00 90.06 150 LEU A O 1
ATOM 1257 N N . GLN A 1 151 ? 4.180 16.150 8.579 1.00 87.56 151 GLN A N 1
ATOM 1258 C CA . GLN A 1 151 ? 4.333 17.595 8.768 1.00 87.56 151 GLN A CA 1
ATOM 1259 C C . GLN A 1 151 ? 3.106 18.211 9.450 1.00 87.56 151 GLN A C 1
ATOM 1261 O O . GLN A 1 151 ? 3.250 19.004 10.381 1.00 87.56 151 GLN A O 1
ATOM 1266 N N . GLU A 1 152 ? 1.903 17.820 9.026 1.00 89.75 152 GLU A N 1
ATOM 1267 C CA . GLU A 1 152 ? 0.646 18.261 9.639 1.00 89.75 152 GLU A CA 1
ATOM 1268 C C . GLU A 1 152 ? 0.553 17.801 11.105 1.00 89.75 152 GLU A C 1
ATOM 1270 O O . GLU A 1 152 ? 0.261 18.599 12.003 1.00 89.75 152 GLU A O 1
ATOM 1275 N N . LEU A 1 153 ? 0.873 16.529 11.365 1.00 89.44 153 LEU A N 1
ATOM 1276 C CA . LEU A 1 153 ? 0.811 15.923 12.694 1.00 89.44 153 LEU A CA 1
ATOM 1277 C C . LEU A 1 153 ? 1.919 16.384 13.640 1.00 89.44 153 LEU A C 1
ATOM 1279 O O . LEU A 1 153 ? 1.699 16.359 14.848 1.00 89.44 153 LEU A O 1
ATOM 1283 N N . GLY A 1 154 ? 3.068 16.844 13.138 1.00 83.94 154 GLY A N 1
ATOM 1284 C CA . GLY A 1 154 ? 4.166 17.343 13.973 1.00 83.94 154 GLY A CA 1
ATOM 1285 C C . GLY A 1 154 ? 3.720 18.461 14.923 1.00 83.94 154 GLY A C 1
ATOM 1286 O O . GLY A 1 154 ? 4.037 18.437 16.108 1.00 83.94 154 GLY A O 1
ATOM 1287 N N . SER A 1 155 ? 2.875 19.380 14.442 1.00 84.00 155 SER A N 1
ATOM 1288 C CA . SER A 1 155 ? 2.278 20.448 15.266 1.00 84.00 155 SER A CA 1
ATOM 1289 C C . SER A 1 155 ? 1.221 19.959 16.270 1.00 84.00 155 SER A C 1
ATOM 1291 O O . SER A 1 155 ? 0.932 20.626 17.261 1.00 84.00 155 SER A O 1
ATOM 1293 N N . LYS A 1 156 ? 0.648 18.779 16.021 1.00 88.88 156 LYS A N 1
ATOM 1294 C CA . LYS A 1 156 ? -0.455 18.161 16.769 1.00 88.88 156 LYS A CA 1
ATOM 1295 C C . LYS A 1 156 ? -0.007 16.892 17.500 1.00 88.88 156 LYS A C 1
ATOM 1297 O O . LYS A 1 156 ? -0.843 16.080 17.901 1.00 88.88 156 LYS A O 1
ATOM 1302 N N . TYR A 1 157 ? 1.298 16.702 17.689 1.00 86.19 157 TYR A N 1
ATOM 1303 C CA . TYR A 1 157 ? 1.883 15.420 18.086 1.00 86.19 157 TYR A CA 1
ATOM 1304 C C . TYR A 1 157 ? 1.327 14.886 19.414 1.00 86.19 157 TYR A C 1
ATOM 1306 O O . TYR A 1 157 ? 1.000 13.708 19.535 1.00 86.19 157 TYR A O 1
ATOM 1314 N N . LEU A 1 158 ? 1.146 15.767 20.401 1.00 87.88 158 LEU A N 1
ATOM 1315 C CA . LEU A 1 158 ? 0.608 15.417 21.721 1.00 87.88 158 LEU A CA 1
ATOM 1316 C C . LEU A 1 158 ? -0.916 15.560 21.829 1.00 87.88 158 LEU A C 1
ATOM 1318 O O . LEU A 1 158 ? -1.476 15.277 22.884 1.00 87.88 158 LEU A O 1
ATOM 1322 N N . THR A 1 159 ? -1.594 15.998 20.768 1.00 91.75 159 THR A N 1
ATOM 1323 C CA . THR A 1 159 ? -3.053 16.165 20.792 1.00 91.75 159 THR A CA 1
ATOM 1324 C C . THR A 1 159 ? -3.759 14.825 20.575 1.00 91.75 159 THR A C 1
ATOM 1326 O O . THR A 1 159 ? -3.227 13.981 19.839 1.00 91.75 159 THR A O 1
ATOM 1329 N N . PRO A 1 160 ? -4.933 14.604 21.203 1.00 92.75 160 PRO A N 1
ATOM 1330 C CA . PRO A 1 160 ? -5.782 13.456 20.903 1.00 92.75 160 PRO A CA 1
ATOM 1331 C C . PRO A 1 160 ? -6.030 13.325 19.400 1.00 92.75 160 PRO A C 1
ATOM 1333 O O . PRO A 1 160 ? -6.050 14.329 18.687 1.00 92.75 160 PRO A O 1
ATOM 1336 N N . ILE A 1 161 ? -6.204 12.094 18.923 1.00 92.12 161 ILE A N 1
ATOM 1337 C CA . ILE A 1 161 ? -6.481 11.842 17.505 1.00 92.12 161 ILE A CA 1
ATOM 1338 C C . ILE A 1 161 ? -7.761 12.585 17.107 1.00 92.12 161 ILE A C 1
ATOM 1340 O O . ILE A 1 161 ? -8.817 12.398 17.712 1.00 92.12 161 ILE A O 1
ATOM 1344 N N . ASP A 1 162 ? -7.648 13.423 16.080 1.00 81.19 162 ASP A N 1
ATOM 1345 C CA . ASP A 1 162 ? -8.771 14.130 15.473 1.00 81.19 162 ASP A CA 1
ATOM 1346 C C . ASP A 1 162 ? -9.351 13.240 14.362 1.00 81.19 162 ASP A C 1
ATOM 1348 O O . ASP A 1 162 ? -8.714 13.024 13.329 1.00 81.19 162 ASP A O 1
ATOM 1352 N N . GLY A 1 163 ? -10.526 12.653 14.603 1.00 83.56 163 GLY A N 1
ATOM 1353 C CA . GLY A 1 163 ? -11.208 11.776 13.649 1.00 83.56 163 GLY A CA 1
ATOM 1354 C C . GLY A 1 163 ? -10.995 10.277 13.883 1.00 83.56 163 GLY A C 1
ATOM 1355 O O . GLY A 1 163 ? -11.166 9.770 14.990 1.00 83.56 163 GLY A O 1
ATOM 1356 N N . ASP A 1 164 ? -10.748 9.532 12.804 1.00 89.88 164 ASP A N 1
ATOM 1357 C CA . ASP A 1 164 ? -10.678 8.070 12.814 1.00 89.88 164 ASP A CA 1
ATOM 1358 C C . ASP A 1 164 ? -9.234 7.561 12.876 1.00 89.88 164 ASP A C 1
ATOM 1360 O O . ASP A 1 164 ? -8.436 7.834 11.977 1.00 89.88 164 ASP A O 1
ATOM 1364 N N . ALA A 1 165 ? -8.902 6.792 13.915 1.00 95.38 165 ALA A N 1
ATOM 1365 C CA . ALA A 1 165 ? -7.583 6.179 14.044 1.00 95.38 165 ALA A CA 1
ATOM 1366 C C . ALA A 1 165 ? -7.287 5.201 12.892 1.00 95.38 165 ALA A C 1
ATOM 1368 O O . ALA A 1 165 ? -6.144 5.119 12.445 1.00 95.38 165 ALA A O 1
ATOM 1369 N N . GLU A 1 166 ? -8.312 4.509 12.381 1.00 96.88 166 GLU A N 1
ATOM 1370 C CA . GLU A 1 166 ? -8.190 3.574 11.257 1.00 96.88 166 GLU A CA 1
ATOM 1371 C C . GLU A 1 166 ? -7.773 4.310 9.977 1.00 96.88 166 GLU A C 1
ATOM 1373 O O . GLU A 1 166 ? -6.832 3.886 9.309 1.00 96.88 166 GLU A O 1
ATOM 1378 N N . ASP A 1 167 ? -8.384 5.468 9.686 1.00 94.81 167 ASP A N 1
ATOM 1379 C CA . ASP A 1 167 ? -8.046 6.266 8.499 1.00 94.81 167 ASP A CA 1
ATOM 1380 C C . ASP A 1 167 ? -6.615 6.827 8.593 1.00 94.81 167 ASP A C 1
ATOM 1382 O O . ASP A 1 167 ? -5.919 6.948 7.580 1.00 94.81 167 ASP A O 1
ATOM 1386 N N . LEU A 1 168 ? -6.151 7.164 9.803 1.00 95.31 168 LEU A N 1
ATOM 1387 C CA . LEU A 1 168 ? -4.777 7.609 10.029 1.00 95.31 168 LEU A CA 1
ATOM 1388 C C . LEU A 1 168 ? -3.769 6.468 9.804 1.00 95.31 168 LEU A C 1
ATOM 1390 O O . LEU A 1 168 ? -2.795 6.646 9.072 1.00 95.31 168 LEU A O 1
ATOM 1394 N N . LEU A 1 169 ? -4.018 5.290 10.382 1.00 96.75 169 LEU A N 1
ATOM 1395 C CA . LEU A 1 169 ? -3.192 4.091 10.191 1.00 96.75 169 LEU A CA 1
ATOM 1396 C C . LEU A 1 169 ? -3.182 3.620 8.729 1.00 96.75 169 LEU A C 1
ATOM 1398 O O . LEU A 1 169 ? -2.142 3.204 8.210 1.00 96.75 169 LEU A O 1
ATOM 1402 N N . PHE A 1 170 ? -4.313 3.737 8.034 1.00 96.69 170 PHE A N 1
ATOM 1403 C CA . PHE A 1 170 ? -4.417 3.464 6.605 1.00 96.69 170 PHE A CA 1
ATOM 1404 C C . PHE A 1 170 ? -3.501 4.381 5.790 1.00 96.69 170 PHE A C 1
ATOM 1406 O O . PHE A 1 170 ? -2.709 3.896 4.983 1.00 96.69 170 PHE A O 1
ATOM 1413 N N . LYS A 1 171 ? -3.530 5.695 6.048 1.00 95.31 171 LYS A N 1
ATOM 1414 C CA . LYS A 1 171 ? -2.629 6.649 5.381 1.00 95.31 171 LYS A CA 1
ATOM 1415 C C . LYS A 1 171 ? -1.161 6.379 5.701 1.00 95.31 171 LYS A C 1
ATOM 1417 O O . LYS A 1 171 ? -0.327 6.496 4.814 1.00 95.31 171 LYS A O 1
ATOM 1422 N N . LEU A 1 172 ? -0.827 5.993 6.933 1.00 94.88 172 LEU A N 1
ATOM 1423 C CA . LEU A 1 172 ? 0.544 5.608 7.291 1.00 94.88 172 LEU A CA 1
ATOM 1424 C C . LEU A 1 172 ? 0.989 4.307 6.602 1.00 94.88 172 LEU A C 1
ATOM 1426 O O . LEU A 1 172 ? 2.176 4.127 6.337 1.00 94.88 172 LEU A O 1
ATOM 1430 N N . SER A 1 173 ? 0.050 3.437 6.220 1.00 95.56 173 SER A N 1
ATOM 1431 C CA . SER A 1 173 ? 0.359 2.200 5.492 1.00 95.56 173 SER A CA 1
ATOM 1432 C C . SER A 1 173 ? 0.863 2.439 4.066 1.00 95.56 173 SER A C 1
ATOM 1434 O O . SER A 1 173 ? 1.412 1.525 3.463 1.00 95.56 173 SER A O 1
ATOM 1436 N N . TYR A 1 174 ? 0.779 3.663 3.536 1.00 95.50 174 TYR A N 1
ATOM 1437 C CA . TYR A 1 174 ? 1.433 4.070 2.285 1.00 95.50 174 TYR A CA 1
ATOM 1438 C C . TYR A 1 174 ? 2.959 3.859 2.264 1.00 95.50 174 TYR A C 1
ATOM 1440 O O . TYR A 1 174 ? 3.545 3.881 1.184 1.00 95.50 174 TYR A O 1
ATOM 1448 N N . ILE A 1 175 ? 3.595 3.659 3.425 1.00 93.19 175 ILE A N 1
ATOM 1449 C CA . ILE A 1 175 ? 5.015 3.282 3.551 1.00 93.19 175 ILE A CA 1
ATOM 1450 C C . ILE A 1 175 ? 5.270 1.834 3.072 1.00 93.19 175 ILE A C 1
ATOM 1452 O O . ILE A 1 175 ? 6.389 1.492 2.677 1.00 93.19 175 ILE A O 1
ATOM 1456 N N . ASP A 1 176 ? 4.248 0.975 3.106 1.00 92.88 176 ASP A N 1
ATOM 1457 C CA . ASP A 1 176 ? 4.350 -0.442 2.756 1.00 92.88 176 ASP A CA 1
ATOM 1458 C C . ASP A 1 176 ? 4.522 -0.638 1.235 1.00 92.88 176 ASP A C 1
ATOM 1460 O O . ASP A 1 176 ? 3.633 -0.269 0.457 1.00 92.88 176 ASP A O 1
ATOM 1464 N N . PRO A 1 177 ? 5.612 -1.279 0.768 1.00 88.88 177 PRO A N 1
ATOM 1465 C CA . PRO A 1 177 ? 5.797 -1.596 -0.651 1.00 88.88 177 PRO A CA 1
ATOM 1466 C C . PRO A 1 177 ? 4.661 -2.439 -1.255 1.00 88.88 177 PRO A C 1
ATOM 1468 O O . PRO A 1 177 ? 4.388 -2.362 -2.460 1.00 88.88 177 PRO A O 1
ATOM 1471 N N . ALA A 1 178 ? 3.974 -3.239 -0.436 1.00 91.12 178 ALA A N 1
ATOM 1472 C CA . ALA A 1 178 ? 2.880 -4.096 -0.871 1.00 91.12 178 ALA A CA 1
ATOM 1473 C C . ALA A 1 178 ? 1.516 -3.388 -0.920 1.00 91.12 178 ALA A C 1
ATOM 1475 O O . ALA A 1 178 ? 0.537 -4.024 -1.313 1.00 91.12 178 ALA A O 1
ATOM 1476 N N . PHE A 1 179 ? 1.435 -2.089 -0.595 1.00 94.62 179 PHE A N 1
ATOM 1477 C CA . PHE A 1 179 ? 0.178 -1.345 -0.455 1.00 94.62 179 PHE A CA 1
ATOM 1478 C C . PHE A 1 179 ? -0.842 -1.624 -1.571 1.00 94.62 179 PHE A C 1
ATOM 1480 O O . PHE A 1 179 ? -1.974 -1.994 -1.282 1.00 94.62 179 PHE A O 1
ATOM 1487 N N . ASP A 1 180 ? -0.448 -1.521 -2.850 1.00 91.88 180 ASP A N 1
ATOM 1488 C CA . ASP A 1 180 ? -1.368 -1.753 -3.984 1.00 91.88 180 ASP A CA 1
ATOM 1489 C C . ASP A 1 180 ? -2.014 -3.139 -3.975 1.00 91.88 180 ASP A C 1
ATOM 1491 O O . ASP A 1 180 ? -3.158 -3.292 -4.392 1.00 91.88 180 ASP A O 1
ATOM 1495 N N . ARG A 1 181 ? -1.238 -4.159 -3.583 1.00 90.44 181 ARG A N 1
ATOM 1496 C CA . ARG A 1 181 ? -1.684 -5.557 -3.592 1.00 90.44 181 ARG A CA 1
ATOM 1497 C C . ARG A 1 181 ? -2.667 -5.807 -2.448 1.00 90.44 181 ARG A C 1
ATOM 1499 O O . ARG A 1 181 ? -3.586 -6.602 -2.605 1.00 90.44 181 ARG A O 1
ATOM 1506 N N . LEU A 1 182 ? -2.478 -5.108 -1.328 1.00 93.69 182 LEU A N 1
ATOM 1507 C CA . LEU A 1 182 ? -3.246 -5.280 -0.095 1.00 93.69 182 LEU A CA 1
ATOM 1508 C C . LEU A 1 182 ? -4.485 -4.378 -0.021 1.00 93.69 182 LEU A C 1
ATOM 1510 O O . LEU A 1 182 ? -5.456 -4.716 0.653 1.00 93.69 182 LEU A O 1
ATOM 1514 N N . LEU A 1 183 ? -4.489 -3.251 -0.737 1.00 94.94 183 LEU A N 1
ATOM 1515 C CA . LEU A 1 183 ? -5.585 -2.281 -0.726 1.00 94.94 183 LEU A CA 1
ATOM 1516 C C . LEU A 1 183 ? -6.981 -2.896 -0.966 1.00 94.94 183 LEU A C 1
ATOM 1518 O O . LEU A 1 183 ? -7.899 -2.540 -0.224 1.00 94.94 183 LEU A O 1
ATOM 1522 N N . PRO A 1 184 ? -7.185 -3.832 -1.922 1.00 93.44 184 PRO A N 1
ATOM 1523 C CA . PRO A 1 184 ? -8.511 -4.403 -2.176 1.00 93.44 184 PRO A CA 1
ATOM 1524 C C . PRO A 1 184 ? -9.133 -5.126 -0.972 1.00 93.44 184 PRO A C 1
ATOM 1526 O O . PRO A 1 184 ? -10.353 -5.282 -0.916 1.00 93.44 184 PRO A O 1
ATOM 1529 N N . PHE A 1 185 ? -8.320 -5.575 -0.009 1.00 94.31 185 PHE A N 1
ATOM 1530 C CA . PHE A 1 185 ? -8.799 -6.324 1.151 1.00 94.31 185 PHE A CA 1
ATOM 1531 C C . PHE A 1 185 ? -9.492 -5.435 2.184 1.00 94.31 185 PHE A C 1
ATOM 1533 O O . PHE A 1 185 ? -10.422 -5.905 2.833 1.00 94.31 185 PHE A O 1
ATOM 1540 N N . ARG A 1 186 ? -9.117 -4.153 2.300 1.00 95.81 186 ARG A N 1
ATOM 1541 C CA . ARG A 1 186 ? -9.708 -3.228 3.283 1.00 95.81 186 ARG A CA 1
ATOM 1542 C C . ARG A 1 186 ? -11.225 -3.144 3.142 1.00 95.81 186 ARG A C 1
ATOM 1544 O O . ARG A 1 186 ? -11.952 -3.505 4.064 1.00 95.81 186 ARG A O 1
ATOM 1551 N N . GLN A 1 187 ? -11.703 -2.708 1.976 1.00 94.25 187 GLN A N 1
ATOM 1552 C CA . GLN A 1 187 ? -13.136 -2.520 1.754 1.00 94.25 187 GLN A CA 1
ATOM 1553 C C . GLN A 1 187 ? -13.890 -3.855 1.798 1.00 94.25 187 GLN A C 1
ATOM 1555 O O . GLN A 1 187 ? -14.906 -3.953 2.480 1.00 94.25 187 GLN A O 1
ATOM 1560 N N . LYS A 1 188 ? -13.333 -4.905 1.179 1.00 95.12 188 LYS A N 1
ATOM 1561 C CA . LYS A 1 188 ? -13.916 -6.252 1.191 1.00 95.12 188 LYS A CA 1
ATOM 1562 C C . LYS A 1 188 ? -14.138 -6.781 2.612 1.00 95.12 188 LYS A C 1
ATOM 1564 O O . LYS A 1 188 ? -15.204 -7.307 2.908 1.00 95.12 188 LYS A O 1
ATOM 1569 N N . ILE A 1 189 ? -13.146 -6.668 3.496 1.00 96.44 189 ILE A N 1
ATOM 1570 C CA . ILE A 1 189 ? -13.265 -7.167 4.873 1.00 96.44 189 ILE A CA 1
ATOM 1571 C C . ILE A 1 189 ? -14.232 -6.321 5.695 1.00 96.44 189 ILE A C 1
ATOM 1573 O O . ILE A 1 189 ? -15.006 -6.891 6.465 1.00 96.44 189 ILE A O 1
ATOM 1577 N N . ILE A 1 190 ? -14.218 -4.994 5.539 1.00 96.56 190 ILE A N 1
ATOM 1578 C CA . ILE A 1 190 ? -15.172 -4.112 6.224 1.00 96.56 190 ILE A CA 1
ATOM 1579 C C . ILE A 1 190 ? -16.608 -4.487 5.834 1.00 96.56 190 ILE A C 1
ATOM 1581 O O . ILE A 1 190 ? -17.427 -4.728 6.718 1.00 96.56 190 ILE A O 1
ATOM 1585 N N . GLU A 1 191 ? -16.898 -4.595 4.536 1.00 96.62 191 GLU A N 1
ATOM 1586 C CA . GLU A 1 191 ? -18.230 -4.930 4.016 1.00 96.62 191 GLU A CA 1
ATOM 1587 C C . GLU A 1 191 ? -18.687 -6.318 4.476 1.00 96.62 191 GLU A C 1
ATOM 1589 O O . GLU A 1 191 ? -19.759 -6.442 5.067 1.00 96.62 191 GLU A O 1
ATOM 1594 N N . ASN A 1 192 ? -17.835 -7.337 4.323 1.00 97.44 192 ASN A N 1
ATOM 1595 C CA . ASN A 1 192 ? -18.135 -8.694 4.782 1.00 97.44 192 ASN A CA 1
ATOM 1596 C C . ASN A 1 192 ? -18.383 -8.750 6.296 1.00 97.44 192 ASN A C 1
ATOM 1598 O O . ASN A 1 192 ? -19.247 -9.490 6.764 1.00 97.44 192 ASN A O 1
ATOM 1602 N N . THR A 1 193 ? -17.628 -7.974 7.081 1.00 98.12 193 THR A N 1
ATOM 1603 C CA . THR A 1 193 ? -17.809 -7.935 8.536 1.00 98.12 193 THR A CA 1
ATOM 1604 C C . THR A 1 193 ? -19.125 -7.260 8.898 1.00 98.12 193 THR A C 1
ATOM 1606 O O . THR A 1 193 ? -19.833 -7.762 9.765 1.00 98.12 193 THR A O 1
ATOM 1609 N N . ILE A 1 194 ? -19.477 -6.152 8.240 1.00 98.38 194 ILE A N 1
ATOM 1610 C CA . ILE A 1 194 ? -20.762 -5.472 8.443 1.00 98.38 194 ILE A CA 1
ATOM 1611 C C . ILE A 1 194 ? -21.920 -6.425 8.132 1.00 98.38 194 ILE A C 1
ATOM 1613 O O . ILE A 1 194 ? -22.812 -6.574 8.966 1.00 98.38 194 ILE A O 1
ATOM 1617 N N . GLU A 1 195 ? -21.873 -7.116 6.992 1.00 98.06 195 GLU A N 1
ATOM 1618 C CA . GLU A 1 195 ? -22.882 -8.107 6.601 1.00 98.06 195 GLU A CA 1
ATOM 1619 C C . GLU A 1 195 ? -22.986 -9.235 7.643 1.00 98.06 195 GLU A C 1
ATOM 1621 O O . GLU A 1 195 ? -24.072 -9.547 8.135 1.00 98.06 195 GLU A O 1
ATOM 1626 N N . ALA A 1 196 ? -21.851 -9.796 8.069 1.00 97.88 196 ALA A N 1
ATOM 1627 C CA . ALA A 1 196 ? -21.815 -10.848 9.081 1.00 97.88 196 ALA A CA 1
ATOM 1628 C C . ALA A 1 196 ? -22.361 -10.391 10.446 1.00 97.88 196 ALA A C 1
ATOM 1630 O O . ALA A 1 196 ? -22.967 -11.188 11.164 1.00 97.88 196 ALA A O 1
ATOM 1631 N N . VAL A 1 197 ? -22.153 -9.125 10.821 1.00 98.12 197 VAL A N 1
ATOM 1632 C CA . VAL A 1 197 ? -22.699 -8.544 12.056 1.00 98.12 197 VAL A CA 1
ATOM 1633 C C . VAL A 1 197 ? -24.208 -8.352 11.936 1.00 98.12 197 VAL A C 1
ATOM 1635 O O . VAL A 1 197 ? -24.927 -8.749 12.848 1.00 98.12 197 VAL A O 1
ATOM 1638 N N . GLN A 1 198 ? -24.700 -7.817 10.814 1.00 97.38 198 GLN A N 1
ATOM 1639 C CA . GLN A 1 198 ? -26.135 -7.626 10.560 1.00 97.38 198 GLN A CA 1
ATOM 1640 C C . GLN A 1 198 ? -26.925 -8.941 10.607 1.00 97.38 198 GLN A C 1
ATOM 1642 O O . GLN A 1 198 ? -28.065 -8.959 11.062 1.00 97.38 198 GLN A O 1
ATOM 1647 N N . LEU A 1 199 ? -26.310 -10.045 10.179 1.00 97.00 199 LEU A N 1
ATOM 1648 C CA . LEU A 1 199 ? -26.905 -11.383 10.207 1.00 97.00 199 LEU A CA 1
ATOM 1649 C C . LEU A 1 199 ? -26.695 -12.126 11.540 1.00 97.00 199 LEU A C 1
ATOM 1651 O O . LEU A 1 199 ? -27.135 -13.269 11.689 1.00 97.00 199 LEU A O 1
ATOM 1655 N N . HIS A 1 200 ? -26.005 -11.527 12.515 1.00 97.88 200 HIS A N 1
ATOM 1656 C CA . HIS A 1 200 ? -25.644 -12.219 13.746 1.00 97.88 200 HIS A CA 1
ATOM 1657 C C . HIS A 1 200 ? -26.874 -12.431 14.654 1.00 97.88 200 HIS A C 1
ATOM 1659 O O . HIS A 1 200 ? -27.533 -11.468 15.037 1.00 97.88 200 HIS A O 1
ATOM 1665 N N . PRO A 1 201 ? -27.154 -13.661 15.133 1.00 96.38 201 PRO A N 1
ATOM 1666 C CA . PRO A 1 201 ? -28.414 -13.997 15.815 1.00 96.38 201 PRO A CA 1
ATOM 1667 C C . PRO A 1 201 ? -28.602 -13.337 17.187 1.00 96.38 201 PRO A C 1
ATOM 1669 O O . PRO A 1 201 ? -29.692 -13.371 17.746 1.00 96.38 201 PRO A O 1
ATOM 1672 N N . LYS A 1 202 ? -27.525 -12.795 17.768 1.00 94.81 202 LYS A N 1
ATOM 1673 C CA . LYS A 1 202 ? -27.561 -12.046 19.036 1.00 94.81 202 LYS A CA 1
ATOM 1674 C C . LYS A 1 202 ? -27.608 -10.529 18.844 1.00 94.81 202 LYS A C 1
ATOM 1676 O O . LYS A 1 202 ? -27.450 -9.822 19.831 1.00 94.81 202 LYS A O 1
ATOM 1681 N N . LEU A 1 203 ? -27.682 -10.051 17.603 1.00 95.06 203 LEU A N 1
ATOM 1682 C CA . LEU A 1 203 ? -27.801 -8.631 17.318 1.00 95.06 203 LEU A CA 1
ATOM 1683 C C . LEU A 1 203 ? -29.279 -8.277 17.159 1.00 95.06 203 LEU A C 1
ATOM 1685 O O . LEU A 1 203 ? -29.966 -8.791 16.283 1.00 95.06 203 LEU A O 1
ATOM 1689 N N . ASP A 1 204 ? -29.737 -7.367 18.003 1.00 94.31 204 ASP A N 1
ATOM 1690 C CA . ASP A 1 204 ? -31.035 -6.713 17.922 1.00 94.31 204 ASP A CA 1
ATOM 1691 C C . ASP A 1 204 ? -30.904 -5.235 18.335 1.00 94.31 204 ASP A C 1
ATOM 1693 O O . ASP A 1 204 ? -29.843 -4.773 18.776 1.00 94.31 204 ASP A O 1
ATOM 1697 N N . GLU A 1 205 ? -31.991 -4.474 18.209 1.00 90.44 205 GLU A N 1
ATOM 1698 C CA . GLU A 1 205 ? -32.012 -3.052 18.570 1.00 90.44 205 GLU A CA 1
ATOM 1699 C C . GLU A 1 205 ? -31.706 -2.810 20.060 1.00 90.44 205 GLU A C 1
ATOM 1701 O O . GLU A 1 205 ? -31.113 -1.789 20.406 1.00 90.44 205 GLU A O 1
ATOM 1706 N N . SER A 1 206 ? -32.030 -3.766 20.938 1.00 93.88 206 SER A N 1
ATOM 1707 C CA . SER A 1 206 ? -31.818 -3.683 22.391 1.00 93.88 206 SER A CA 1
ATOM 1708 C C . SER A 1 206 ? -30.418 -4.106 22.849 1.00 93.88 206 SER A C 1
ATOM 1710 O O . SER A 1 206 ? -30.076 -3.978 24.026 1.00 93.88 206 SER A O 1
ATOM 1712 N N . THR A 1 207 ? -29.596 -4.614 21.930 1.00 96.31 207 THR A N 1
ATOM 1713 C CA . THR A 1 207 ? -28.285 -5.183 22.238 1.00 96.31 207 THR A CA 1
ATOM 1714 C C . THR A 1 207 ? -27.353 -4.098 22.785 1.00 96.31 207 THR A C 1
ATOM 1716 O O . THR A 1 207 ? -27.098 -3.126 22.066 1.00 96.31 207 THR A O 1
ATOM 1719 N N . PRO A 1 208 ? -26.786 -4.265 24.000 1.00 97.12 208 PRO A N 1
ATOM 1720 C CA . PRO A 1 208 ? -25.892 -3.277 24.602 1.00 97.12 208 PRO A CA 1
ATOM 1721 C C . PRO A 1 208 ? -24.662 -2.992 23.737 1.00 97.12 208 PRO A C 1
ATOM 1723 O O . PRO A 1 208 ? -24.104 -3.909 23.126 1.00 97.12 208 PRO A O 1
ATOM 1726 N N . SER A 1 209 ? -24.192 -1.743 23.730 1.00 97.81 209 SER A N 1
ATOM 1727 C CA . SER A 1 209 ? -23.046 -1.298 22.924 1.00 97.81 209 SER A CA 1
ATOM 1728 C C . SER A 1 209 ? -21.796 -2.155 23.140 1.00 97.81 209 SER A C 1
ATOM 1730 O O . SER A 1 209 ? -21.126 -2.539 22.182 1.00 97.81 209 SER A O 1
ATOM 1732 N N . SER A 1 210 ? -21.495 -2.522 24.387 1.00 97.19 210 SER A N 1
ATOM 1733 C CA . SER A 1 210 ? -20.357 -3.387 24.714 1.00 97.19 210 SER A CA 1
ATOM 1734 C C . SER A 1 210 ? -20.491 -4.789 24.115 1.00 97.19 210 SER A C 1
ATOM 1736 O O . SER A 1 210 ? -19.501 -5.348 23.642 1.00 97.19 210 SER A O 1
ATOM 1738 N N . LEU A 1 211 ? -21.707 -5.344 24.064 1.00 97.19 211 LEU A N 1
ATOM 1739 C CA . LEU A 1 211 ? -21.974 -6.624 23.411 1.00 97.19 211 LEU A CA 1
ATOM 1740 C C . LEU A 1 211 ? -21.892 -6.500 21.884 1.00 97.19 211 LEU A C 1
ATOM 1742 O O . LEU A 1 211 ? -21.317 -7.388 21.253 1.00 97.19 211 LEU A O 1
ATOM 1746 N N . ARG A 1 212 ? -22.369 -5.392 21.293 1.00 98.00 21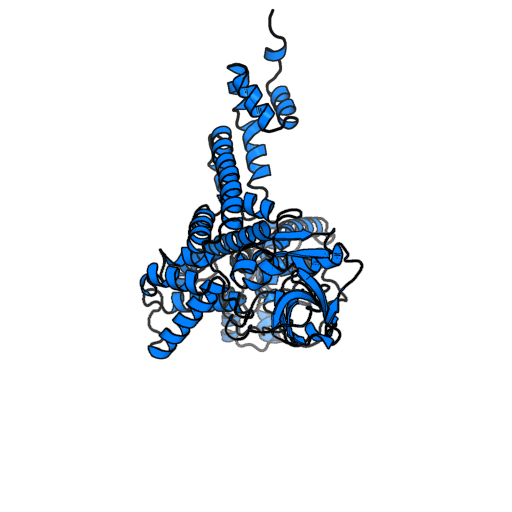2 ARG A N 1
ATOM 1747 C CA . ARG A 1 212 ? -22.197 -5.111 19.854 1.00 98.00 212 ARG A CA 1
ATOM 1748 C C . ARG A 1 212 ? -20.719 -5.113 19.462 1.00 98.00 212 ARG A C 1
ATOM 1750 O O . ARG A 1 212 ? -20.363 -5.766 18.488 1.00 98.00 212 ARG A O 1
ATOM 1757 N N . ILE A 1 213 ? -19.842 -4.493 20.258 1.00 98.00 213 ILE A N 1
ATOM 1758 C CA . ILE A 1 213 ? -18.385 -4.530 20.023 1.00 98.00 213 ILE A CA 1
ATOM 1759 C C . ILE A 1 213 ? -17.837 -5.962 20.040 1.00 98.00 213 ILE A C 1
ATOM 1761 O O . ILE A 1 213 ? -17.047 -6.330 19.170 1.00 98.00 213 ILE A O 1
ATOM 1765 N N . LEU A 1 214 ? -18.260 -6.797 20.996 1.00 97.88 214 LEU A N 1
ATOM 1766 C CA . LEU A 1 214 ? -17.827 -8.198 21.046 1.00 97.88 214 LEU A CA 1
ATOM 1767 C C . LEU A 1 214 ? -18.318 -9.005 19.835 1.00 97.88 214 LEU A C 1
ATOM 1769 O O . LEU A 1 214 ? -17.581 -9.864 19.346 1.00 97.88 214 LEU A O 1
ATOM 1773 N N . ILE A 1 215 ? -19.534 -8.735 19.349 1.00 98.12 215 ILE A N 1
ATOM 1774 C CA . ILE A 1 215 ? -20.072 -9.339 18.122 1.00 98.12 215 ILE A CA 1
ATOM 1775 C C . ILE A 1 215 ? -19.228 -8.907 16.919 1.00 98.12 215 ILE A C 1
ATOM 1777 O O . ILE A 1 215 ? -18.698 -9.774 16.227 1.00 98.12 215 ILE A O 1
ATOM 1781 N N . ILE A 1 216 ? -19.013 -7.598 16.734 1.00 98.25 216 ILE A N 1
ATOM 1782 C CA . ILE A 1 216 ? -18.187 -7.033 15.652 1.00 98.25 216 ILE A CA 1
ATOM 1783 C C . ILE A 1 216 ? -16.807 -7.680 15.629 1.00 98.25 216 ILE A C 1
ATOM 1785 O O . ILE A 1 216 ? -16.374 -8.179 14.595 1.00 98.25 216 ILE A O 1
ATOM 1789 N N . ARG A 1 217 ? -16.134 -7.740 16.781 1.00 96.25 217 ARG A N 1
ATOM 1790 C CA . ARG A 1 217 ? -14.832 -8.396 16.923 1.00 96.25 217 ARG A CA 1
ATOM 1791 C C . ARG A 1 217 ? -14.861 -9.843 16.425 1.00 96.25 217 ARG A C 1
ATOM 1793 O O . ARG A 1 217 ? -13.947 -10.272 15.724 1.00 96.25 217 ARG A O 1
ATOM 1800 N N . ASN A 1 218 ? -15.859 -10.620 16.839 1.00 95.38 218 ASN A N 1
ATOM 1801 C CA . ASN A 1 218 ? -15.930 -12.039 16.499 1.00 95.38 218 ASN A CA 1
ATOM 1802 C C . ASN A 1 218 ? -16.204 -12.246 15.004 1.00 95.38 218 ASN A C 1
ATOM 1804 O O . ASN A 1 218 ? -15.544 -13.084 14.393 1.00 95.38 218 ASN A O 1
ATOM 1808 N N . CYS A 1 219 ? -17.105 -11.455 14.416 1.00 96.69 219 CYS A N 1
ATOM 1809 C CA . CYS A 1 219 ? -17.359 -11.450 12.976 1.00 96.69 219 CYS A CA 1
ATOM 1810 C C . CYS A 1 219 ? -16.112 -11.022 12.188 1.00 96.69 219 CYS A C 1
ATOM 1812 O O . CYS A 1 219 ? -15.764 -11.673 11.207 1.00 96.69 219 CYS A O 1
ATOM 1814 N N . LEU A 1 220 ? -15.381 -10.003 12.655 1.00 96.06 220 LEU A N 1
ATOM 1815 C CA . LEU A 1 220 ? -14.133 -9.554 12.033 1.00 96.06 220 LEU A CA 1
ATOM 1816 C C . LEU A 1 220 ? -13.091 -10.677 12.002 1.00 96.06 220 LEU A C 1
ATOM 1818 O O . LEU A 1 220 ? -12.532 -10.969 10.952 1.00 96.06 220 LEU A O 1
ATOM 1822 N N . ILE A 1 221 ? -12.858 -11.352 13.132 1.00 92.56 221 ILE A N 1
ATOM 1823 C CA . ILE A 1 221 ? -11.904 -12.472 13.214 1.00 92.56 221 ILE A CA 1
ATOM 1824 C C . ILE A 1 221 ? -12.295 -13.609 12.261 1.00 92.56 221 ILE A C 1
ATOM 1826 O O . ILE A 1 221 ? -11.421 -14.238 11.667 1.00 92.56 221 ILE A O 1
ATOM 1830 N N . GLN A 1 222 ? -13.594 -13.881 12.109 1.00 91.62 222 GLN A N 1
ATOM 1831 C CA . GLN A 1 222 ? -14.086 -14.868 11.147 1.00 91.62 222 GLN A CA 1
ATOM 1832 C C . GLN A 1 222 ? -13.821 -14.429 9.701 1.00 91.62 222 GLN A C 1
ATOM 1834 O O . GLN A 1 222 ? -13.359 -15.241 8.904 1.00 91.62 222 GLN A O 1
ATOM 1839 N N . CYS A 1 223 ? -14.061 -13.155 9.379 1.00 93.31 223 CYS A N 1
ATOM 1840 C CA . CYS A 1 223 ? -13.869 -12.603 8.035 1.00 93.31 223 CYS A CA 1
ATOM 1841 C C . CYS A 1 223 ? -12.396 -12.518 7.628 1.00 93.31 223 CYS A C 1
ATOM 1843 O O . CYS A 1 223 ? -12.070 -12.802 6.479 1.00 93.31 223 CYS A O 1
ATOM 1845 N N . LEU A 1 224 ? -11.509 -12.170 8.565 1.00 89.19 224 LEU A N 1
ATOM 1846 C CA . LEU A 1 224 ? -10.064 -12.139 8.335 1.00 89.19 224 LEU A CA 1
ATOM 1847 C C . LEU A 1 224 ? -9.496 -13.525 8.013 1.00 89.19 224 LEU A C 1
ATOM 1849 O O . LEU A 1 224 ? -8.420 -13.610 7.434 1.00 89.19 224 LEU A O 1
ATOM 1853 N N . ASN A 1 225 ? -10.223 -14.595 8.370 1.00 74.88 225 ASN A N 1
ATOM 1854 C CA . ASN A 1 225 ? -9.854 -15.986 8.125 1.00 74.88 225 ASN A CA 1
ATOM 1855 C C . ASN A 1 225 ? -8.364 -16.245 8.396 1.00 74.88 225 ASN A C 1
ATOM 1857 O O . ASN A 1 225 ? -7.691 -16.869 7.574 1.00 74.88 225 ASN A O 1
ATOM 1861 N N . PHE A 1 226 ? -7.854 -15.727 9.527 1.00 66.31 226 PHE A N 1
ATOM 1862 C CA . PHE A 1 226 ? -6.474 -15.956 9.951 1.00 66.31 226 PHE A CA 1
ATOM 1863 C C . PHE A 1 226 ? -6.183 -17.437 9.774 1.00 66.31 226 PHE A C 1
ATOM 1865 O O . PHE A 1 226 ? -6.915 -18.255 10.341 1.00 66.31 226 PHE A O 1
ATOM 1872 N N . GLN A 1 227 ? -5.192 -17.774 8.945 1.00 57.25 227 GLN A N 1
ATOM 1873 C CA . GLN A 1 227 ? -4.857 -19.164 8.680 1.00 57.25 227 GLN A CA 1
ATOM 1874 C C . GLN A 1 227 ? -4.562 -19.817 10.033 1.00 57.25 227 GLN A C 1
ATOM 1876 O O . GLN A 1 227 ? -3.561 -19.519 10.683 1.00 57.25 227 GLN A O 1
ATOM 1881 N N . LYS A 1 228 ? -5.511 -20.629 10.513 1.00 50.47 228 LYS A N 1
ATOM 1882 C CA . LYS A 1 228 ? -5.562 -21.066 11.916 1.00 50.47 228 LYS A CA 1
ATOM 1883 C C . LYS A 1 228 ? -4.359 -21.928 12.308 1.00 50.47 228 LYS A C 1
ATOM 1885 O O . LYS A 1 228 ? -4.110 -22.067 13.502 1.00 50.47 228 LYS A O 1
ATOM 1890 N N . ASP A 1 229 ? -3.609 -22.418 11.318 1.00 48.44 229 ASP A N 1
ATOM 1891 C CA . ASP A 1 229 ? -2.599 -23.461 11.479 1.00 48.44 229 ASP A CA 1
ATOM 1892 C C . ASP A 1 229 ? -1.196 -23.111 10.928 1.00 48.44 229 ASP A C 1
ATOM 1894 O O . ASP A 1 229 ? -0.250 -23.830 11.236 1.00 48.44 229 ASP A O 1
ATOM 1898 N N . THR A 1 230 ? -1.016 -22.037 10.145 1.00 47.91 230 THR A N 1
ATOM 1899 C CA . THR A 1 230 ? 0.269 -21.737 9.457 1.00 47.91 230 THR A CA 1
ATOM 1900 C C . THR A 1 230 ? 1.101 -20.647 10.110 1.00 47.91 230 THR A C 1
ATOM 1902 O O . THR A 1 230 ? 2.309 -20.604 9.898 1.00 47.91 230 THR A O 1
ATOM 1905 N N . HIS A 1 231 ? 0.513 -19.794 10.950 1.00 50.84 231 HIS A N 1
ATOM 1906 C CA . HIS A 1 231 ? 1.328 -19.057 11.902 1.00 50.84 231 HIS A CA 1
ATOM 1907 C C . HIS A 1 231 ? 1.668 -20.030 13.027 1.00 50.84 231 HIS A C 1
ATOM 1909 O O . HIS A 1 231 ? 0.770 -20.355 13.814 1.00 50.84 231 HIS A O 1
ATOM 1915 N N . PRO A 1 232 ? 2.925 -20.504 13.162 1.00 45.06 232 PRO A N 1
ATOM 1916 C CA . PRO A 1 232 ? 3.357 -21.065 14.423 1.00 45.06 232 PRO A CA 1
ATOM 1917 C C . PRO A 1 232 ? 3.215 -19.918 15.411 1.00 45.06 232 PRO A C 1
ATOM 1919 O O . PRO A 1 232 ? 4.052 -19.023 15.481 1.00 45.06 232 PRO A O 1
ATOM 1922 N N . PHE A 1 233 ? 2.088 -19.887 16.117 1.00 48.72 233 PHE A N 1
ATOM 1923 C CA . PHE A 1 233 ? 1.859 -18.995 17.231 1.00 48.72 233 PHE A CA 1
ATOM 1924 C C . PHE A 1 233 ? 2.834 -19.440 18.308 1.00 48.72 233 PHE A C 1
ATOM 1926 O O . PHE A 1 233 ? 2.474 -20.159 19.243 1.00 48.72 233 PHE A O 1
ATOM 1933 N N . THR A 1 234 ? 4.098 -19.065 18.139 1.00 45.28 234 THR A N 1
ATOM 1934 C CA . THR A 1 234 ? 5.098 -19.244 19.160 1.00 45.28 234 THR A CA 1
ATOM 1935 C C . THR A 1 234 ? 4.535 -18.545 20.400 1.00 45.28 234 THR A C 1
ATOM 1937 O O . THR A 1 234 ? 3.918 -17.478 20.317 1.00 45.28 234 THR A O 1
ATOM 1940 N N . PRO A 1 235 ? 4.646 -19.159 21.584 1.00 42.22 235 PRO A N 1
ATOM 1941 C CA . PRO A 1 235 ? 4.146 -18.571 22.825 1.00 42.22 235 PRO A CA 1
ATOM 1942 C C . PRO A 1 235 ? 4.845 -17.246 23.195 1.00 42.22 235 PRO A C 1
ATOM 1944 O O . PRO A 1 235 ? 4.511 -16.646 24.216 1.00 42.22 235 PRO A O 1
ATOM 1947 N N . TYR A 1 236 ? 5.780 -16.765 22.370 1.00 43.00 236 TYR A N 1
ATOM 1948 C CA . TYR A 1 236 ? 6.458 -15.491 22.522 1.00 43.00 236 TYR A CA 1
ATOM 1949 C C . TYR A 1 236 ? 5.650 -14.377 21.853 1.00 43.00 236 TYR A C 1
ATOM 1951 O O . TYR A 1 236 ? 5.381 -14.385 20.659 1.00 43.00 236 TYR A O 1
ATOM 1959 N N . GLN A 1 237 ? 5.256 -13.405 22.668 1.00 52.75 237 GLN A N 1
ATOM 1960 C CA . GLN A 1 237 ? 4.501 -12.197 22.333 1.00 52.75 237 GLN A CA 1
ATOM 1961 C C . GLN A 1 237 ? 5.310 -11.201 21.474 1.00 52.75 237 GLN A C 1
ATOM 1963 O O . GLN A 1 237 ? 5.275 -10.003 21.742 1.00 52.75 237 GLN A O 1
ATOM 1968 N N . GLN A 1 238 ? 6.102 -11.664 20.506 1.00 58.81 238 GLN A N 1
ATOM 1969 C CA . GLN A 1 238 ? 6.887 -10.764 19.664 1.00 58.81 238 GLN A CA 1
ATOM 1970 C C . GLN A 1 238 ? 5.957 -10.066 18.669 1.00 58.81 238 GLN A C 1
ATOM 1972 O O . GLN A 1 238 ? 5.262 -10.721 17.900 1.00 58.81 238 GLN A O 1
ATOM 1977 N N . GLN A 1 239 ? 5.911 -8.736 18.748 1.00 67.12 239 GLN A N 1
ATOM 1978 C CA . GLN A 1 239 ? 5.267 -7.880 17.755 1.00 67.12 239 GLN A CA 1
ATOM 1979 C C . GLN A 1 239 ? 6.243 -7.667 16.598 1.00 67.12 239 GLN A C 1
ATOM 1981 O O . GLN A 1 239 ? 7.401 -7.305 16.835 1.00 67.12 239 GLN A O 1
ATOM 1986 N N . TYR A 1 240 ? 5.778 -7.888 15.372 1.00 78.25 240 TYR A N 1
ATOM 1987 C CA . TYR A 1 240 ? 6.557 -7.641 14.159 1.00 78.25 240 TYR A CA 1
ATOM 1988 C C . TYR A 1 240 ? 6.173 -6.306 13.525 1.00 78.25 240 TYR A C 1
ATOM 1990 O O . TYR A 1 2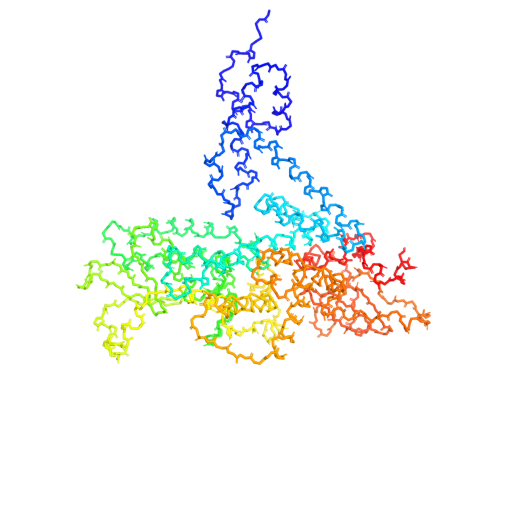40 ? 5.161 -5.707 13.882 1.00 78.25 240 TYR A O 1
ATOM 1998 N N . VAL A 1 241 ? 6.982 -5.822 12.576 1.00 83.06 241 VAL A N 1
ATOM 1999 C CA . VAL A 1 241 ? 6.724 -4.528 11.916 1.00 83.06 241 VAL A CA 1
ATOM 2000 C C . VAL A 1 241 ? 5.390 -4.582 11.190 1.00 83.06 241 VAL A C 1
ATOM 2002 O O . VAL A 1 241 ? 4.617 -3.635 11.240 1.00 83.06 241 VAL A O 1
ATOM 2005 N N . GLU A 1 242 ? 5.100 -5.717 10.566 1.00 86.19 242 GLU A N 1
ATOM 2006 C CA . GLU A 1 242 ? 3.887 -5.979 9.810 1.00 86.19 242 GLU A CA 1
ATOM 2007 C C . GLU A 1 242 ? 2.610 -5.870 10.662 1.00 86.19 242 GLU A C 1
ATOM 2009 O O . GLU A 1 242 ? 1.569 -5.483 10.131 1.00 86.19 242 GLU A O 1
ATOM 2014 N N . ASP A 1 243 ? 2.682 -6.104 11.980 1.00 87.31 243 ASP A N 1
ATOM 2015 C CA . ASP A 1 243 ? 1.542 -5.925 12.892 1.00 87.31 243 ASP A CA 1
ATOM 2016 C C . ASP A 1 243 ? 1.120 -4.452 13.035 1.00 87.31 243 ASP A C 1
ATOM 2018 O O . ASP A 1 243 ? -0.020 -4.168 13.410 1.00 87.31 243 ASP A O 1
ATOM 2022 N N . SER A 1 244 ? 1.995 -3.503 12.703 1.00 90.69 244 SER A N 1
ATOM 2023 C CA . SER A 1 244 ? 1.677 -2.072 12.723 1.00 90.69 244 SER A CA 1
ATOM 2024 C C . SER A 1 244 ? 0.991 -1.585 11.439 1.00 90.69 244 SER A C 1
ATOM 2026 O O . SER A 1 244 ? 0.515 -0.450 11.387 1.00 90.69 244 SER A O 1
ATOM 2028 N N . PHE A 1 245 ? 0.920 -2.415 10.392 1.00 93.12 245 PHE A N 1
ATOM 2029 C CA . PHE A 1 245 ? 0.411 -2.025 9.075 1.00 93.12 245 PHE A CA 1
ATOM 2030 C C . PHE A 1 245 ? -0.993 -2.567 8.837 1.00 93.12 245 PHE A C 1
ATOM 2032 O O . PHE A 1 245 ? -1.206 -3.753 8.591 1.00 93.12 245 PHE A O 1
ATOM 2039 N N . ILE A 1 246 ? -1.980 -1.671 8.848 1.00 96.25 246 ILE A N 1
ATOM 2040 C CA . ILE A 1 246 ? -3.395 -2.056 8.872 1.00 96.25 246 ILE A CA 1
ATOM 2041 C C . ILE A 1 246 ? -3.834 -2.867 7.647 1.00 96.25 246 ILE A C 1
ATOM 2043 O O . ILE A 1 246 ? -4.682 -3.749 7.755 1.00 96.25 246 ILE A O 1
ATOM 2047 N N . LEU A 1 247 ? -3.228 -2.625 6.481 1.00 96.19 247 LEU A N 1
ATOM 2048 C CA . LEU A 1 247 ? -3.540 -3.381 5.268 1.00 96.19 247 LEU A CA 1
ATOM 2049 C C . LEU A 1 247 ? -3.052 -4.833 5.316 1.00 96.19 247 LEU A C 1
ATOM 2051 O O . LEU A 1 247 ? -3.702 -5.698 4.733 1.00 96.19 247 LEU A O 1
ATOM 2055 N N . ARG A 1 248 ? -1.964 -5.118 6.042 1.00 92.94 248 ARG A N 1
ATOM 2056 C CA . ARG A 1 248 ? -1.500 -6.492 6.298 1.00 92.94 248 ARG A CA 1
ATOM 2057 C C . ARG A 1 248 ? -2.501 -7.242 7.165 1.00 92.94 248 ARG A C 1
ATOM 2059 O O . ARG A 1 248 ? -2.791 -8.406 6.902 1.00 92.94 248 ARG A O 1
ATOM 2066 N N . VAL A 1 249 ? -3.088 -6.542 8.137 1.00 93.38 249 VAL A N 1
ATOM 2067 C CA . VAL A 1 249 ? -4.154 -7.081 8.989 1.00 93.38 249 VAL A CA 1
ATOM 2068 C C . VAL A 1 249 ? -5.399 -7.386 8.169 1.00 93.38 249 VAL A C 1
ATOM 2070 O O . VAL A 1 249 ? -5.891 -8.504 8.241 1.00 93.38 249 VAL A O 1
ATOM 2073 N N . TYR A 1 250 ? -5.871 -6.455 7.332 1.00 95.69 250 TYR A N 1
ATOM 2074 C CA . TYR A 1 250 ? -7.010 -6.711 6.438 1.00 95.69 250 TYR A CA 1
ATOM 2075 C C . TYR A 1 250 ? -6.762 -7.868 5.460 1.00 95.69 250 TYR A C 1
ATOM 2077 O O . TYR A 1 250 ? -7.691 -8.600 5.133 1.00 95.69 250 TYR A O 1
ATOM 2085 N N . ALA A 1 251 ? -5.529 -8.055 4.994 1.00 92.44 251 ALA A N 1
ATOM 2086 C CA . ALA A 1 251 ? -5.173 -9.180 4.134 1.00 92.44 251 ALA A CA 1
ATOM 2087 C C . ALA A 1 251 ? -5.039 -10.519 4.887 1.00 92.44 251 ALA A C 1
ATOM 2089 O O . ALA A 1 251 ? -4.975 -11.565 4.248 1.00 92.44 251 ALA A O 1
ATOM 2090 N N . GLY A 1 252 ? -5.015 -10.502 6.224 1.00 88.75 252 GLY A N 1
ATOM 2091 C CA . GLY A 1 252 ? -4.807 -11.691 7.051 1.00 88.75 252 GLY A CA 1
ATOM 2092 C C . GLY A 1 252 ? -3.347 -12.151 7.142 1.00 88.75 252 GLY A C 1
ATOM 2093 O O . GLY A 1 252 ? -3.105 -13.249 7.635 1.00 88.75 252 GLY A O 1
ATOM 2094 N N . GLU A 1 253 ? -2.388 -11.328 6.700 1.00 85.62 253 GLU A N 1
ATOM 2095 C CA . GLU A 1 253 ? -0.940 -11.608 6.768 1.00 85.62 253 GLU A CA 1
ATOM 2096 C C . GLU A 1 253 ? -0.315 -11.226 8.119 1.00 85.62 253 GLU A C 1
ATOM 2098 O O . GLU A 1 253 ? 0.792 -11.645 8.444 1.00 85.62 253 GLU A O 1
ATOM 2103 N N . ALA A 1 254 ? -1.007 -10.398 8.903 1.00 86.25 254 ALA A N 1
ATOM 2104 C CA . ALA A 1 254 ? -0.587 -9.978 10.234 1.00 86.25 254 ALA A CA 1
ATOM 2105 C C . ALA A 1 254 ? -1.780 -9.993 11.190 1.00 86.25 254 ALA A C 1
ATOM 2107 O O . ALA A 1 254 ? -2.916 -9.743 10.786 1.00 86.25 254 ALA A O 1
ATOM 2108 N N . LEU A 1 255 ? -1.541 -10.255 12.477 1.00 84.19 255 LEU A N 1
ATOM 2109 C CA . LEU A 1 255 ? -2.613 -10.223 13.482 1.00 84.19 255 LEU A CA 1
ATOM 2110 C C . LEU A 1 255 ? -3.024 -8.794 13.814 1.00 84.19 255 LEU A C 1
ATOM 2112 O O . LEU A 1 255 ? -4.168 -8.550 14.208 1.00 84.19 255 LEU A O 1
ATOM 2116 N N . GLY A 1 256 ? -2.075 -7.876 13.662 1.00 89.19 256 GLY A N 1
ATOM 2117 C CA . GLY A 1 256 ? -2.236 -6.497 14.050 1.00 89.19 256 GLY A CA 1
ATOM 2118 C C . GLY A 1 256 ? -1.875 -6.301 15.509 1.00 89.19 256 GLY A C 1
ATOM 2119 O O . GLY A 1 256 ? -2.220 -7.100 16.391 1.00 89.19 256 GLY A O 1
ATOM 2120 N N . SER A 1 257 ? -1.220 -5.184 15.782 1.00 89.25 257 SER A N 1
ATOM 2121 C CA . SER A 1 257 ? -1.070 -4.725 17.145 1.00 89.25 257 SER A CA 1
ATOM 2122 C C . SER A 1 257 ? -2.433 -4.402 17.741 1.00 89.25 257 SER A C 1
ATOM 2124 O O . SER A 1 257 ? -3.459 -4.304 17.057 1.00 89.25 257 SER A O 1
ATOM 2126 N N . LYS A 1 258 ? -2.456 -4.216 19.058 1.00 91.12 258 LYS A N 1
ATOM 2127 C CA . LYS A 1 258 ? -3.692 -3.887 19.754 1.00 91.12 258 LYS A CA 1
ATOM 2128 C C . LYS A 1 258 ? -4.340 -2.620 19.182 1.00 91.12 258 LYS A C 1
ATOM 2130 O O . LYS A 1 258 ? -5.531 -2.643 18.894 1.00 91.12 258 LYS A O 1
ATOM 2135 N N . ILE A 1 259 ? -3.561 -1.552 19.002 1.00 93.44 259 ILE A N 1
ATOM 2136 C CA . ILE A 1 259 ? -4.057 -0.266 18.496 1.00 93.44 259 ILE A CA 1
ATOM 2137 C C . ILE A 1 259 ? -4.624 -0.437 17.085 1.00 93.44 259 ILE A C 1
ATOM 2139 O O . ILE A 1 259 ? -5.726 0.035 16.806 1.00 93.44 259 ILE A O 1
ATOM 2143 N N . VAL A 1 260 ? -3.911 -1.161 16.218 1.00 95.19 260 VAL A N 1
ATOM 2144 C CA . VAL A 1 260 ? -4.351 -1.419 14.844 1.00 95.19 260 VAL A CA 1
ATOM 2145 C C . VAL A 1 260 ? -5.659 -2.204 14.834 1.00 95.19 260 VAL A C 1
ATOM 2147 O O . VAL A 1 260 ? -6.641 -1.755 14.245 1.00 95.19 260 VAL A O 1
ATOM 2150 N N . PHE A 1 261 ? -5.723 -3.327 15.546 1.00 95.19 261 PHE A N 1
ATOM 2151 C CA . PHE A 1 261 ? -6.919 -4.164 15.594 1.00 95.19 261 PHE A CA 1
ATOM 2152 C C . PHE A 1 261 ? -8.128 -3.432 16.201 1.00 95.19 261 PHE A C 1
ATOM 2154 O O . PHE A 1 261 ? -9.235 -3.491 15.663 1.00 95.19 261 PHE A O 1
ATOM 2161 N N . GLU A 1 262 ? -7.931 -2.708 17.306 1.00 96.12 262 GLU A N 1
ATOM 2162 C CA . GLU A 1 262 ? -8.993 -1.924 17.943 1.00 96.12 262 GLU A CA 1
ATOM 2163 C C . GLU A 1 262 ? -9.476 -0.771 17.053 1.00 96.12 262 GLU A C 1
ATOM 2165 O O . GLU A 1 262 ? -10.671 -0.478 17.061 1.00 96.12 262 GLU A O 1
ATOM 2170 N N . SER A 1 263 ? -8.606 -0.170 16.233 1.00 97.50 263 SER A N 1
ATOM 2171 C CA . SER A 1 263 ? -9.010 0.862 15.268 1.00 97.50 263 SER A CA 1
ATOM 2172 C C . SER A 1 263 ? -9.962 0.326 14.193 1.00 97.50 263 SER A C 1
ATOM 2174 O O . SER A 1 263 ? -10.972 0.967 13.906 1.00 97.50 263 SER A O 1
ATOM 2176 N N . ILE A 1 264 ? -9.725 -0.889 13.680 1.00 98.06 264 ILE A N 1
ATOM 2177 C CA . ILE A 1 264 ? -10.622 -1.548 12.715 1.00 98.06 264 ILE A CA 1
ATOM 2178 C C . ILE A 1 264 ? -11.985 -1.809 13.364 1.00 98.06 264 ILE A C 1
ATOM 2180 O O . ILE A 1 264 ? -13.030 -1.490 12.793 1.00 98.06 264 ILE A O 1
ATOM 2184 N N . VAL A 1 265 ? -11.992 -2.355 14.585 1.00 97.81 265 VAL A N 1
ATOM 2185 C CA . VAL A 1 265 ? -13.245 -2.607 15.309 1.00 97.81 265 VAL A CA 1
ATOM 2186 C C . VAL A 1 265 ? -13.988 -1.300 15.578 1.00 97.81 265 VAL A C 1
ATOM 2188 O O . VAL A 1 265 ? -15.195 -1.250 15.362 1.00 97.81 265 VAL A O 1
ATOM 2191 N N . GLN A 1 266 ? -13.293 -0.233 15.982 1.00 97.25 266 GLN A N 1
ATOM 2192 C CA . GLN A 1 266 ? -13.891 1.089 16.169 1.00 97.25 266 GLN A CA 1
ATOM 2193 C C . GLN A 1 266 ? -14.499 1.636 14.868 1.00 97.25 266 GLN A C 1
ATOM 2195 O O . GLN A 1 266 ? -15.612 2.164 14.904 1.00 97.25 266 GLN A O 1
ATOM 2200 N N . LYS A 1 267 ? -13.812 1.501 13.725 1.00 97.44 267 LYS A N 1
ATOM 2201 C CA . LYS A 1 267 ? -14.318 1.930 12.411 1.00 97.44 267 LYS A CA 1
ATOM 2202 C C . LYS A 1 267 ? -15.652 1.268 12.086 1.00 97.44 267 LYS A C 1
ATOM 2204 O O . LYS A 1 267 ? -16.608 1.946 11.721 1.00 97.44 267 LYS A O 1
ATOM 2209 N N . ILE A 1 268 ? -15.725 -0.050 12.265 1.00 98.12 268 ILE A N 1
ATOM 2210 C CA . ILE A 1 268 ? -16.939 -0.833 12.010 1.00 98.12 268 ILE A CA 1
ATOM 2211 C C . ILE A 1 268 ? -18.014 -0.511 13.055 1.00 98.12 268 ILE A C 1
ATOM 2213 O O . ILE A 1 268 ? -19.183 -0.383 12.717 1.00 98.12 268 ILE A O 1
ATOM 2217 N N . ALA A 1 269 ? -17.640 -0.303 14.317 1.00 97.50 269 ALA A N 1
ATOM 2218 C CA . ALA A 1 269 ? -18.564 0.056 15.390 1.00 97.50 269 ALA A CA 1
ATOM 2219 C C . ALA A 1 269 ? -19.314 1.368 15.128 1.00 97.50 269 ALA A C 1
ATOM 2221 O O . ALA A 1 269 ? -20.505 1.454 15.428 1.00 97.50 269 ALA A O 1
ATOM 2222 N N . LYS A 1 270 ? -18.658 2.352 14.500 1.00 96.69 270 LYS A N 1
ATOM 2223 C CA . LYS A 1 270 ? -19.310 3.598 14.069 1.00 96.69 270 LYS A CA 1
ATOM 2224 C C . LYS A 1 270 ? -20.457 3.358 13.083 1.00 96.69 270 LYS A C 1
ATOM 2226 O O . LYS A 1 270 ? -21.418 4.111 13.112 1.00 96.69 270 LYS A O 1
ATOM 2231 N N . TYR A 1 271 ? -20.390 2.315 12.249 1.00 96.81 271 TYR A N 1
ATOM 2232 C CA . TYR A 1 271 ? -21.483 1.949 11.336 1.00 96.81 271 TYR A CA 1
ATOM 2233 C C . TYR A 1 271 ? -22.746 1.483 12.084 1.00 96.81 271 TYR A C 1
ATOM 2235 O O . TYR A 1 271 ? -23.850 1.604 11.567 1.00 96.81 271 TYR A O 1
ATOM 2243 N N . PHE A 1 272 ? -22.590 0.977 13.310 1.00 96.50 272 PHE A N 1
ATOM 2244 C CA . PHE A 1 272 ? -23.682 0.528 14.182 1.00 96.50 272 PHE A CA 1
ATOM 2245 C C . PHE A 1 272 ? -24.009 1.543 15.291 1.00 96.50 272 PHE A C 1
ATOM 2247 O O . PHE A 1 272 ? -24.528 1.156 16.344 1.00 96.50 272 PHE A O 1
ATOM 2254 N N . ASP A 1 273 ? -23.656 2.816 15.073 1.00 96.38 273 ASP A N 1
ATOM 2255 C CA . ASP A 1 273 ? -23.866 3.943 15.990 1.00 96.38 273 ASP A CA 1
ATOM 2256 C C . ASP A 1 273 ? -23.278 3.730 17.399 1.00 96.38 273 ASP A C 1
ATOM 2258 O O . ASP A 1 273 ? -23.796 4.226 18.401 1.00 96.38 273 ASP A O 1
ATOM 2262 N N . VAL A 1 274 ? -22.170 2.987 17.505 1.00 96.75 274 VAL A N 1
ATOM 2263 C CA . VAL A 1 274 ? -21.491 2.752 18.786 1.00 96.75 274 VAL A CA 1
ATOM 2264 C C . VAL A 1 274 ? -20.386 3.787 19.012 1.00 96.75 274 VAL A C 1
ATOM 2266 O O . VAL A 1 274 ? -19.311 3.734 18.408 1.00 96.75 274 VAL A O 1
ATOM 2269 N N . GLU A 1 275 ? -20.627 4.706 19.949 1.00 96.00 275 GLU A N 1
ATOM 2270 C CA . GLU A 1 275 ? -19.632 5.678 20.415 1.00 96.00 275 GLU A CA 1
ATOM 2271 C C . GLU A 1 275 ? -18.512 4.987 21.217 1.00 96.00 275 GLU A C 1
ATOM 2273 O O . GLU A 1 275 ? -18.757 4.332 22.238 1.00 96.00 275 GLU A O 1
ATOM 2278 N N . SER A 1 276 ? -17.261 5.166 20.780 1.00 96.38 276 SER A N 1
ATOM 2279 C CA . SER A 1 276 ? -16.086 4.602 21.452 1.00 96.38 276 SER A CA 1
ATOM 2280 C C . SER A 1 276 ? -14.860 5.515 21.389 1.00 96.38 276 SER A C 1
ATOM 2282 O O . SER A 1 276 ? -14.722 6.337 20.484 1.00 96.38 276 SER A O 1
ATOM 2284 N N . ILE A 1 277 ? -13.952 5.350 22.351 1.00 96.31 277 ILE A N 1
ATOM 2285 C CA . ILE A 1 277 ? -12.675 6.063 22.467 1.00 96.31 277 ILE A CA 1
ATOM 2286 C C . ILE A 1 277 ? -11.567 5.023 22.642 1.00 96.31 277 ILE A C 1
ATOM 2288 O O . ILE A 1 277 ? -11.669 4.146 23.500 1.00 96.31 277 ILE A O 1
ATOM 2292 N N . LEU A 1 278 ? -10.501 5.133 21.851 1.00 96.19 278 LEU A N 1
ATOM 2293 C CA . LEU A 1 278 ? -9.315 4.292 22.001 1.00 96.19 278 LEU A CA 1
ATOM 2294 C C . LEU A 1 278 ? -8.359 4.894 23.029 1.00 96.19 278 LEU A C 1
ATOM 2296 O O . LEU A 1 278 ? -8.105 6.101 23.014 1.00 96.19 278 LEU A O 1
ATOM 2300 N N . THR A 1 279 ? -7.784 4.045 23.872 1.00 95.50 279 THR A N 1
ATOM 2301 C CA . THR A 1 279 ? -6.659 4.365 24.760 1.00 95.50 279 THR A CA 1
ATOM 2302 C C . THR A 1 279 ? -5.561 3.320 24.577 1.00 95.50 279 THR A C 1
ATOM 2304 O O . THR A 1 279 ? -5.779 2.283 23.951 1.00 95.50 279 THR A O 1
ATOM 2307 N N . GLU A 1 280 ? -4.373 3.540 25.145 1.00 89.94 280 GLU A N 1
ATOM 2308 C CA . GLU A 1 280 ? -3.304 2.528 25.091 1.00 89.94 280 GLU A CA 1
ATOM 2309 C C . GLU A 1 280 ? -3.747 1.186 25.704 1.00 89.94 280 GLU A C 1
ATOM 2311 O O . GLU A 1 280 ? -3.348 0.107 25.263 1.00 89.94 280 GLU A O 1
ATOM 2316 N N . SER A 1 281 ? -4.609 1.236 26.725 1.00 90.75 281 SER A N 1
ATOM 2317 C CA . SER A 1 281 ? -4.944 0.088 27.574 1.00 90.75 281 SER A CA 1
ATOM 2318 C C . SER A 1 281 ? -6.355 -0.454 27.387 1.00 90.75 281 SER A C 1
ATOM 2320 O O . SER A 1 281 ? -6.537 -1.664 27.532 1.00 90.75 281 SER A O 1
ATOM 2322 N N . PHE A 1 282 ? -7.310 0.350 26.926 1.00 94.06 282 PHE A N 1
ATOM 2323 C CA . PHE A 1 282 ? -8.695 -0.076 26.731 1.00 94.06 282 PHE A CA 1
ATOM 2324 C C . PHE A 1 282 ? -9.343 0.620 25.530 1.00 94.06 282 PHE A C 1
ATOM 2326 O O . PHE A 1 282 ? -9.015 1.754 25.199 1.00 94.06 282 PHE A O 1
ATOM 2333 N N . MET A 1 283 ? -10.354 -0.026 24.958 1.00 96.56 283 MET A N 1
ATOM 2334 C CA . MET A 1 283 ? -11.399 0.656 24.203 1.00 96.56 283 MET A CA 1
ATOM 2335 C C . MET A 1 283 ? -12.523 1.026 25.175 1.00 96.56 283 MET A C 1
ATOM 2337 O O . MET A 1 283 ? -13.147 0.153 25.783 1.00 96.56 283 MET A O 1
ATOM 2341 N N . ILE A 1 284 ? -12.772 2.320 25.348 1.00 97.12 284 ILE A N 1
ATOM 2342 C CA . ILE A 1 284 ? -13.867 2.840 26.172 1.00 97.12 284 ILE A CA 1
ATOM 2343 C C . ILE A 1 284 ? -15.102 2.954 25.287 1.00 97.12 284 ILE A C 1
ATOM 2345 O O . ILE A 1 284 ? -15.046 3.579 24.233 1.00 97.12 284 ILE A O 1
ATOM 2349 N N . VAL A 1 285 ? -16.219 2.379 25.715 1.00 97.62 285 VAL A N 1
ATOM 2350 C CA . VAL A 1 285 ? -17.476 2.342 24.960 1.00 97.62 285 VAL A CA 1
ATOM 2351 C C . VAL A 1 285 ? -18.577 2.950 25.809 1.00 97.62 285 VAL A C 1
ATOM 2353 O O . VAL A 1 285 ? -18.691 2.621 26.989 1.00 97.62 285 VAL A O 1
ATOM 2356 N N . LYS A 1 286 ? -19.394 3.824 25.223 1.00 97.31 286 LYS A N 1
ATOM 2357 C CA . LYS A 1 286 ? -20.596 4.339 25.886 1.00 97.31 286 LYS A CA 1
ATOM 2358 C C . LYS A 1 286 ? -21.664 3.246 25.928 1.00 97.31 286 LYS A C 1
ATOM 2360 O O . LYS A 1 286 ? -22.087 2.745 24.886 1.00 97.31 286 LYS A O 1
ATOM 2365 N N . ASP A 1 287 ? -22.057 2.850 27.132 1.00 96.94 287 ASP A N 1
ATOM 2366 C CA . ASP A 1 287 ? -23.001 1.761 27.370 1.00 96.94 287 ASP A CA 1
ATOM 2367 C C . ASP A 1 287 ? -23.783 2.012 28.664 1.00 96.94 287 ASP A C 1
ATOM 2369 O O . ASP A 1 287 ? -23.256 1.877 29.773 1.00 96.94 287 ASP A O 1
ATOM 2373 N N . ASP A 1 288 ? -25.057 2.361 28.503 1.00 95.44 288 ASP A N 1
ATOM 2374 C CA . ASP A 1 288 ? -25.948 2.760 29.594 1.00 95.44 288 ASP A CA 1
ATOM 2375 C C . ASP A 1 288 ? -26.332 1.589 30.513 1.00 95.44 288 ASP A C 1
ATOM 2377 O O . ASP A 1 288 ? -26.902 1.800 31.584 1.00 95.44 288 ASP A O 1
ATOM 2381 N N . THR A 1 289 ? -25.992 0.346 30.151 1.00 95.19 289 THR A N 1
ATOM 2382 C CA . THR A 1 289 ? -26.192 -0.802 31.050 1.00 95.19 289 THR A CA 1
ATOM 2383 C C . THR A 1 289 ? -25.207 -0.824 32.224 1.00 95.19 289 THR A C 1
ATOM 2385 O O . THR A 1 289 ? -25.428 -1.528 33.214 1.00 95.19 289 THR A O 1
ATOM 2388 N N . PHE A 1 290 ? -24.130 -0.037 32.148 1.00 95.00 290 PHE A N 1
ATOM 2389 C CA . PHE A 1 290 ? -23.152 0.140 33.216 1.00 95.00 290 PHE A CA 1
ATOM 2390 C C . PHE A 1 290 ? -23.491 1.368 34.069 1.00 95.00 290 PHE A C 1
ATOM 2392 O O . PHE A 1 290 ? -23.947 2.390 33.569 1.00 95.00 290 PHE A O 1
ATOM 2399 N N . HIS A 1 291 ? -23.218 1.305 35.377 1.00 91.25 291 HIS A N 1
ATOM 2400 C CA . HIS A 1 291 ? -23.558 2.387 36.318 1.00 91.25 291 HIS A CA 1
ATOM 2401 C C . HIS A 1 291 ? -22.909 3.737 35.950 1.00 91.25 291 HIS A C 1
ATOM 2403 O O . HIS A 1 291 ? -23.481 4.791 36.212 1.00 91.25 291 HIS A O 1
ATOM 2409 N N . ASP A 1 292 ? -21.698 3.734 35.398 1.00 91.44 292 ASP A N 1
ATOM 2410 C CA . ASP A 1 292 ? -20.989 4.932 34.937 1.00 91.44 292 ASP A CA 1
ATOM 2411 C C . ASP A 1 292 ? -21.272 5.280 33.464 1.00 91.44 292 ASP A C 1
ATOM 2413 O O . ASP A 1 292 ? -20.614 6.159 32.908 1.00 91.44 292 ASP A O 1
ATOM 2417 N N . GLY A 1 293 ? -22.233 4.594 32.830 1.00 95.31 293 GLY A N 1
ATOM 2418 C CA . GLY A 1 293 ? -22.582 4.749 31.416 1.00 95.31 293 GLY A CA 1
ATOM 2419 C C . GLY A 1 293 ? -21.469 4.319 30.458 1.00 95.31 293 GLY A C 1
ATOM 2420 O O . GLY A 1 293 ? -21.473 4.707 29.287 1.00 95.31 293 GLY A O 1
ATOM 2421 N N . LYS A 1 294 ? -20.460 3.585 30.950 1.00 96.81 294 LYS A N 1
ATOM 2422 C CA . LYS A 1 294 ? -19.271 3.207 30.184 1.00 96.81 294 LYS A CA 1
ATOM 2423 C C . LYS A 1 294 ? -18.850 1.771 30.451 1.00 96.81 294 LYS A C 1
ATOM 2425 O O . LYS A 1 294 ? -18.766 1.316 31.590 1.00 96.81 294 LYS A O 1
ATOM 2430 N N . ALA A 1 295 ? -18.478 1.096 29.377 1.00 97.00 295 ALA A N 1
ATOM 2431 C CA . ALA A 1 295 ? -17.783 -0.174 29.404 1.00 97.00 295 ALA A CA 1
ATOM 2432 C C . ALA A 1 295 ? -16.322 0.024 28.988 1.00 97.00 295 ALA A C 1
ATOM 2434 O O . ALA A 1 295 ? -16.012 0.818 28.100 1.00 97.00 295 ALA A O 1
ATOM 2435 N N . TYR A 1 296 ? -15.421 -0.729 29.610 1.00 96.44 296 TYR A N 1
ATOM 2436 C CA . TYR A 1 296 ? -13.992 -0.692 29.312 1.00 96.44 296 TYR A CA 1
ATOM 2437 C C . TYR A 1 296 ? -13.588 -2.055 28.782 1.00 96.44 296 TYR A C 1
ATOM 2439 O O . TYR A 1 296 ? -13.621 -3.057 29.503 1.00 96.44 296 TYR A O 1
ATOM 2447 N N . ILE A 1 297 ? -13.248 -2.104 27.504 1.00 96.25 297 ILE A N 1
ATOM 2448 C CA . ILE A 1 297 ? -12.997 -3.351 26.801 1.00 96.25 297 ILE A CA 1
ATOM 2449 C C . ILE A 1 297 ? -11.492 -3.497 26.612 1.00 96.25 297 ILE A C 1
ATOM 2451 O O . ILE A 1 297 ? -10.849 -2.671 25.973 1.00 96.25 297 ILE A O 1
ATOM 2455 N N . LEU A 1 298 ? -10.926 -4.558 27.183 1.00 93.06 298 LEU A N 1
ATOM 2456 C CA . LEU A 1 298 ? -9.571 -4.998 26.873 1.00 93.06 298 LEU A CA 1
ATOM 2457 C C . LEU A 1 298 ? -9.667 -6.039 25.764 1.00 93.06 298 LEU A C 1
ATOM 2459 O O . LEU A 1 298 ? -10.157 -7.147 26.012 1.00 93.06 298 LEU A O 1
ATOM 2463 N N . MET A 1 299 ? -9.207 -5.698 24.562 1.00 91.31 299 MET A N 1
ATOM 2464 C CA . MET A 1 299 ? -9.391 -6.536 23.385 1.00 91.31 299 MET A CA 1
ATOM 2465 C C . MET A 1 299 ? -8.080 -6.799 22.647 1.00 91.31 299 MET A C 1
ATOM 2467 O O . MET A 1 299 ? -7.221 -5.945 22.497 1.00 91.31 299 MET A O 1
ATOM 2471 N N . THR A 1 300 ? -7.937 -8.032 22.178 1.00 86.81 300 THR A N 1
ATOM 2472 C CA . THR A 1 300 ? -6.927 -8.481 21.216 1.00 86.81 300 THR A CA 1
ATOM 2473 C C . THR A 1 300 ? -7.602 -9.434 20.224 1.00 86.81 300 THR A C 1
ATOM 2475 O O . THR A 1 300 ? -8.717 -9.906 20.503 1.00 86.81 300 THR A O 1
ATOM 2478 N N . PRO A 1 301 ? -6.938 -9.829 19.124 1.00 83.00 301 PRO A N 1
ATOM 2479 C CA . PRO A 1 301 ? -7.437 -10.896 18.253 1.00 83.00 301 PRO A CA 1
ATOM 2480 C C . PRO A 1 301 ? -7.718 -12.217 18.996 1.00 83.00 301 PRO A C 1
ATOM 2482 O O . PRO A 1 301 ? -8.622 -12.964 18.633 1.00 83.00 301 PRO A O 1
ATOM 2485 N N . LYS A 1 302 ? -7.028 -12.492 20.114 1.00 82.88 302 LYS A N 1
ATOM 2486 C CA . LYS A 1 302 ? -7.164 -13.755 20.867 1.00 82.88 302 LYS A CA 1
ATOM 2487 C C . LYS A 1 302 ? -8.159 -13.696 22.022 1.00 82.88 302 LYS A C 1
ATOM 2489 O O . LYS A 1 302 ? -8.803 -14.694 22.332 1.00 82.88 302 LYS A O 1
ATOM 2494 N N . LYS A 1 303 ? -8.257 -12.558 22.709 1.00 88.75 303 LYS A N 1
ATOM 2495 C CA . LYS A 1 303 ? -9.050 -12.425 23.939 1.00 88.75 303 LYS A CA 1
ATOM 2496 C C . LYS A 1 303 ? -9.786 -11.096 23.965 1.00 88.75 303 LYS A C 1
ATOM 2498 O O . LYS A 1 303 ? -9.240 -10.087 23.537 1.00 88.75 303 LYS A O 1
ATOM 2503 N N . ALA A 1 304 ? -10.984 -11.095 24.533 1.00 93.62 304 ALA A N 1
ATOM 2504 C CA . ALA A 1 304 ? -11.696 -9.876 24.887 1.00 93.62 304 ALA A CA 1
ATOM 2505 C C . ALA A 1 304 ? -12.283 -10.016 26.289 1.00 93.62 304 ALA A C 1
ATOM 2507 O O . ALA A 1 304 ? -12.776 -11.086 26.655 1.00 93.62 304 ALA A O 1
ATOM 2508 N N . LYS A 1 305 ? -12.207 -8.947 27.079 1.00 94.44 305 LYS A N 1
ATOM 2509 C CA . LYS A 1 305 ? -12.852 -8.848 28.389 1.00 94.44 305 LYS A CA 1
ATOM 2510 C C . LYS A 1 305 ? -13.478 -7.470 28.540 1.00 94.44 305 LYS A C 1
ATOM 2512 O O . LYS A 1 305 ? -12.846 -6.473 28.206 1.00 94.44 305 LYS A O 1
ATOM 2517 N N . VAL A 1 306 ? -14.699 -7.443 29.062 1.00 95.88 306 VAL A N 1
ATOM 2518 C CA . VAL A 1 306 ? -15.437 -6.215 29.369 1.00 95.88 306 VAL A CA 1
ATOM 2519 C C . VAL A 1 306 ? -15.381 -5.991 30.871 1.00 95.88 306 VAL A C 1
ATOM 2521 O O . VAL A 1 306 ? -15.633 -6.905 31.658 1.00 95.88 306 VAL A O 1
ATOM 2524 N N . PHE A 1 307 ? -15.045 -4.772 31.263 1.00 94.69 307 PHE A N 1
ATOM 2525 C CA . PHE A 1 307 ? -14.941 -4.358 32.648 1.00 94.69 307 PHE A CA 1
ATOM 2526 C C . PHE A 1 307 ? -15.822 -3.139 32.905 1.00 94.69 307 PHE A C 1
ATOM 2528 O O . PHE A 1 307 ? -16.016 -2.304 32.026 1.00 94.69 307 PHE A O 1
ATOM 2535 N N . SER A 1 308 ? -16.307 -3.018 34.140 1.00 93.88 308 SER A N 1
ATOM 2536 C CA . SER A 1 308 ? -16.762 -1.740 34.691 1.00 93.88 308 SER A CA 1
ATOM 2537 C C . SER A 1 308 ? -15.593 -1.027 35.367 1.00 93.88 308 SER A C 1
ATOM 2539 O O . SER A 1 308 ? -14.644 -1.683 35.807 1.00 93.88 308 SER A O 1
ATOM 2541 N N . HIS A 1 309 ? -15.680 0.292 35.554 1.00 91.00 309 HIS A N 1
ATOM 2542 C CA . HIS A 1 309 ? -14.628 1.073 36.219 1.00 91.00 309 HIS A CA 1
ATOM 2543 C C . HIS A 1 309 ? -14.226 0.487 37.588 1.00 91.00 309 HIS A C 1
ATOM 2545 O O . HIS A 1 309 ? -13.047 0.284 37.884 1.00 91.00 309 HIS A O 1
ATOM 2551 N N . ARG A 1 310 ? -15.214 0.107 38.416 1.00 90.00 310 ARG A N 1
ATOM 2552 C CA . ARG A 1 310 ? -14.977 -0.527 39.731 1.00 90.00 310 ARG A CA 1
ATOM 2553 C C . ARG A 1 310 ? -14.274 -1.882 39.619 1.00 90.00 310 ARG A C 1
ATOM 2555 O O . ARG A 1 310 ? -13.510 -2.240 40.513 1.00 90.00 310 ARG A O 1
ATOM 2562 N N . HIS A 1 311 ? -14.556 -2.644 38.562 1.00 90.44 311 HIS A N 1
ATOM 2563 C CA . HIS A 1 311 ? -13.930 -3.943 38.344 1.00 90.44 311 HIS A CA 1
ATOM 2564 C C . HIS A 1 311 ? -12.455 -3.788 37.961 1.00 90.44 311 HIS A C 1
ATOM 2566 O O . HIS A 1 311 ? -11.639 -4.557 38.451 1.00 90.44 311 HIS A O 1
ATOM 2572 N N . ILE A 1 312 ? -12.086 -2.776 37.167 1.00 88.38 312 ILE A N 1
ATOM 2573 C CA . ILE A 1 312 ? -10.680 -2.532 36.800 1.00 88.38 312 ILE A CA 1
ATOM 2574 C C . ILE A 1 312 ? -9.833 -2.256 38.043 1.00 88.38 312 ILE A C 1
ATOM 2576 O O . ILE A 1 312 ? -8.825 -2.925 38.252 1.00 88.38 312 ILE A O 1
ATOM 2580 N N . ILE A 1 313 ? -10.277 -1.329 38.900 1.00 88.00 313 ILE A N 1
ATOM 2581 C CA . ILE A 1 313 ? -9.570 -0.960 40.139 1.00 88.00 313 ILE A CA 1
ATOM 2582 C C . ILE A 1 313 ? -9.343 -2.191 41.021 1.00 88.00 313 ILE A C 1
ATOM 2584 O O . ILE A 1 313 ? -8.238 -2.419 41.507 1.00 88.00 313 ILE A O 1
ATOM 2588 N N . ARG A 1 314 ? -10.386 -3.009 41.209 1.00 88.44 314 ARG A N 1
ATOM 2589 C CA . ARG A 1 314 ? -10.321 -4.201 42.065 1.00 88.44 314 ARG A CA 1
ATOM 2590 C C . ARG A 1 314 ? -9.457 -5.308 41.469 1.00 88.44 314 ARG A C 1
ATOM 2592 O O . ARG A 1 314 ? -8.658 -5.895 42.186 1.00 88.44 314 ARG A O 1
ATOM 2599 N N . THR A 1 315 ? -9.629 -5.602 40.184 1.00 83.69 315 THR A N 1
ATOM 2600 C CA . THR A 1 315 ? -9.015 -6.769 39.539 1.00 83.69 315 THR A CA 1
ATOM 2601 C C . THR A 1 315 ? -7.570 -6.519 39.136 1.00 83.69 315 THR A C 1
ATOM 2603 O O . THR A 1 315 ? -6.762 -7.440 39.206 1.00 83.69 315 THR A O 1
ATOM 2606 N N . LEU A 1 316 ? -7.223 -5.290 38.744 1.00 82.06 316 LEU A N 1
ATOM 2607 C CA . LEU A 1 316 ? -5.844 -4.926 38.409 1.00 82.06 316 LEU A CA 1
ATOM 2608 C C . LEU A 1 316 ? -5.067 -4.366 39.610 1.00 82.06 316 LEU A C 1
ATOM 2610 O O . LEU A 1 316 ? -3.868 -4.138 39.493 1.00 82.06 316 LEU A O 1
ATOM 2614 N N . GLY A 1 317 ? -5.727 -4.134 40.752 1.00 84.06 317 GLY A N 1
ATOM 2615 C CA . GLY A 1 317 ? -5.088 -3.581 41.951 1.00 84.06 317 GLY A CA 1
ATOM 2616 C C . GLY A 1 317 ? -4.519 -2.172 41.749 1.00 84.06 317 GLY A C 1
ATOM 2617 O O . GLY A 1 317 ? -3.574 -1.785 42.432 1.00 84.06 317 GLY A O 1
ATOM 2618 N N . LEU A 1 318 ? -5.059 -1.419 40.787 1.00 83.75 318 LEU A N 1
ATOM 2619 C CA . LEU A 1 318 ? -4.562 -0.095 40.416 1.00 83.75 318 LEU A CA 1
ATOM 2620 C C . LEU A 1 318 ? -5.094 0.981 41.363 1.00 83.75 318 LEU A C 1
ATOM 2622 O O . LEU A 1 318 ? -6.247 0.936 41.797 1.00 83.75 318 LEU A O 1
ATOM 2626 N N . ARG A 1 319 ? -4.276 2.004 41.634 1.00 88.00 319 ARG A N 1
ATOM 2627 C CA . ARG A 1 319 ? -4.760 3.239 42.266 1.00 88.00 319 ARG A CA 1
ATOM 2628 C C . ARG A 1 319 ? -5.584 4.034 41.250 1.00 88.00 319 ARG A C 1
ATOM 2630 O O . ARG A 1 319 ? -5.331 3.955 40.050 1.00 88.00 319 ARG A O 1
ATOM 2637 N N . GLN A 1 320 ? -6.519 4.854 41.733 1.00 86.44 320 GLN A N 1
ATOM 2638 C CA . GLN A 1 320 ? -7.356 5.713 40.880 1.00 86.44 320 GLN A CA 1
ATOM 2639 C C . GLN A 1 320 ? -6.516 6.577 39.920 1.00 86.44 320 GLN A C 1
ATOM 2641 O O . GLN A 1 320 ? -6.795 6.625 38.727 1.00 86.44 320 GLN A O 1
ATOM 2646 N N . SER A 1 321 ? -5.430 7.172 40.421 1.00 89.12 321 SER A N 1
ATOM 2647 C CA . SER A 1 321 ? -4.509 8.000 39.632 1.00 89.12 321 SER A CA 1
ATOM 2648 C C . SER A 1 321 ? -3.772 7.237 38.529 1.00 89.12 321 SER A C 1
ATOM 2650 O O . SER A 1 321 ? -3.356 7.833 37.540 1.00 89.12 321 SER A O 1
ATOM 2652 N N . ASP A 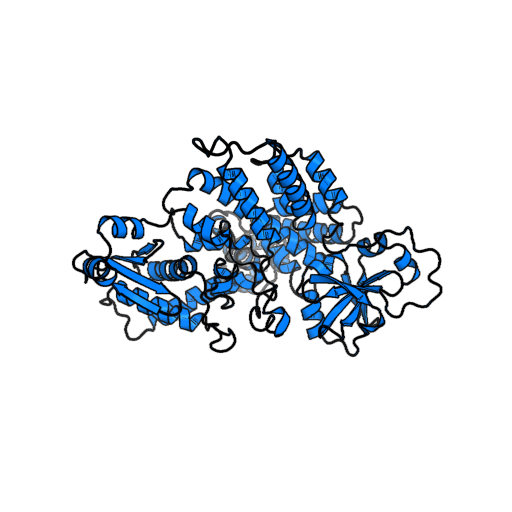1 322 ? -3.552 5.934 38.710 1.00 87.75 322 ASP A N 1
ATOM 2653 C CA . ASP A 1 322 ? -2.888 5.103 37.705 1.00 87.75 322 ASP A CA 1
ATOM 2654 C C . ASP A 1 322 ? -3.888 4.686 36.628 1.00 87.75 322 ASP A C 1
ATOM 2656 O O . ASP A 1 322 ? -3.561 4.724 35.446 1.00 87.75 322 ASP A O 1
ATOM 2660 N N . LEU A 1 323 ? -5.132 4.385 37.020 1.00 87.25 323 LEU A N 1
ATOM 2661 C CA . LEU A 1 323 ? -6.215 4.125 36.076 1.00 87.25 323 LEU A CA 1
ATOM 2662 C C . LEU A 1 323 ? -6.464 5.328 35.161 1.00 87.25 323 LEU A C 1
ATOM 2664 O O . LEU A 1 323 ? -6.556 5.155 33.952 1.00 87.25 323 LEU A O 1
ATOM 2668 N N . GLU A 1 324 ? -6.505 6.545 35.703 1.00 89.56 324 GLU A N 1
ATOM 2669 C CA . GLU A 1 324 ? -6.703 7.764 34.906 1.00 89.56 324 GLU A CA 1
ATOM 2670 C C . GLU A 1 324 ? -5.651 7.933 33.804 1.00 89.56 324 GLU A C 1
ATOM 2672 O O . GLU A 1 324 ? -5.996 8.366 32.709 1.00 89.56 324 GLU A O 1
ATOM 2677 N N . LYS A 1 325 ? -4.401 7.505 34.039 1.00 89.50 325 LYS A N 1
ATOM 2678 C CA . LYS A 1 325 ? -3.345 7.505 33.011 1.00 89.50 325 LYS A CA 1
ATOM 2679 C C . LYS A 1 325 ? -3.612 6.490 31.898 1.00 89.50 325 LYS A C 1
ATOM 2681 O O . LYS A 1 325 ? -3.373 6.793 30.736 1.00 89.50 325 LYS A O 1
ATOM 2686 N N . LEU A 1 326 ? -4.137 5.310 32.235 1.00 87.88 326 LEU A N 1
ATOM 2687 C CA . LEU A 1 326 ? -4.482 4.261 31.261 1.00 87.88 326 LEU A CA 1
ATOM 2688 C C . LEU A 1 326 ? -5.727 4.603 30.426 1.00 87.88 326 LEU A C 1
ATOM 2690 O O . LEU A 1 326 ? -5.958 4.001 29.374 1.00 87.88 326 LEU A O 1
ATOM 2694 N N . LEU A 1 327 ? -6.548 5.534 30.914 1.00 91.44 327 LEU A N 1
ATOM 2695 C CA . LEU A 1 327 ? -7.776 5.987 30.263 1.00 91.44 327 LEU A CA 1
ATOM 2696 C C . LEU A 1 327 ? -7.577 7.250 29.409 1.00 91.44 327 LEU A C 1
ATOM 2698 O O . LEU A 1 327 ? -8.550 7.753 28.845 1.00 91.44 327 LEU A O 1
ATOM 2702 N N . ILE A 1 328 ? -6.344 7.758 29.291 1.00 93.50 328 ILE A N 1
ATOM 2703 C CA . ILE A 1 328 ? -6.033 8.893 28.418 1.00 93.50 328 ILE A CA 1
ATOM 2704 C C . ILE A 1 328 ? -6.293 8.479 26.960 1.00 93.50 328 ILE A C 1
ATOM 2706 O O . ILE A 1 328 ? -5.760 7.455 26.520 1.00 93.50 328 ILE A O 1
ATOM 2710 N N . PRO A 1 329 ? -7.097 9.247 26.198 1.00 95.81 329 PRO A N 1
ATOM 2711 C CA . PRO A 1 329 ? -7.320 8.975 24.784 1.00 95.81 329 PRO A CA 1
ATOM 2712 C C . PRO A 1 329 ? -6.010 8.907 24.003 1.00 95.81 329 PRO A C 1
ATOM 2714 O O . PRO A 1 329 ? -5.077 9.668 24.272 1.00 95.81 329 PRO A O 1
ATOM 2717 N N . LEU A 1 330 ? -5.961 8.035 22.995 1.00 95.50 330 LEU A N 1
ATOM 2718 C CA . LEU A 1 330 ? -4.820 7.988 22.091 1.00 95.50 330 LEU A CA 1
ATOM 2719 C C . LEU A 1 330 ? -4.583 9.363 21.455 1.00 95.50 330 LEU A C 1
ATOM 2721 O O . LEU A 1 330 ? -5.503 10.073 21.042 1.00 95.50 330 LEU A O 1
ATOM 2725 N N . THR A 1 331 ? -3.308 9.709 21.361 1.00 94.94 331 THR A N 1
ATOM 2726 C CA . THR A 1 331 ? -2.805 10.916 20.693 1.00 94.94 331 THR A CA 1
ATOM 2727 C C . THR A 1 331 ? -2.080 10.542 19.409 1.00 94.94 331 THR A C 1
ATOM 2729 O O . THR A 1 331 ? -1.711 9.380 19.215 1.00 94.94 331 THR A O 1
ATOM 2732 N N . ASN A 1 332 ? -1.810 11.526 18.551 1.00 92.88 332 ASN A N 1
ATOM 2733 C CA . ASN A 1 332 ? -1.064 11.298 17.308 1.00 92.88 332 ASN A CA 1
ATOM 2734 C C . ASN A 1 332 ? 0.316 10.667 17.558 1.00 92.88 332 ASN A C 1
ATOM 2736 O O . ASN A 1 332 ? 0.737 9.803 16.795 1.00 92.88 332 ASN A O 1
ATOM 2740 N N . LYS A 1 333 ? 0.983 11.019 18.666 1.00 91.88 333 LYS A N 1
ATOM 2741 C CA . LYS A 1 333 ? 2.230 10.387 19.119 1.00 91.88 333 LYS A CA 1
ATOM 2742 C C . LYS A 1 333 ? 2.110 8.871 19.227 1.00 91.88 333 LYS A C 1
ATOM 2744 O O . LYS A 1 333 ? 3.025 8.173 18.810 1.00 91.88 333 LYS A O 1
ATOM 2749 N N . HIS A 1 334 ? 1.014 8.362 19.782 1.00 92.06 334 HIS A N 1
ATOM 2750 C CA . HIS A 1 334 ? 0.843 6.923 19.975 1.00 92.06 334 HIS A CA 1
ATOM 2751 C C . HIS A 1 334 ? 0.755 6.199 18.630 1.00 92.06 334 HIS A C 1
ATOM 2753 O O . HIS A 1 334 ? 1.471 5.229 18.418 1.00 92.06 334 HIS A O 1
ATOM 2759 N N . ILE A 1 335 ? -0.040 6.724 17.692 1.00 92.31 335 ILE A N 1
ATOM 2760 C CA . ILE A 1 335 ? -0.189 6.148 16.346 1.00 92.31 335 ILE A CA 1
ATOM 2761 C C . ILE A 1 335 ? 1.111 6.238 15.539 1.00 92.31 335 ILE A C 1
ATOM 2763 O O . ILE A 1 335 ? 1.497 5.290 14.862 1.00 92.31 335 ILE A O 1
ATOM 2767 N N . LEU A 1 336 ? 1.813 7.368 15.616 1.00 90.81 336 LEU A N 1
ATOM 2768 C CA . LEU A 1 336 ? 3.091 7.536 14.926 1.00 90.81 336 LEU A CA 1
ATOM 2769 C C . LEU A 1 336 ? 4.169 6.623 15.506 1.00 90.81 336 LEU A C 1
ATOM 2771 O O . LEU A 1 336 ? 4.936 6.031 14.751 1.00 90.81 336 LEU A O 1
ATOM 2775 N N . ASN A 1 337 ? 4.208 6.463 16.828 1.00 87.69 337 ASN A N 1
ATOM 2776 C CA . ASN A 1 337 ? 5.130 5.535 17.464 1.00 87.69 337 ASN A CA 1
ATOM 2777 C C . ASN A 1 337 ? 4.828 4.084 17.094 1.00 87.69 337 ASN A C 1
ATOM 2779 O O . ASN A 1 337 ? 5.772 3.341 16.863 1.00 87.69 337 ASN A O 1
ATOM 2783 N N . GLU A 1 338 ? 3.551 3.719 16.972 1.00 88.19 338 GLU A N 1
ATOM 2784 C CA . GLU A 1 338 ? 3.114 2.383 16.564 1.00 88.19 338 GLU A CA 1
ATOM 2785 C C . GLU A 1 338 ? 3.698 1.968 15.205 1.00 88.19 338 GLU A C 1
ATOM 2787 O O . GLU A 1 338 ? 4.183 0.849 15.060 1.00 88.19 338 GLU A O 1
ATOM 2792 N N . VAL A 1 339 ? 3.690 2.874 14.219 1.00 85.88 339 VAL A N 1
ATOM 2793 C CA . VAL A 1 339 ? 4.130 2.575 12.842 1.00 85.88 339 VAL A CA 1
ATOM 2794 C C . VAL A 1 339 ? 5.607 2.906 12.596 1.00 85.88 339 VAL A C 1
ATOM 2796 O O . VAL A 1 339 ? 6.283 2.203 11.848 1.00 85.88 339 VAL A O 1
ATOM 2799 N N . ILE A 1 340 ? 6.111 3.996 13.181 1.00 82.44 340 ILE A N 1
ATOM 2800 C CA . ILE A 1 340 ? 7.405 4.602 12.822 1.00 82.44 340 ILE A CA 1
ATOM 2801 C C . ILE A 1 340 ? 8.392 4.606 13.997 1.00 82.44 340 ILE A C 1
ATOM 2803 O O . ILE A 1 340 ? 9.598 4.471 13.791 1.00 82.44 340 ILE A O 1
ATOM 2807 N N . GLY A 1 341 ? 7.906 4.827 15.220 1.00 67.25 341 GLY A N 1
ATOM 2808 C CA . GLY A 1 341 ? 8.741 5.184 16.376 1.00 67.25 341 GLY A CA 1
ATOM 2809 C C . GLY A 1 341 ? 9.258 4.018 17.213 1.00 67.25 341 GLY A C 1
ATOM 2810 O O . GLY A 1 341 ? 9.907 4.248 18.231 1.00 67.25 341 GLY A O 1
ATOM 2811 N N . THR A 1 342 ? 8.977 2.780 16.837 1.00 56.28 342 THR A N 1
ATOM 2812 C CA . THR A 1 342 ? 9.317 1.619 17.651 1.00 56.28 342 THR A CA 1
ATOM 2813 C C . THR A 1 342 ? 10.687 1.023 17.318 1.00 56.28 342 THR A C 1
ATOM 2815 O O . THR A 1 342 ? 11.061 0.819 16.163 1.00 56.28 342 THR A O 1
ATOM 2818 N N . GLU A 1 343 ? 11.394 0.610 18.372 1.00 52.81 343 GLU A N 1
ATOM 2819 C CA . GLU A 1 343 ? 12.379 -0.477 18.344 1.00 52.81 343 GLU A CA 1
ATOM 2820 C C . GLU A 1 343 ? 11.662 -1.826 18.103 1.00 52.81 343 GLU A C 1
ATOM 2822 O O . GLU A 1 343 ? 11.843 -2.782 18.856 1.00 52.81 343 GLU A O 1
ATOM 2827 N N . ILE A 1 344 ? 10.775 -1.914 17.100 1.00 55.09 344 ILE A N 1
ATOM 2828 C CA . ILE A 1 344 ? 10.170 -3.197 16.730 1.00 55.09 344 ILE A CA 1
ATOM 2829 C C . ILE A 1 344 ? 11.307 -4.131 16.306 1.00 55.09 344 ILE A C 1
ATOM 2831 O O . ILE A 1 344 ? 12.234 -3.745 15.584 1.00 55.09 344 ILE A O 1
ATOM 2835 N N . HIS A 1 345 ? 11.225 -5.389 16.738 1.00 52.06 345 HIS A N 1
ATOM 2836 C CA . HIS A 1 345 ? 12.089 -6.441 16.232 1.00 52.06 345 HIS A CA 1
ATOM 2837 C C . HIS A 1 345 ? 11.877 -6.596 14.715 1.00 52.06 345 HIS A C 1
ATOM 2839 O O . HIS A 1 345 ? 10.925 -7.224 14.258 1.00 52.06 345 HIS A O 1
ATOM 2845 N N . PHE A 1 346 ? 12.793 -6.045 13.917 1.00 54.78 346 PHE A N 1
ATOM 2846 C CA . PHE A 1 346 ? 12.955 -6.412 12.510 1.00 54.78 346 PHE A CA 1
ATOM 2847 C C . PHE A 1 346 ? 13.431 -7.866 12.479 1.00 54.78 346 PHE A C 1
ATOM 2849 O O . PHE A 1 346 ? 14.622 -8.109 12.652 1.00 54.78 346 PHE A O 1
ATOM 2856 N N . GLY A 1 347 ? 12.531 -8.850 12.399 1.00 50.84 347 GLY A N 1
ATOM 2857 C CA . GLY A 1 347 ? 13.003 -10.184 12.770 1.00 50.84 347 GLY A CA 1
ATOM 2858 C C . GLY A 1 347 ? 12.079 -11.376 12.635 1.00 50.84 347 GLY A C 1
ATOM 2859 O O . GLY A 1 347 ? 12.290 -12.333 13.365 1.00 50.84 347 GLY A O 1
ATOM 2860 N N . LEU A 1 348 ? 11.132 -11.391 11.698 1.00 47.81 348 LEU A N 1
ATOM 2861 C CA . LEU A 1 348 ? 10.720 -12.680 11.120 1.00 47.81 348 LEU A CA 1
ATOM 2862 C C . LEU A 1 348 ? 11.681 -13.095 9.990 1.00 47.81 348 LEU A C 1
ATOM 2864 O O . LEU A 1 348 ? 12.050 -14.264 9.871 1.00 47.81 348 LEU A O 1
ATOM 2868 N N . PHE A 1 349 ? 12.155 -12.119 9.206 1.00 47.81 349 PHE A N 1
ATOM 2869 C CA . PHE A 1 349 ? 12.995 -12.347 8.029 1.00 47.81 349 PHE A CA 1
ATOM 2870 C C . PHE A 1 349 ? 14.398 -12.890 8.361 1.00 47.81 349 PHE A C 1
ATOM 2872 O O . PHE A 1 349 ? 14.839 -13.857 7.744 1.00 47.81 349 PHE A O 1
ATOM 2879 N N . GLU A 1 350 ? 15.100 -12.304 9.339 1.00 50.38 350 GLU A N 1
ATOM 2880 C CA . GLU A 1 350 ? 16.544 -12.552 9.508 1.00 50.38 350 GLU A CA 1
ATOM 2881 C C . GLU A 1 350 ? 16.898 -13.843 10.279 1.00 50.38 350 GLU A C 1
ATOM 2883 O O . GLU A 1 350 ? 17.993 -14.370 10.084 1.00 50.38 350 GLU A O 1
ATOM 2888 N N . SER A 1 351 ? 16.017 -14.393 11.128 1.00 46.81 351 SER A N 1
ATOM 2889 C CA . SER A 1 351 ? 16.384 -15.501 12.039 1.00 46.81 351 SER A CA 1
ATOM 2890 C C . SER A 1 351 ? 15.543 -16.784 11.925 1.00 46.81 351 SER A C 1
ATOM 2892 O O . SER A 1 351 ? 16.102 -17.870 12.136 1.00 46.81 351 SER A O 1
ATOM 2894 N N . GLU A 1 352 ? 14.248 -16.695 11.585 1.00 49.62 352 GLU A N 1
ATOM 2895 C CA . GLU A 1 352 ? 13.312 -17.836 11.630 1.00 49.62 352 GLU A CA 1
ATOM 2896 C C . GLU A 1 352 ? 12.693 -18.210 10.272 1.00 49.62 352 GLU A C 1
ATOM 2898 O O . GLU A 1 352 ? 12.711 -19.392 9.927 1.00 49.62 352 GLU A O 1
ATOM 2903 N N . ILE A 1 353 ? 12.232 -17.257 9.444 1.00 52.28 353 ILE A N 1
ATOM 2904 C CA . ILE A 1 353 ? 11.629 -17.597 8.136 1.00 52.28 353 ILE A CA 1
ATOM 2905 C C . ILE A 1 353 ? 12.668 -18.177 7.163 1.00 52.28 353 ILE A C 1
ATOM 2907 O O . ILE A 1 353 ? 12.378 -19.138 6.446 1.00 52.28 353 ILE A O 1
ATOM 2911 N N . ALA A 1 354 ? 13.906 -17.671 7.192 1.00 49.47 354 ALA A N 1
ATOM 2912 C CA . ALA A 1 354 ? 15.002 -18.180 6.364 1.00 49.47 354 ALA A CA 1
ATOM 2913 C C . ALA A 1 354 ? 15.340 -19.664 6.620 1.00 49.47 354 ALA A C 1
ATOM 2915 O O . ALA A 1 354 ? 16.021 -20.280 5.802 1.00 49.47 354 ALA A O 1
ATOM 2916 N N . LYS A 1 355 ? 14.889 -20.245 7.742 1.00 50.22 355 LYS A N 1
ATOM 2917 C CA . LYS A 1 355 ? 15.138 -21.653 8.088 1.00 50.22 355 LYS A CA 1
ATOM 2918 C C . LYS A 1 355 ? 14.041 -22.611 7.619 1.00 50.22 355 LYS A C 1
ATOM 2920 O O . LYS A 1 355 ? 14.346 -23.784 7.436 1.00 50.22 355 LYS A O 1
ATOM 2925 N N . ASN A 1 356 ? 12.807 -22.137 7.416 1.00 52.62 356 ASN A N 1
ATOM 2926 C CA . ASN A 1 356 ? 11.635 -23.012 7.268 1.00 52.62 356 ASN A CA 1
ATOM 2927 C C . ASN A 1 356 ? 10.874 -22.874 5.938 1.00 52.62 356 ASN A C 1
ATOM 2929 O O . ASN A 1 356 ? 9.831 -23.500 5.795 1.00 52.62 356 ASN A O 1
ATOM 2933 N N . ASN A 1 357 ? 11.350 -22.083 4.966 1.00 52.12 357 ASN A N 1
ATOM 2934 C CA . ASN A 1 357 ? 10.658 -21.852 3.681 1.00 52.12 357 ASN A CA 1
ATOM 2935 C C . ASN A 1 357 ? 9.197 -21.352 3.809 1.00 52.12 357 ASN A C 1
ATOM 2937 O O . ASN A 1 357 ? 8.452 -21.375 2.836 1.00 52.12 357 ASN A O 1
ATOM 2941 N N . SER A 1 358 ? 8.789 -20.831 4.969 1.00 61.44 358 SER A N 1
ATOM 2942 C CA . SER A 1 358 ? 7.409 -20.414 5.265 1.00 61.44 358 SER A CA 1
ATOM 2943 C C . SER A 1 358 ? 7.076 -18.992 4.792 1.00 61.44 358 SER A C 1
ATOM 2945 O O . SER A 1 358 ? 6.072 -18.416 5.203 1.00 61.44 358 SER A O 1
ATOM 2947 N N . TYR A 1 359 ? 7.936 -18.378 3.972 1.00 63.28 359 TYR A N 1
ATOM 2948 C CA . TYR A 1 359 ? 7.762 -16.990 3.533 1.00 63.28 359 TYR A CA 1
ATOM 2949 C C . TYR A 1 359 ? 6.493 -16.818 2.701 1.00 63.28 359 TYR A C 1
ATOM 2951 O O . TYR A 1 359 ? 5.688 -15.939 2.988 1.00 63.28 359 TYR A O 1
ATOM 2959 N N . ASP A 1 360 ? 6.296 -17.696 1.718 1.00 64.75 360 ASP A N 1
ATOM 2960 C CA . ASP A 1 360 ? 5.127 -17.666 0.838 1.00 64.75 360 ASP A CA 1
ATOM 2961 C C . ASP A 1 360 ? 3.849 -18.127 1.550 1.00 64.75 360 ASP A C 1
ATOM 2963 O O . ASP A 1 360 ? 2.752 -17.800 1.109 1.00 64.75 360 ASP A O 1
ATOM 2967 N N . GLU A 1 361 ? 3.975 -18.858 2.663 1.00 68.56 361 GLU A N 1
ATOM 2968 C CA . GLU A 1 361 ? 2.836 -19.224 3.511 1.00 68.56 361 GLU A CA 1
ATOM 2969 C C . GLU A 1 361 ? 2.348 -18.024 4.331 1.00 68.56 361 GLU A C 1
ATOM 2971 O O . GLU A 1 361 ? 1.145 -17.788 4.412 1.00 68.56 361 GLU A O 1
ATOM 2976 N N . ILE A 1 362 ? 3.280 -17.246 4.896 1.00 69.12 362 ILE A N 1
ATOM 2977 C CA . ILE A 1 362 ? 2.979 -16.065 5.721 1.00 69.12 362 ILE A CA 1
ATOM 2978 C C . ILE A 1 362 ? 2.561 -14.870 4.849 1.00 69.12 362 ILE A C 1
ATOM 2980 O O . ILE A 1 362 ? 1.572 -14.202 5.137 1.00 69.12 362 ILE A O 1
ATOM 2984 N N . TYR A 1 363 ? 3.295 -14.611 3.765 1.00 75.56 363 TYR A N 1
ATOM 2985 C CA . TYR A 1 363 ? 3.098 -13.475 2.860 1.00 75.56 363 TYR A CA 1
ATOM 2986 C C . TYR A 1 363 ? 2.493 -13.916 1.528 1.00 75.56 363 TYR A C 1
ATOM 2988 O O . TYR A 1 363 ? 2.969 -13.556 0.451 1.00 75.56 363 TYR A O 1
ATOM 2996 N N . ASN A 1 364 ? 1.441 -14.724 1.587 1.00 75.38 364 ASN A N 1
ATOM 2997 C CA . ASN A 1 364 ? 0.828 -15.339 0.412 1.00 75.38 364 ASN A CA 1
ATOM 2998 C C . ASN A 1 364 ? 0.144 -14.348 -0.552 1.00 75.38 364 ASN A C 1
ATOM 3000 O O . ASN A 1 364 ? -0.203 -14.740 -1.665 1.00 75.38 364 ASN A O 1
ATOM 3004 N N . ILE A 1 365 ? -0.090 -13.097 -0.138 1.00 83.81 365 ILE A N 1
ATOM 3005 C CA . ILE A 1 365 ? -0.751 -12.058 -0.945 1.00 83.81 365 ILE A CA 1
ATOM 3006 C C . ILE A 1 365 ? 0.257 -10.989 -1.370 1.00 83.81 365 ILE A C 1
ATOM 3008 O O . ILE A 1 365 ? 0.349 -10.590 -2.535 1.00 83.81 365 ILE A O 1
ATOM 3012 N N . SER A 1 366 ? 0.999 -10.470 -0.402 1.00 82.06 366 SER A N 1
ATOM 3013 C CA . SER A 1 366 ? 1.986 -9.418 -0.592 1.00 82.06 366 SER A CA 1
ATOM 3014 C C . SER A 1 366 ? 3.253 -9.932 -1.248 1.00 82.06 366 SER A C 1
ATOM 3016 O O . SER A 1 366 ? 3.894 -9.152 -1.957 1.00 82.06 366 SER A O 1
ATOM 3018 N N . HIS A 1 367 ? 3.623 -11.190 -0.989 1.00 77.75 367 HIS A N 1
ATOM 3019 C CA . HIS A 1 367 ? 4.879 -11.836 -1.359 1.00 77.75 367 HIS A CA 1
ATOM 3020 C C . HIS A 1 367 ? 6.129 -10.987 -1.080 1.00 77.75 367 HIS A C 1
ATOM 3022 O O . HIS A 1 367 ? 7.129 -11.097 -1.783 1.00 77.75 367 HIS A O 1
ATOM 3028 N N . SER A 1 368 ? 6.045 -10.059 -0.127 1.00 77.62 368 SER A N 1
ATOM 3029 C CA . SER A 1 368 ? 7.126 -9.135 0.211 1.00 77.62 368 SER A CA 1
ATOM 3030 C C . SER A 1 368 ? 6.947 -8.638 1.644 1.00 77.62 368 SER A C 1
ATOM 3032 O O . SER A 1 368 ? 5.826 -8.350 2.072 1.00 77.62 368 SER A O 1
ATOM 3034 N N . SER A 1 369 ? 8.045 -8.504 2.380 1.00 76.19 369 SER A N 1
ATOM 3035 C CA . SER A 1 369 ? 8.075 -7.983 3.747 1.00 76.19 369 SER A CA 1
ATOM 3036 C C . SER A 1 369 ? 8.401 -6.496 3.743 1.00 76.19 369 SER A C 1
ATOM 3038 O O . SER A 1 369 ? 8.893 -5.939 2.753 1.00 76.19 369 SER A O 1
ATOM 3040 N N . ILE A 1 370 ? 8.166 -5.835 4.871 1.00 81.25 370 ILE A N 1
ATOM 3041 C CA . ILE A 1 370 ? 8.500 -4.419 4.994 1.00 81.25 370 ILE A CA 1
ATOM 3042 C C . ILE A 1 370 ? 10.011 -4.277 5.183 1.00 81.25 370 ILE A C 1
ATOM 3044 O O . ILE A 1 370 ? 10.625 -4.879 6.064 1.00 81.25 370 ILE A O 1
ATOM 3048 N N . ARG A 1 371 ? 10.641 -3.458 4.336 1.00 77.75 371 ARG A N 1
ATOM 3049 C CA . ARG A 1 371 ? 12.088 -3.237 4.392 1.00 77.75 371 ARG A CA 1
ATOM 3050 C C . ARG A 1 371 ? 12.449 -2.328 5.560 1.00 77.75 371 ARG A C 1
ATOM 3052 O O . ARG A 1 371 ? 11.929 -1.219 5.682 1.00 77.75 371 ARG A O 1
ATOM 3059 N N . LYS A 1 372 ? 13.437 -2.748 6.353 1.00 78.00 372 LYS A N 1
ATOM 3060 C CA . LYS A 1 372 ? 13.995 -1.957 7.461 1.00 78.00 372 LYS A CA 1
ATOM 3061 C C . LYS A 1 372 ? 14.424 -0.553 7.032 1.00 78.00 372 LYS A C 1
ATOM 3063 O O . LYS A 1 372 ? 14.167 0.409 7.748 1.00 78.00 372 LYS A O 1
ATOM 3068 N N . SER A 1 373 ? 15.011 -0.426 5.843 1.00 75.88 373 SER A N 1
ATOM 3069 C CA . SER A 1 373 ? 15.437 0.860 5.279 1.00 75.88 373 SER A CA 1
ATOM 3070 C C . SER A 1 373 ? 14.280 1.846 5.079 1.00 75.88 373 SER A C 1
ATOM 3072 O O . SER A 1 373 ? 14.470 3.041 5.296 1.00 75.88 373 SER A O 1
ATOM 3074 N N . HIS A 1 374 ? 13.079 1.373 4.723 1.00 81.12 374 HIS A N 1
ATOM 3075 C CA . HIS A 1 374 ? 11.903 2.232 4.552 1.00 81.12 374 HIS A CA 1
ATOM 3076 C C . HIS A 1 374 ? 11.441 2.793 5.899 1.00 81.12 374 HIS A C 1
ATOM 3078 O O . HIS A 1 374 ? 11.270 4.002 6.036 1.00 81.12 374 HIS A O 1
ATOM 3084 N N . ILE A 1 375 ? 11.306 1.934 6.915 1.00 82.69 375 ILE A N 1
ATOM 3085 C CA . ILE A 1 375 ? 10.915 2.362 8.267 1.00 82.69 375 ILE A CA 1
ATOM 3086 C C . ILE A 1 375 ? 11.950 3.317 8.850 1.00 82.69 375 ILE A C 1
ATOM 3088 O O . ILE A 1 375 ? 11.596 4.384 9.344 1.00 82.69 375 ILE A O 1
ATOM 3092 N N . GLN A 1 376 ? 13.237 2.982 8.724 1.00 80.44 376 GLN A N 1
ATOM 3093 C CA . GLN A 1 376 ? 14.319 3.856 9.162 1.00 80.44 376 GLN A CA 1
ATOM 3094 C C . GLN A 1 376 ? 14.243 5.223 8.482 1.00 80.44 376 GLN A C 1
ATOM 3096 O O . GLN A 1 376 ? 14.374 6.231 9.167 1.00 80.44 376 GLN A O 1
ATOM 3101 N N . PHE A 1 377 ? 13.993 5.288 7.173 1.00 83.00 377 PHE A N 1
ATOM 3102 C CA . PHE A 1 377 ? 13.834 6.558 6.465 1.00 83.00 377 PHE A CA 1
ATOM 3103 C C . PHE A 1 377 ? 12.722 7.430 7.075 1.00 83.00 377 PHE A C 1
ATOM 3105 O O . PHE A 1 377 ? 12.964 8.597 7.391 1.00 83.00 377 PHE A O 1
ATOM 3112 N N . PHE A 1 378 ? 11.531 6.872 7.306 1.00 85.88 378 PHE A N 1
ATOM 3113 C CA . PHE A 1 378 ? 10.422 7.624 7.904 1.00 85.88 378 PHE A CA 1
ATOM 3114 C C . PHE A 1 378 ? 10.651 7.969 9.378 1.00 85.88 378 PHE A C 1
ATOM 3116 O O . PHE A 1 378 ? 10.226 9.031 9.827 1.00 85.88 378 PHE A O 1
ATOM 3123 N N . ASN A 1 379 ? 11.372 7.125 10.113 1.00 82.50 379 ASN A N 1
ATOM 3124 C CA . ASN A 1 379 ? 11.773 7.384 11.491 1.00 82.50 379 ASN A CA 1
ATOM 3125 C C . ASN A 1 379 ? 12.737 8.578 11.580 1.00 82.50 379 ASN A C 1
ATOM 3127 O O . ASN A 1 379 ? 12.469 9.523 12.325 1.00 82.50 379 ASN A O 1
ATOM 3131 N N . HIS A 1 380 ? 13.773 8.619 10.734 1.00 78.56 380 HIS A N 1
ATOM 3132 C CA . HIS A 1 380 ? 14.673 9.775 10.642 1.00 78.56 380 HIS A CA 1
ATOM 3133 C C . HIS A 1 380 ? 13.913 11.052 10.272 1.00 78.56 380 HIS A C 1
ATOM 3135 O O . HIS A 1 380 ? 14.161 12.109 10.851 1.00 78.56 380 HIS A O 1
ATOM 3141 N N . LEU A 1 381 ? 12.955 10.960 9.344 1.00 80.69 381 LEU A N 1
ATOM 3142 C CA . LEU A 1 381 ? 12.131 12.101 8.961 1.00 80.69 381 LEU A CA 1
ATOM 3143 C C . LEU A 1 381 ? 11.253 12.600 10.117 1.00 80.69 381 LEU A C 1
ATOM 3145 O O . LEU A 1 381 ? 11.189 13.806 10.351 1.00 80.69 381 LEU A O 1
ATOM 3149 N N . LEU A 1 382 ? 10.590 11.697 10.843 1.00 81.75 382 LEU A N 1
ATOM 3150 C CA . LEU A 1 382 ? 9.774 12.053 12.003 1.00 81.75 382 LEU A CA 1
ATOM 3151 C C . LEU A 1 382 ? 10.625 12.747 13.072 1.00 81.75 382 LEU A C 1
ATOM 3153 O O . LEU A 1 382 ? 10.238 13.808 13.559 1.00 81.75 382 LEU A O 1
ATOM 3157 N N . HIS A 1 383 ? 11.810 12.213 13.381 1.00 78.50 383 HIS A N 1
ATOM 3158 C CA . HIS A 1 383 ? 12.747 12.870 14.294 1.00 78.50 383 HIS A CA 1
ATOM 3159 C C . HIS A 1 383 ? 13.160 14.257 13.798 1.00 78.50 383 HIS A C 1
ATOM 3161 O O . HIS A 1 383 ? 13.112 15.209 14.571 1.00 78.50 383 HIS A O 1
ATOM 3167 N N . ALA A 1 384 ? 13.490 14.410 12.513 1.00 75.50 384 ALA A N 1
ATOM 3168 C CA . ALA A 1 384 ? 13.849 15.708 11.944 1.00 75.50 384 ALA A CA 1
ATOM 3169 C C . ALA A 1 384 ? 12.710 16.741 12.048 1.00 75.50 384 ALA A C 1
ATOM 3171 O O . ALA A 1 384 ? 12.968 17.914 12.320 1.00 75.50 384 ALA A O 1
ATOM 3172 N N . ILE A 1 385 ? 11.453 16.317 11.865 1.00 77.19 385 ILE A N 1
ATOM 3173 C CA . ILE A 1 385 ? 10.270 17.176 12.030 1.00 77.19 385 ILE A CA 1
ATOM 3174 C C . ILE A 1 385 ? 10.108 17.591 13.498 1.00 77.19 385 ILE A C 1
ATOM 3176 O O . ILE A 1 385 ? 9.917 18.773 13.778 1.00 77.19 385 ILE A O 1
ATOM 3180 N N . LEU A 1 386 ? 10.212 16.641 14.432 1.00 76.56 386 LEU A N 1
ATOM 3181 C CA . LEU A 1 386 ? 10.014 16.889 15.864 1.00 76.56 386 LEU A CA 1
ATOM 3182 C C . LEU A 1 386 ? 11.148 17.705 16.500 1.00 76.56 386 LEU A C 1
ATOM 3184 O O . LEU A 1 386 ? 10.883 18.488 17.405 1.00 76.56 386 LEU A O 1
ATOM 3188 N N . SER A 1 387 ? 12.389 17.547 16.034 1.00 70.75 387 SER A N 1
ATOM 3189 C CA . SER A 1 387 ? 13.565 18.289 16.515 1.00 70.75 387 SER A CA 1
ATOM 3190 C C . SER A 1 387 ? 13.715 19.680 15.896 1.00 70.75 387 SER A C 1
ATOM 3192 O O . SER A 1 387 ? 14.632 20.419 16.255 1.00 70.75 387 SER A O 1
ATOM 3194 N N . ASN A 1 388 ? 12.868 20.054 14.934 1.00 66.38 388 ASN A N 1
ATOM 3195 C CA . ASN A 1 388 ? 12.916 21.394 14.371 1.00 66.38 388 ASN A CA 1
ATOM 3196 C C . ASN A 1 388 ? 12.422 22.406 15.429 1.00 66.38 388 ASN A C 1
ATOM 3198 O O . ASN A 1 388 ? 11.334 22.220 15.976 1.00 66.38 388 ASN A O 1
ATOM 3202 N N . PRO A 1 389 ? 13.167 23.498 15.696 1.00 58.41 389 PRO A N 1
ATOM 3203 C CA . PRO A 1 389 ? 12.857 24.458 16.760 1.00 58.41 389 PRO A CA 1
ATOM 3204 C C . PRO A 1 389 ? 11.483 25.133 16.626 1.00 58.41 389 PRO A C 1
ATOM 3206 O O . PRO A 1 389 ? 10.965 25.657 17.605 1.00 58.41 389 PRO A O 1
ATOM 3209 N N . LYS A 1 390 ? 10.857 25.103 15.439 1.00 57.28 390 LYS A N 1
ATOM 3210 C CA . LYS A 1 390 ? 9.463 25.547 15.251 1.00 57.28 390 LYS A CA 1
ATOM 3211 C C . LYS A 1 390 ? 8.431 24.619 15.913 1.00 57.28 390 LYS A C 1
ATOM 3213 O O . LYS A 1 390 ? 7.298 25.043 16.119 1.00 57.28 390 LYS A O 1
ATOM 3218 N N . PHE A 1 391 ? 8.804 23.377 16.216 1.00 47.31 391 PHE A N 1
ATOM 3219 C CA . PHE A 1 391 ? 7.935 22.322 16.747 1.00 47.31 391 PHE A CA 1
ATOM 3220 C C . PHE A 1 391 ? 8.390 21.811 18.122 1.00 47.31 391 PHE A C 1
ATOM 3222 O O . PHE A 1 391 ? 7.552 21.394 18.920 1.00 47.31 391 PHE A O 1
ATOM 3229 N N . SER A 1 392 ? 9.686 21.887 18.440 1.00 47.16 392 SER A N 1
ATOM 3230 C CA . SER A 1 392 ? 10.210 21.587 19.774 1.00 47.16 392 SER A CA 1
ATOM 3231 C C . SER A 1 392 ? 10.242 22.846 20.645 1.00 47.16 392 SER A C 1
ATOM 3233 O O . SER A 1 392 ? 11.123 23.693 20.490 1.00 47.16 392 SER A O 1
ATOM 3235 N N . GLY A 1 393 ? 9.324 22.952 21.606 1.00 43.91 393 GLY A N 1
ATOM 3236 C CA . GLY A 1 393 ? 9.566 23.768 22.795 1.00 43.91 393 GLY A CA 1
ATOM 3237 C C . GLY A 1 393 ? 10.642 23.078 23.631 1.00 43.91 393 GLY A C 1
ATOM 3238 O O . GLY A 1 393 ? 10.321 22.139 24.347 1.00 43.91 393 GLY A O 1
ATOM 3239 N N . ASP A 1 394 ? 11.898 23.493 23.459 1.00 47.16 394 ASP A N 1
ATOM 3240 C CA . ASP A 1 394 ? 13.082 23.047 24.205 1.00 47.16 394 ASP A CA 1
ATOM 3241 C C . ASP A 1 394 ? 13.258 21.529 24.353 1.00 47.16 394 ASP A C 1
ATOM 3243 O O . ASP A 1 394 ? 12.893 20.976 25.383 1.00 47.16 394 ASP A O 1
ATOM 3247 N N . LEU A 1 395 ? 13.910 20.843 23.402 1.00 41.00 395 LEU A N 1
ATOM 3248 C CA . LEU A 1 395 ? 14.696 19.641 23.736 1.00 41.00 395 LEU A CA 1
ATOM 3249 C C . LEU A 1 395 ? 15.602 19.166 22.585 1.00 41.00 395 LEU A C 1
ATOM 3251 O O . LEU A 1 395 ? 15.143 18.924 21.474 1.00 41.00 395 LEU A O 1
ATOM 3255 N N . LEU A 1 396 ? 16.868 18.922 22.958 1.00 42.53 396 LEU A N 1
ATOM 3256 C CA . LEU A 1 396 ? 17.943 18.180 22.272 1.00 42.53 396 LEU A CA 1
ATOM 3257 C C . LEU A 1 396 ? 18.907 18.983 21.379 1.00 42.53 396 LEU A C 1
ATOM 3259 O O . LEU A 1 396 ? 18.854 18.966 20.153 1.00 42.53 396 LEU A O 1
ATOM 3263 N N . SER A 1 397 ? 19.909 19.576 22.036 1.00 40.25 397 SER A N 1
ATOM 3264 C CA . SER A 1 397 ? 21.214 19.891 21.453 1.00 40.25 397 SER A CA 1
ATOM 3265 C C . SER A 1 397 ? 22.114 18.645 21.451 1.00 40.25 397 SER A C 1
ATOM 3267 O O . SER A 1 397 ? 22.906 18.422 22.364 1.00 40.25 397 SER A O 1
ATOM 3269 N N . SER A 1 398 ? 22.013 17.806 20.421 1.00 43.91 398 SER A N 1
ATOM 3270 C CA . SER A 1 398 ? 23.048 16.799 20.146 1.00 43.91 398 SER A CA 1
ATOM 3271 C C . SER A 1 398 ? 24.090 17.334 19.158 1.00 43.91 398 SER A C 1
ATOM 3273 O O . SER A 1 398 ? 23.796 18.150 18.286 1.00 43.91 398 SER A O 1
ATOM 3275 N N . THR A 1 399 ? 25.326 16.878 19.335 1.00 47.38 399 THR A N 1
ATOM 3276 C CA . THR A 1 399 ? 26.561 17.326 18.682 1.00 47.38 399 THR A CA 1
ATOM 3277 C C . THR A 1 399 ? 26.531 17.241 17.147 1.00 47.38 399 THR A C 1
ATOM 3279 O O . THR A 1 399 ? 26.083 16.261 16.556 1.00 47.38 399 THR A O 1
ATOM 3282 N N . ILE A 1 400 ? 27.062 18.288 16.506 1.00 52.53 400 ILE A N 1
ATOM 3283 C CA . ILE A 1 400 ? 27.019 18.564 15.055 1.00 52.53 400 ILE A CA 1
ATOM 3284 C C . ILE A 1 400 ? 27.581 17.409 14.198 1.00 52.53 400 ILE A C 1
ATOM 3286 O O . ILE A 1 400 ? 27.057 17.121 13.128 1.00 52.53 400 ILE A O 1
ATOM 3290 N N . THR A 1 401 ? 28.574 16.670 14.692 1.00 47.91 401 THR A N 1
ATOM 3291 C CA . THR A 1 401 ? 29.251 15.597 13.941 1.00 47.91 401 THR A CA 1
ATOM 3292 C C . THR A 1 401 ? 28.429 14.317 13.768 1.00 47.91 401 THR A C 1
ATOM 3294 O O . THR A 1 401 ? 28.531 13.663 12.732 1.00 47.91 401 THR A O 1
ATOM 3297 N N . HIS A 1 402 ? 27.582 13.943 14.734 1.00 50.56 402 HIS A N 1
ATOM 3298 C CA . HIS A 1 402 ? 26.688 12.785 14.566 1.00 50.56 402 HIS A CA 1
ATOM 3299 C C . HIS A 1 402 ? 25.556 13.075 13.581 1.00 50.56 402 HIS A C 1
ATOM 3301 O O . HIS A 1 402 ? 25.084 12.172 12.891 1.00 50.56 402 HIS A O 1
ATOM 3307 N N . ARG A 1 403 ? 25.155 14.345 13.497 1.00 59.75 403 ARG A N 1
ATOM 3308 C CA . ARG A 1 403 ? 24.123 14.819 12.586 1.00 59.75 403 ARG A CA 1
ATOM 3309 C C . ARG A 1 403 ? 24.585 14.755 11.131 1.00 59.75 403 ARG A C 1
ATOM 3311 O O . ARG A 1 403 ? 23.882 14.171 10.321 1.00 59.75 403 ARG A O 1
ATOM 3318 N N . GLU A 1 404 ? 25.783 15.246 10.823 1.00 58.91 404 GLU A N 1
ATOM 3319 C CA . GLU A 1 404 ? 26.328 15.230 9.454 1.00 58.91 404 GLU A CA 1
ATOM 3320 C C . GLU A 1 404 ? 26.514 13.802 8.905 1.00 58.91 404 GLU A C 1
ATOM 3322 O O . GLU A 1 404 ? 26.159 13.521 7.760 1.00 58.91 404 GLU A O 1
ATOM 3327 N N . ILE A 1 405 ? 27.009 12.867 9.729 1.00 56.38 405 ILE A N 1
ATOM 3328 C CA . ILE A 1 405 ? 27.168 11.455 9.334 1.00 56.38 405 ILE A CA 1
ATOM 3329 C C . ILE A 1 405 ? 25.801 10.794 9.106 1.00 56.38 405 ILE A C 1
ATOM 3331 O O . ILE A 1 405 ? 25.622 10.063 8.129 1.00 56.38 405 ILE A O 1
ATOM 3335 N N . ALA A 1 406 ? 24.824 11.060 9.978 1.00 63.62 406 ALA A N 1
ATOM 3336 C CA . ALA A 1 406 ? 23.465 10.552 9.819 1.00 63.62 406 ALA A CA 1
ATOM 3337 C C . ALA A 1 406 ? 22.782 11.130 8.568 1.00 63.62 406 ALA A C 1
ATOM 3339 O O . ALA A 1 406 ? 22.128 10.393 7.836 1.00 63.62 406 ALA A O 1
ATOM 3340 N N . GLU A 1 407 ? 22.985 12.417 8.280 1.00 68.31 407 GLU A N 1
ATOM 3341 C CA . GLU A 1 407 ? 22.465 13.107 7.097 1.00 68.31 407 GLU A CA 1
ATOM 3342 C C . GLU A 1 407 ? 23.081 12.561 5.796 1.00 68.31 407 GLU A C 1
ATOM 3344 O O . GLU A 1 407 ? 22.356 12.297 4.833 1.00 68.31 407 GLU A O 1
ATOM 3349 N N . GLN A 1 408 ? 24.395 12.306 5.762 1.00 69.06 408 GLN A N 1
ATOM 3350 C CA . GLN A 1 408 ? 25.044 11.707 4.592 1.00 69.06 408 GLN A CA 1
ATOM 3351 C C . GLN A 1 408 ? 24.543 10.278 4.336 1.00 69.06 408 GLN A C 1
ATOM 3353 O O . GLN A 1 408 ? 24.143 9.960 3.213 1.00 69.06 408 GLN A O 1
ATOM 3358 N N . LEU A 1 409 ? 24.509 9.430 5.370 1.00 69.25 409 LEU A N 1
ATOM 3359 C CA . LEU A 1 409 ? 23.984 8.064 5.263 1.00 69.25 409 LEU A CA 1
ATOM 3360 C C . LEU A 1 409 ? 22.500 8.057 4.874 1.00 69.25 409 LEU A C 1
ATOM 3362 O O . LEU A 1 409 ? 22.061 7.194 4.113 1.00 69.25 409 LEU A O 1
ATOM 3366 N N . PHE A 1 410 ? 21.727 9.034 5.352 1.00 74.50 410 PHE A N 1
ATOM 3367 C CA . PHE A 1 410 ? 20.328 9.218 4.983 1.00 74.50 410 PHE A CA 1
ATOM 3368 C C . PHE A 1 410 ? 20.169 9.522 3.491 1.00 74.50 410 PHE A C 1
ATOM 3370 O O . PHE A 1 410 ? 19.390 8.839 2.826 1.00 74.50 410 PHE A O 1
ATOM 3377 N N . ILE A 1 411 ? 20.923 10.481 2.934 1.00 75.00 411 ILE A N 1
ATOM 3378 C CA . ILE A 1 411 ? 20.871 10.776 1.492 1.00 75.00 411 ILE A CA 1
ATOM 3379 C C . ILE A 1 411 ? 21.325 9.564 0.683 1.00 75.00 411 ILE A C 1
ATOM 3381 O O . ILE A 1 411 ? 20.692 9.219 -0.312 1.00 75.00 411 ILE A O 1
ATOM 3385 N N . GLU A 1 412 ? 22.412 8.906 1.078 1.00 74.31 412 GLU A N 1
ATOM 3386 C CA . GLU A 1 412 ? 22.914 7.731 0.364 1.00 74.31 412 GLU A CA 1
ATOM 3387 C C . GLU A 1 412 ? 21.867 6.610 0.330 1.00 74.31 412 GLU A C 1
ATOM 3389 O O . GLU A 1 412 ? 21.583 6.077 -0.741 1.00 74.31 412 GLU A O 1
ATOM 3394 N N . ASN A 1 413 ? 21.208 6.318 1.455 1.00 73.50 413 ASN A N 1
ATOM 3395 C CA . ASN A 1 413 ? 20.126 5.334 1.510 1.00 73.50 413 ASN A CA 1
ATOM 3396 C C . ASN A 1 413 ? 18.889 5.778 0.713 1.00 73.50 413 ASN A C 1
ATOM 3398 O O . ASN A 1 413 ? 18.330 4.981 -0.035 1.00 73.50 413 ASN A O 1
ATOM 3402 N N . LEU A 1 414 ? 18.480 7.044 0.823 1.00 79.31 414 LEU A N 1
ATOM 3403 C CA . LEU A 1 414 ? 17.333 7.600 0.103 1.00 79.31 414 LEU A CA 1
ATOM 3404 C C . LEU A 1 414 ? 17.536 7.541 -1.413 1.00 79.31 414 LEU A C 1
ATOM 3406 O O . LEU A 1 414 ? 16.673 7.061 -2.139 1.00 79.31 414 LEU A O 1
ATOM 3410 N N . THR A 1 415 ? 18.685 8.011 -1.893 1.00 78.44 415 THR A N 1
ATOM 3411 C CA . THR A 1 415 ? 19.004 8.063 -3.329 1.00 78.44 415 THR A CA 1
ATOM 3412 C C . THR A 1 415 ? 19.149 6.682 -3.959 1.00 78.44 415 THR A C 1
ATOM 3414 O O . THR A 1 415 ? 18.966 6.540 -5.168 1.00 78.44 415 THR A O 1
ATOM 3417 N N . ARG A 1 416 ? 19.441 5.671 -3.139 1.00 76.19 416 ARG A N 1
ATOM 3418 C CA . ARG A 1 416 ? 19.618 4.281 -3.546 1.00 76.19 416 ARG A CA 1
ATOM 3419 C C . ARG A 1 416 ? 18.325 3.473 -3.501 1.00 76.19 416 ARG A C 1
ATOM 3421 O O . ARG A 1 416 ? 17.972 2.838 -4.485 1.00 76.19 416 ARG A O 1
ATOM 3428 N N . GLU A 1 417 ? 17.621 3.497 -2.372 1.00 78.44 417 GLU A N 1
ATOM 3429 C CA . GLU A 1 417 ? 16.424 2.675 -2.153 1.00 78.44 417 GLU A CA 1
ATOM 3430 C C . GLU A 1 417 ? 15.155 3.361 -2.657 1.00 78.44 417 GLU A C 1
ATOM 3432 O O . GLU A 1 417 ? 14.265 2.700 -3.175 1.00 78.44 417 GLU A O 1
ATOM 3437 N N . LEU A 1 418 ? 15.055 4.687 -2.506 1.00 84.88 418 LEU A N 1
ATOM 3438 C CA . LEU A 1 418 ? 13.854 5.474 -2.811 1.00 84.88 418 LEU A CA 1
ATOM 3439 C C . LEU A 1 418 ? 14.169 6.725 -3.666 1.00 84.88 418 LEU A C 1
ATOM 3441 O O . LEU A 1 418 ? 13.782 7.839 -3.309 1.00 84.88 418 LEU A O 1
ATOM 3445 N N . PRO A 1 419 ? 14.836 6.562 -4.822 1.00 84.75 419 PRO A N 1
ATOM 3446 C CA . PRO A 1 419 ? 15.373 7.644 -5.649 1.00 84.75 419 PRO A CA 1
ATOM 3447 C C . PRO A 1 419 ? 14.385 8.779 -5.970 1.00 84.75 419 PRO A C 1
ATOM 3449 O O . PRO A 1 419 ? 14.735 9.961 -5.958 1.00 84.75 419 PRO A O 1
ATOM 3452 N N . PHE A 1 420 ? 13.127 8.437 -6.252 1.00 90.31 420 PHE A N 1
ATOM 3453 C CA . PHE A 1 420 ? 12.113 9.429 -6.608 1.00 90.31 420 PHE A CA 1
ATOM 3454 C C . PHE A 1 420 ? 11.581 10.212 -5.401 1.00 90.31 420 PHE A C 1
ATOM 3456 O O . PHE A 1 420 ? 11.117 11.333 -5.591 1.00 90.31 420 PHE A O 1
ATOM 3463 N N . ASN A 1 421 ? 11.735 9.716 -4.161 1.00 88.50 421 ASN A N 1
ATOM 3464 C CA . ASN A 1 421 ? 11.322 10.447 -2.952 1.00 88.50 421 ASN A CA 1
ATOM 3465 C C . ASN A 1 421 ? 12.081 11.764 -2.768 1.00 88.50 421 ASN A C 1
ATOM 3467 O O . ASN A 1 421 ? 11.591 12.650 -2.070 1.00 88.50 421 ASN A O 1
ATOM 3471 N N . CYS A 1 422 ? 13.244 11.923 -3.407 1.00 84.38 422 CYS A N 1
ATOM 3472 C CA . CYS A 1 422 ? 14.004 13.168 -3.379 1.00 84.38 422 CYS A CA 1
ATOM 3473 C C . CYS A 1 422 ? 13.201 14.391 -3.855 1.00 84.38 422 CYS A C 1
ATOM 3475 O O . CYS A 1 422 ? 13.492 15.503 -3.413 1.00 84.38 422 CYS A O 1
ATOM 3477 N N . VAL A 1 423 ? 12.171 14.204 -4.692 1.00 86.38 423 VAL A N 1
ATOM 3478 C CA . VAL A 1 423 ? 11.297 15.296 -5.158 1.00 86.38 423 VAL A CA 1
ATOM 3479 C C . VAL A 1 423 ? 10.573 16.002 -4.007 1.00 86.38 423 VAL A C 1
ATOM 3481 O O . VAL A 1 423 ? 10.381 17.215 -4.046 1.00 86.38 423 VAL A O 1
ATOM 3484 N N . HIS A 1 424 ? 10.245 15.277 -2.934 1.00 85.62 424 HIS A N 1
ATOM 3485 C CA . HIS A 1 424 ? 9.504 15.818 -1.788 1.00 85.62 424 HIS A CA 1
ATOM 3486 C C . HIS A 1 424 ? 10.352 16.724 -0.899 1.00 85.62 424 HIS A C 1
ATOM 3488 O O . HIS A 1 424 ? 9.819 17.489 -0.097 1.00 85.62 424 HIS A O 1
ATOM 3494 N N . PHE A 1 425 ? 11.674 16.667 -1.051 1.00 76.12 425 PHE A N 1
ATOM 3495 C CA . PHE A 1 425 ? 12.598 17.454 -0.245 1.00 76.12 425 PHE A CA 1
ATOM 3496 C C . PHE A 1 425 ? 12.985 18.781 -0.890 1.00 76.12 425 PHE A C 1
ATOM 3498 O O . PHE A 1 425 ? 13.415 19.663 -0.163 1.00 76.12 425 PHE A O 1
ATOM 3505 N N . GLN A 1 426 ? 12.732 18.964 -2.194 1.00 69.38 426 GLN A N 1
ATOM 3506 C CA . GLN A 1 426 ? 13.046 20.194 -2.941 1.00 69.38 426 GLN A CA 1
ATOM 3507 C C . GLN A 1 426 ? 12.221 21.421 -2.540 1.00 69.38 426 GLN A C 1
ATOM 3509 O O . GLN A 1 426 ? 12.563 22.532 -2.936 1.00 69.38 426 GLN A O 1
ATOM 3514 N N . ASN A 1 427 ? 11.122 21.242 -1.803 1.00 61.53 427 ASN A N 1
ATOM 3515 C CA . ASN A 1 427 ? 10.211 22.323 -1.405 1.00 61.53 427 ASN A CA 1
ATOM 3516 C C . ASN A 1 427 ? 9.860 22.290 0.098 1.00 61.53 427 ASN A C 1
ATOM 3518 O O . ASN A 1 427 ? 8.960 23.008 0.528 1.00 61.53 427 ASN A O 1
ATOM 3522 N N . GLY A 1 428 ? 10.519 21.436 0.893 1.00 62.12 428 GLY A N 1
ATOM 3523 C CA . GLY A 1 428 ? 10.106 21.101 2.264 1.00 62.12 428 GLY A CA 1
ATOM 3524 C C . GLY A 1 428 ? 11.102 21.495 3.360 1.00 62.12 428 GLY A C 1
ATOM 3525 O O . GLY A 1 428 ? 12.116 22.131 3.100 1.00 62.12 428 GLY A O 1
ATOM 3526 N N . LEU A 1 429 ? 10.831 21.057 4.597 1.00 54.22 429 LEU A N 1
ATOM 3527 C CA . LEU A 1 429 ? 11.647 21.300 5.806 1.00 54.22 429 LEU A CA 1
ATOM 3528 C C . LEU A 1 429 ? 13.139 20.941 5.661 1.00 54.22 429 LEU A C 1
ATOM 3530 O O . LEU A 1 429 ? 13.963 21.489 6.386 1.00 54.22 429 LEU A O 1
ATOM 3534 N N . LEU A 1 430 ? 13.489 20.039 4.737 1.00 57.50 430 LEU A N 1
ATOM 3535 C CA . LEU A 1 430 ? 14.873 19.626 4.488 1.00 57.50 430 LEU A CA 1
ATOM 3536 C C . LEU A 1 430 ? 15.597 20.472 3.424 1.00 57.50 430 LEU A C 1
ATOM 3538 O O . LEU A 1 430 ? 16.791 20.268 3.226 1.00 57.50 430 LEU A O 1
ATOM 3542 N N . ASN A 1 431 ? 14.941 21.442 2.773 1.00 57.91 431 ASN A N 1
ATOM 3543 C CA . ASN A 1 431 ? 15.613 22.365 1.841 1.00 57.91 431 ASN A CA 1
ATOM 3544 C C . ASN A 1 431 ? 16.721 23.179 2.513 1.00 57.91 431 ASN A C 1
ATOM 3546 O O . ASN A 1 431 ? 17.710 23.526 1.874 1.00 57.91 431 ASN A O 1
ATOM 3550 N N . GLU A 1 432 ? 16.549 23.498 3.797 1.00 58.78 432 GLU A N 1
ATOM 3551 C CA . GLU A 1 432 ? 17.570 24.193 4.587 1.00 58.78 432 GLU A CA 1
ATOM 3552 C C . GLU A 1 432 ? 18.792 23.296 4.852 1.00 58.78 432 GLU A C 1
ATOM 3554 O O . GLU A 1 432 ? 19.874 23.805 5.129 1.00 58.78 432 GLU A O 1
ATOM 3559 N N . GLN A 1 433 ? 18.630 21.972 4.750 1.00 61.03 433 GLN A N 1
ATOM 3560 C CA . GLN A 1 433 ? 19.662 20.980 5.061 1.00 61.03 433 GLN A CA 1
ATOM 3561 C C . GLN A 1 433 ? 20.358 20.438 3.805 1.00 61.03 433 GLN A C 1
ATOM 3563 O O . GLN A 1 433 ? 21.551 20.150 3.847 1.00 61.03 433 GLN A O 1
ATOM 3568 N N . PHE A 1 434 ? 19.656 20.344 2.669 1.00 65.31 434 PHE A N 1
ATOM 3569 C CA . PHE A 1 434 ? 20.207 19.799 1.427 1.00 65.31 434 PHE A CA 1
ATOM 3570 C C . PHE A 1 434 ? 19.908 20.694 0.229 1.00 65.31 434 PHE A C 1
ATOM 3572 O O . PHE A 1 434 ? 18.751 20.928 -0.120 1.00 65.31 434 PHE A O 1
ATOM 3579 N N . SER A 1 435 ? 20.950 21.132 -0.483 1.00 70.56 435 SER A N 1
ATOM 3580 C CA . SER A 1 435 ? 20.737 21.824 -1.756 1.00 70.56 435 SER A CA 1
ATOM 3581 C C . SER A 1 435 ? 20.194 20.856 -2.816 1.00 70.56 435 SER A C 1
ATOM 3583 O O . SER A 1 435 ? 20.630 19.703 -2.919 1.00 70.56 435 SER A O 1
ATOM 3585 N N . SER A 1 436 ? 19.294 21.336 -3.683 1.00 69.12 436 SER A N 1
ATOM 3586 C CA . SER A 1 436 ? 18.784 20.536 -4.808 1.00 69.12 436 SER A CA 1
ATOM 3587 C C . SER A 1 436 ? 19.914 19.979 -5.685 1.00 69.12 436 SER A C 1
ATOM 3589 O O . SER A 1 436 ? 19.771 18.885 -6.233 1.00 69.12 436 SER A O 1
ATOM 3591 N N . GLN A 1 437 ? 21.033 20.699 -5.804 1.00 73.56 437 GLN A N 1
ATOM 3592 C CA . GLN A 1 437 ? 22.185 20.266 -6.590 1.00 73.56 437 GLN A CA 1
ATOM 3593 C C . GLN A 1 437 ? 22.942 19.106 -5.929 1.00 73.56 437 GLN A C 1
ATOM 3595 O O . GLN A 1 437 ? 23.347 18.174 -6.627 1.00 73.56 437 GLN A O 1
ATOM 3600 N N . GLN A 1 438 ? 23.106 19.120 -4.601 1.00 73.50 438 GLN A N 1
ATOM 3601 C CA . GLN A 1 438 ? 23.698 17.999 -3.862 1.00 73.50 438 GLN A CA 1
ATOM 3602 C C . GLN A 1 438 ? 22.842 16.741 -4.000 1.00 73.50 438 GLN A C 1
ATOM 3604 O O . GLN A 1 438 ? 23.382 15.685 -4.313 1.00 73.50 438 GLN A O 1
ATOM 3609 N N . LEU A 1 439 ? 21.516 16.857 -3.860 1.00 72.44 439 LEU A N 1
ATOM 3610 C CA . LEU A 1 439 ? 20.606 15.724 -4.046 1.00 72.44 439 LEU A CA 1
ATOM 3611 C C . LEU A 1 439 ? 20.708 15.156 -5.464 1.00 72.44 439 LEU A C 1
ATOM 3613 O O . LEU A 1 439 ? 20.946 13.961 -5.611 1.00 72.44 439 LEU A O 1
ATOM 3617 N N . LYS A 1 440 ? 20.629 15.999 -6.504 1.00 73.25 440 LYS A N 1
ATOM 3618 C CA . LYS A 1 440 ? 20.808 15.559 -7.901 1.00 73.25 440 LYS A CA 1
ATOM 3619 C C . LYS A 1 440 ? 22.156 14.863 -8.111 1.00 73.25 440 LYS A C 1
ATOM 3621 O O . LYS A 1 440 ? 22.210 13.799 -8.718 1.00 73.25 440 LYS A O 1
ATOM 3626 N N . THR A 1 441 ? 23.237 15.417 -7.567 1.00 78.94 441 THR A N 1
ATOM 3627 C CA . THR A 1 441 ? 24.583 14.837 -7.700 1.00 78.94 441 THR A CA 1
ATOM 3628 C C . THR A 1 441 ? 24.689 13.481 -6.999 1.00 78.94 441 THR A C 1
ATOM 3630 O O . THR A 1 441 ? 25.202 12.527 -7.583 1.00 78.94 441 THR A O 1
ATOM 3633 N N . SER A 1 442 ? 24.169 13.366 -5.774 1.00 76.81 442 SER A N 1
ATOM 3634 C CA . SER A 1 442 ? 24.137 12.107 -5.022 1.00 76.81 442 SER A CA 1
ATOM 3635 C C . SER A 1 442 ? 23.296 11.053 -5.728 1.00 76.81 442 SER A C 1
ATOM 3637 O O . SER A 1 442 ? 23.721 9.910 -5.841 1.00 76.81 442 SER A O 1
ATOM 3639 N N . ILE A 1 443 ? 22.152 11.446 -6.285 1.00 73.06 443 ILE A N 1
ATOM 3640 C CA . ILE A 1 443 ? 21.304 10.584 -7.102 1.00 73.06 443 ILE A CA 1
ATOM 3641 C C . ILE A 1 443 ? 22.074 10.032 -8.304 1.00 73.06 443 ILE A C 1
ATOM 3643 O O . ILE A 1 443 ? 22.154 8.819 -8.471 1.00 73.06 443 ILE A O 1
ATOM 3647 N N . ILE A 1 444 ? 22.697 10.894 -9.112 1.00 72.00 444 ILE A N 1
ATOM 3648 C CA . ILE A 1 444 ? 23.490 10.463 -10.277 1.00 72.00 444 ILE A CA 1
ATOM 3649 C C . ILE A 1 444 ? 24.586 9.485 -9.850 1.00 72.00 444 ILE A C 1
ATOM 3651 O O . ILE A 1 444 ? 24.833 8.487 -10.525 1.00 72.00 444 ILE A O 1
ATOM 3655 N N . LYS A 1 445 ? 25.232 9.769 -8.714 1.00 74.12 445 LYS A N 1
ATOM 3656 C CA . LYS A 1 445 ? 26.331 8.969 -8.178 1.00 74.12 445 LYS A CA 1
ATOM 3657 C C . LYS A 1 445 ? 25.871 7.618 -7.623 1.00 74.12 445 LYS A C 1
ATOM 3659 O O . LYS A 1 445 ? 26.660 6.676 -7.686 1.00 74.12 445 LYS A O 1
ATOM 3664 N N . ASN A 1 446 ? 24.660 7.527 -7.068 1.00 71.75 446 ASN A N 1
ATOM 3665 C CA . ASN A 1 446 ? 24.232 6.402 -6.230 1.00 71.75 446 ASN A CA 1
ATOM 3666 C C . ASN A 1 446 ? 23.058 5.588 -6.780 1.00 71.75 446 ASN A C 1
ATOM 3668 O O . ASN A 1 446 ? 22.887 4.458 -6.340 1.00 71.75 446 ASN A O 1
ATOM 3672 N N . PHE A 1 447 ? 22.278 6.101 -7.734 1.00 66.88 447 PHE A N 1
ATOM 3673 C CA . PHE A 1 447 ? 21.052 5.446 -8.213 1.00 66.88 447 PHE A CA 1
ATOM 3674 C C . PHE A 1 447 ? 21.264 3.998 -8.661 1.00 66.88 447 PHE A C 1
ATOM 3676 O O . PHE A 1 447 ? 20.418 3.140 -8.442 1.00 66.88 447 PHE A O 1
ATOM 3683 N N . TYR A 1 448 ? 22.426 3.726 -9.252 1.00 65.69 448 TYR A N 1
ATOM 3684 C CA . TYR A 1 448 ? 22.814 2.397 -9.716 1.00 65.69 448 TYR A CA 1
ATOM 3685 C C . TYR A 1 448 ? 23.841 1.708 -8.814 1.00 65.69 448 TYR A C 1
ATOM 3687 O O . TYR A 1 448 ? 24.257 0.583 -9.081 1.00 65.69 448 TYR A O 1
ATOM 3695 N N . LYS A 1 449 ? 24.230 2.356 -7.711 1.00 62.38 449 LYS A N 1
ATOM 3696 C CA . LYS A 1 449 ? 25.037 1.762 -6.643 1.00 62.38 449 LYS A CA 1
ATOM 3697 C C . LYS A 1 449 ? 24.114 1.134 -5.615 1.00 62.38 449 LYS A C 1
ATOM 3699 O O . LYS A 1 449 ? 23.989 1.596 -4.487 1.00 62.38 449 LYS A O 1
ATOM 3704 N N . PHE A 1 450 ? 23.430 0.089 -6.037 1.00 55.53 450 PHE A N 1
ATOM 3705 C CA . PHE A 1 450 ? 22.676 -0.782 -5.151 1.00 55.53 450 PHE A CA 1
ATOM 3706 C C . PHE A 1 450 ? 23.562 -1.298 -4.008 1.00 55.53 450 PHE A C 1
ATOM 3708 O O . PHE A 1 450 ? 24.669 -1.772 -4.246 1.00 55.53 450 PHE A O 1
ATOM 3715 N N . SER A 1 451 ? 23.059 -1.240 -2.773 1.00 42.81 451 SER A N 1
ATOM 3716 C CA . SER A 1 451 ? 23.763 -1.544 -1.505 1.00 42.81 451 SER A CA 1
ATOM 3717 C C . SER A 1 451 ? 24.399 -2.920 -1.493 1.00 42.81 451 SER A C 1
ATOM 3719 O O . SER A 1 451 ? 25.387 -3.152 -0.802 1.00 42.81 451 SER A O 1
ATOM 3721 N N . HIS A 1 452 ? 23.774 -3.838 -2.220 1.00 44.72 452 HIS A N 1
ATOM 3722 C CA . HIS A 1 452 ? 24.103 -5.252 -2.217 1.00 44.72 452 HIS A CA 1
ATOM 3723 C C . HIS A 1 452 ? 24.780 -5.679 -3.527 1.00 44.72 452 HIS A C 1
ATOM 3725 O O . HIS A 1 452 ? 25.450 -6.715 -3.570 1.00 44.72 452 HIS A O 1
ATOM 3731 N N . LEU A 1 453 ? 24.685 -4.865 -4.583 1.00 49.28 453 LEU A N 1
ATOM 3732 C CA . LEU A 1 453 ? 25.449 -5.048 -5.811 1.00 49.28 453 LEU A CA 1
ATOM 3733 C C . LEU A 1 453 ? 26.829 -4.424 -5.617 1.00 49.28 453 LEU A C 1
ATOM 3735 O O . LEU A 1 453 ? 27.155 -3.386 -6.189 1.00 49.28 453 LEU A O 1
ATOM 3739 N N . ASN A 1 454 ? 27.677 -5.105 -4.847 1.00 44.66 454 ASN A N 1
ATOM 3740 C CA . ASN A 1 454 ? 29.122 -4.959 -5.003 1.00 44.66 454 ASN A CA 1
ATOM 3741 C C . ASN A 1 454 ? 29.514 -5.578 -6.350 1.00 44.66 454 ASN A C 1
ATOM 3743 O O . ASN A 1 454 ? 30.081 -6.666 -6.437 1.00 44.66 454 ASN A O 1
ATOM 3747 N N . ILE A 1 455 ? 29.135 -4.893 -7.423 1.00 51.56 455 ILE A N 1
ATOM 3748 C CA . ILE A 1 455 ? 29.579 -5.195 -8.768 1.00 51.56 455 ILE A CA 1
ATOM 3749 C C . ILE A 1 455 ? 31.007 -4.674 -8.843 1.00 51.56 455 ILE A C 1
ATOM 3751 O O . ILE A 1 455 ? 31.249 -3.472 -8.924 1.00 51.56 455 ILE A O 1
ATOM 3755 N N . TYR A 1 456 ? 31.963 -5.587 -8.706 1.00 46.91 456 TYR A N 1
ATOM 3756 C CA . TYR A 1 456 ? 33.378 -5.263 -8.804 1.00 46.91 456 TYR A CA 1
ATOM 3757 C C . TYR A 1 456 ? 33.670 -4.582 -10.150 1.00 46.91 456 TYR A C 1
ATOM 3759 O O . TYR A 1 456 ? 33.329 -5.134 -11.196 1.00 46.91 456 TYR A O 1
ATOM 3767 N N . SER A 1 457 ? 34.306 -3.405 -10.103 1.00 44.12 457 SER A N 1
ATOM 3768 C CA . SER A 1 457 ? 34.706 -2.638 -11.286 1.00 44.12 457 SER A CA 1
ATOM 3769 C C . SER A 1 457 ? 35.734 -3.382 -12.148 1.00 44.12 457 SER A C 1
ATOM 3771 O O . SER A 1 457 ? 36.417 -4.307 -11.699 1.00 44.12 457 SER A O 1
ATOM 3773 N N . GLU A 1 458 ? 35.810 -2.949 -13.407 1.00 45.53 458 GLU A N 1
ATOM 3774 C CA . GLU A 1 458 ? 36.479 -3.557 -14.565 1.00 45.53 458 GLU A CA 1
ATOM 3775 C C . GLU A 1 458 ? 37.989 -3.832 -14.426 1.00 45.53 458 GLU A C 1
ATOM 3777 O O . GLU A 1 458 ? 38.540 -4.587 -15.227 1.00 45.53 458 GLU A O 1
ATOM 3782 N N . ASP A 1 459 ? 38.660 -3.325 -13.390 1.00 47.28 459 ASP A N 1
ATOM 3783 C CA . ASP A 1 459 ? 40.130 -3.243 -13.306 1.00 47.28 459 ASP A CA 1
ATOM 3784 C C . ASP A 1 459 ? 40.870 -4.587 -13.106 1.00 47.28 459 ASP A C 1
ATOM 3786 O O . ASP A 1 459 ? 42.057 -4.614 -12.795 1.00 47.28 459 ASP A O 1
ATOM 3790 N N . SER A 1 460 ? 40.203 -5.735 -13.269 1.00 48.41 460 SER A N 1
ATOM 3791 C CA . SER A 1 460 ? 40.830 -7.064 -13.126 1.00 48.41 460 SER A CA 1
ATOM 3792 C C . SER A 1 460 ? 40.464 -8.088 -14.212 1.00 48.41 460 SER A C 1
ATOM 3794 O O . SER A 1 460 ? 40.777 -9.266 -14.058 1.00 48.41 460 SER A O 1
ATOM 3796 N N . TYR A 1 461 ? 39.839 -7.671 -15.322 1.00 51.19 461 TYR A N 1
ATOM 3797 C CA . TYR A 1 461 ? 39.279 -8.598 -16.327 1.00 51.19 461 TYR A CA 1
ATOM 3798 C C . TYR A 1 461 ? 40.188 -8.983 -17.500 1.00 51.19 461 TYR A C 1
ATOM 3800 O O . TYR A 1 461 ? 39.758 -9.696 -18.413 1.00 51.19 461 TYR A O 1
ATOM 3808 N N . GLU A 1 462 ? 41.462 -8.606 -17.482 1.00 47.50 462 GLU A N 1
ATOM 3809 C CA . GLU A 1 462 ? 42.404 -9.107 -18.477 1.00 47.50 462 GLU A CA 1
ATOM 3810 C C . GLU A 1 462 ? 42.700 -10.602 -18.236 1.00 47.50 462 GLU A C 1
ATOM 3812 O O . GLU A 1 462 ? 43.519 -10.950 -17.387 1.00 47.50 462 GLU A O 1
ATOM 3817 N N . LYS A 1 463 ? 42.079 -11.473 -19.056 1.00 51.00 463 LYS A N 1
ATOM 3818 C CA . LYS A 1 463 ? 42.362 -12.919 -19.289 1.00 51.00 463 LYS A CA 1
ATOM 3819 C C . LYS A 1 463 ? 41.375 -13.944 -18.704 1.00 51.00 463 LYS A C 1
ATOM 3821 O O . LYS A 1 463 ? 41.802 -14.987 -18.207 1.00 51.00 463 LYS A O 1
ATOM 3826 N N . ILE A 1 464 ? 40.065 -13.777 -18.887 1.00 55.25 464 ILE A N 1
ATOM 3827 C CA . ILE A 1 464 ? 39.163 -14.944 -18.810 1.00 55.25 464 ILE A CA 1
ATOM 3828 C C . ILE A 1 464 ? 39.264 -15.716 -20.136 1.00 55.25 464 ILE A C 1
ATOM 3830 O O . ILE A 1 464 ? 38.653 -15.349 -21.134 1.00 55.25 464 ILE A O 1
ATOM 3834 N N . ARG A 1 465 ? 40.109 -16.757 -20.170 1.00 56.56 465 ARG A N 1
ATOM 3835 C CA . ARG A 1 465 ? 40.272 -17.671 -21.324 1.00 56.56 465 ARG A CA 1
ATOM 3836 C C . ARG A 1 465 ? 39.332 -18.882 -21.281 1.00 56.56 465 ARG A C 1
ATOM 3838 O O . ARG A 1 465 ? 39.333 -19.679 -22.215 1.00 56.56 465 ARG A O 1
ATOM 3845 N N . THR A 1 466 ? 38.565 -19.046 -20.209 1.00 60.25 466 THR A N 1
ATOM 3846 C CA . THR A 1 466 ? 37.651 -20.174 -20.017 1.00 60.25 466 THR A CA 1
ATOM 3847 C C . THR A 1 466 ? 36.213 -19.779 -20.364 1.00 60.25 466 THR A C 1
ATOM 3849 O O . THR A 1 466 ? 35.776 -18.691 -19.986 1.00 60.25 466 THR A O 1
ATOM 3852 N N . PRO A 1 467 ? 35.459 -20.636 -21.079 1.00 71.69 467 PRO A N 1
ATOM 3853 C CA . PRO A 1 467 ? 34.043 -20.393 -21.325 1.00 71.69 467 PRO A CA 1
ATOM 3854 C C . PRO A 1 467 ? 33.295 -20.323 -19.989 1.00 71.69 467 PRO A C 1
ATOM 3856 O O . PRO A 1 467 ? 33.516 -21.146 -19.098 1.00 71.69 467 PRO A O 1
ATOM 3859 N N . LEU A 1 468 ? 32.425 -19.323 -19.843 1.00 77.12 468 LEU A N 1
ATOM 3860 C CA . LEU A 1 468 ? 31.623 -19.163 -18.634 1.00 77.12 468 LEU A CA 1
ATOM 3861 C C . LEU A 1 468 ? 30.617 -20.307 -18.513 1.00 77.12 468 LEU A C 1
ATOM 3863 O O . LEU A 1 468 ? 29.914 -20.626 -19.470 1.00 77.12 468 LEU A O 1
ATOM 3867 N N . LYS A 1 469 ? 30.527 -20.887 -17.311 1.00 85.38 469 LYS A N 1
ATOM 3868 C CA . LYS A 1 469 ? 29.561 -21.946 -16.983 1.00 85.38 469 LYS A CA 1
ATOM 3869 C C . LYS A 1 469 ? 28.111 -21.461 -17.097 1.00 85.38 469 LYS A C 1
ATOM 3871 O O . LYS A 1 469 ? 27.256 -22.232 -17.512 1.00 85.38 469 LYS A O 1
ATOM 3876 N N . PHE A 1 470 ? 27.856 -20.197 -16.752 1.00 89.62 470 PHE A N 1
ATOM 3877 C CA . PHE A 1 470 ? 26.534 -19.577 -16.810 1.00 89.62 470 PHE A CA 1
ATOM 3878 C C . PHE A 1 470 ? 26.581 -18.243 -17.556 1.00 89.62 470 PHE A C 1
ATOM 3880 O O . PHE A 1 470 ? 27.562 -17.501 -17.468 1.00 89.62 470 PHE A O 1
ATOM 3887 N N . LYS A 1 471 ? 25.496 -17.928 -18.259 1.00 89.19 471 LYS A N 1
ATOM 3888 C CA . LYS A 1 471 ? 25.238 -16.643 -18.909 1.00 89.19 471 LYS A CA 1
ATOM 3889 C C . LYS A 1 471 ? 24.388 -15.758 -18.003 1.00 89.19 471 LYS A C 1
ATOM 3891 O O . LYS A 1 471 ? 23.590 -16.241 -17.203 1.00 89.19 471 LYS A O 1
ATOM 3896 N N . ILE A 1 472 ? 24.509 -14.447 -18.175 1.00 89.25 472 ILE A N 1
ATOM 3897 C CA . ILE A 1 472 ? 23.618 -13.500 -17.500 1.00 89.25 472 ILE A CA 1
ATOM 3898 C C . ILE A 1 472 ? 22.176 -13.698 -17.941 1.00 89.25 472 ILE A C 1
ATOM 3900 O O . ILE A 1 472 ? 21.900 -14.014 -19.100 1.00 89.25 472 ILE A O 1
ATOM 3904 N N . GLY A 1 473 ? 21.280 -13.520 -16.974 1.00 91.94 473 GLY A N 1
ATOM 3905 C CA . GLY A 1 473 ? 19.855 -13.750 -17.117 1.00 91.94 473 GLY A CA 1
ATOM 3906 C C . GLY A 1 473 ? 19.443 -15.205 -16.926 1.00 91.94 473 GLY A C 1
ATOM 3907 O O . GLY A 1 473 ? 18.250 -15.460 -16.797 1.00 91.94 473 GLY A O 1
ATOM 3908 N N . GLN A 1 474 ? 20.378 -16.161 -16.892 1.00 94.50 474 GLN A N 1
ATOM 3909 C CA . GLN A 1 474 ? 20.023 -17.554 -16.626 1.00 94.50 474 GLN A CA 1
ATOM 3910 C C . GLN A 1 474 ? 19.565 -17.735 -15.184 1.00 94.50 474 GLN A C 1
ATOM 3912 O O . GLN A 1 474 ? 20.092 -17.096 -14.266 1.00 94.50 474 GLN A O 1
ATOM 3917 N N . ILE A 1 475 ? 18.601 -18.634 -15.005 1.00 95.94 475 ILE A N 1
ATOM 3918 C CA . ILE A 1 475 ? 18.076 -18.996 -13.694 1.00 95.94 475 ILE A CA 1
ATOM 3919 C C . ILE A 1 475 ? 18.887 -20.162 -13.136 1.00 95.94 475 ILE A C 1
ATOM 3921 O O . ILE A 1 475 ? 19.141 -21.165 -13.810 1.00 95.94 475 ILE A O 1
ATOM 3925 N N . VAL A 1 476 ? 19.314 -20.014 -11.889 1.00 96.25 476 VAL A N 1
ATOM 3926 C CA . VAL A 1 476 ? 20.137 -20.983 -11.179 1.00 96.25 476 VAL A CA 1
ATOM 3927 C C . VAL A 1 476 ? 19.542 -21.319 -9.821 1.00 96.25 476 VAL A C 1
ATOM 3929 O O . VAL A 1 476 ? 18.927 -20.484 -9.163 1.00 96.25 476 VAL A O 1
ATOM 3932 N N . HIS A 1 477 ? 19.789 -22.545 -9.383 1.00 94.88 477 HIS A N 1
ATOM 3933 C CA . HIS A 1 477 ? 19.495 -23.038 -8.050 1.00 94.88 477 HIS A CA 1
ATOM 3934 C C . HIS A 1 477 ? 20.796 -23.147 -7.244 1.00 94.88 477 HIS A C 1
ATOM 3936 O O . HIS A 1 477 ? 21.765 -23.779 -7.680 1.00 94.88 477 HIS A O 1
ATOM 3942 N N . HIS A 1 478 ? 20.822 -22.540 -6.059 1.00 93.44 478 HIS A N 1
ATOM 3943 C CA . HIS A 1 478 ? 21.954 -22.596 -5.145 1.00 93.44 478 HIS A CA 1
ATOM 3944 C C . HIS A 1 478 ? 21.838 -23.809 -4.214 1.00 93.44 478 HIS A C 1
ATOM 3946 O O . HIS A 1 478 ? 21.055 -23.822 -3.264 1.00 93.44 478 HIS A O 1
ATOM 3952 N N . THR A 1 479 ? 22.668 -24.824 -4.450 1.00 92.00 479 THR A N 1
ATOM 3953 C CA . THR A 1 479 ? 22.541 -26.164 -3.850 1.00 92.00 479 THR A CA 1
ATOM 3954 C C . THR A 1 479 ? 22.634 -26.193 -2.331 1.00 92.00 479 THR A C 1
ATOM 3956 O O . THR A 1 479 ? 22.045 -27.067 -1.705 1.00 92.00 479 THR A O 1
ATOM 3959 N N . ARG A 1 480 ? 23.354 -25.245 -1.719 1.00 88.19 480 ARG A N 1
ATOM 3960 C CA . ARG A 1 480 ? 23.524 -25.202 -0.257 1.00 88.19 480 ARG A CA 1
ATOM 3961 C C . ARG A 1 480 ? 22.357 -24.545 0.471 1.00 88.19 480 ARG A C 1
ATOM 3963 O O . ARG A 1 480 ? 22.119 -24.876 1.624 1.00 88.19 480 ARG A O 1
ATOM 3970 N N . THR A 1 481 ? 21.689 -23.580 -0.160 1.00 85.31 481 THR A N 1
ATOM 3971 C CA . THR A 1 481 ? 20.611 -22.805 0.487 1.00 85.31 481 THR A CA 1
ATOM 3972 C C . THR A 1 481 ? 19.228 -23.161 -0.038 1.00 85.31 481 THR A C 1
ATOM 3974 O O . THR A 1 481 ? 18.252 -22.719 0.550 1.00 85.31 481 THR A O 1
ATOM 3977 N N . GLY A 1 482 ? 19.130 -23.899 -1.146 1.00 86.94 482 GLY A N 1
ATOM 3978 C CA . GLY A 1 482 ? 17.856 -24.180 -1.810 1.00 86.94 482 GLY A CA 1
ATOM 3979 C C . GLY A 1 482 ? 17.251 -22.970 -2.532 1.00 86.94 482 GLY A C 1
ATOM 3980 O O . GLY A 1 482 ? 16.100 -23.012 -2.949 1.00 86.94 482 GLY A O 1
ATOM 3981 N N . GLN A 1 483 ? 17.987 -21.858 -2.637 1.00 88.62 483 GLN A N 1
ATOM 3982 C CA . GLN A 1 483 ? 17.467 -20.613 -3.207 1.00 88.62 483 GLN A CA 1
ATOM 3983 C C . GLN A 1 483 ? 17.555 -20.610 -4.732 1.00 88.62 483 GLN A C 1
ATOM 3985 O O . GLN A 1 483 ? 18.488 -21.174 -5.304 1.00 88.62 483 GLN A O 1
ATOM 3990 N N . ILE A 1 484 ? 16.622 -19.910 -5.371 1.00 91.31 484 ILE A N 1
ATOM 3991 C CA . ILE A 1 484 ? 16.585 -19.706 -6.817 1.00 91.31 484 ILE A CA 1
ATOM 3992 C C . ILE A 1 484 ? 17.018 -18.267 -7.105 1.00 91.31 484 ILE A C 1
ATOM 3994 O O . ILE A 1 484 ? 16.641 -17.330 -6.406 1.00 91.31 484 ILE A O 1
ATOM 3998 N N . GLY A 1 485 ? 17.822 -18.052 -8.136 1.00 93.69 485 GLY A N 1
ATOM 3999 C CA . GLY A 1 485 ? 18.229 -16.705 -8.506 1.00 93.69 485 GLY A CA 1
ATOM 4000 C C . GLY A 1 485 ? 18.575 -16.565 -9.970 1.00 93.69 485 GLY A C 1
ATOM 4001 O O . GLY A 1 485 ? 18.700 -17.543 -10.699 1.00 93.69 485 GLY A O 1
ATOM 4002 N N . VAL A 1 486 ? 18.745 -15.322 -10.391 1.00 94.31 486 VAL A N 1
ATOM 4003 C CA . VAL A 1 486 ? 19.141 -14.961 -11.750 1.00 94.31 486 VAL A CA 1
ATOM 4004 C C . VAL A 1 486 ? 20.594 -14.518 -11.739 1.00 94.31 486 VAL A C 1
ATOM 4006 O O . VAL A 1 486 ? 20.985 -13.723 -10.887 1.00 94.31 486 VAL A O 1
ATOM 4009 N N . ILE A 1 487 ? 21.405 -15.003 -12.678 1.00 92.19 487 ILE A N 1
ATOM 4010 C CA . ILE A 1 487 ? 22.787 -14.533 -12.833 1.00 92.19 487 ILE A CA 1
ATOM 4011 C C . ILE A 1 487 ? 22.785 -13.081 -13.315 1.00 92.19 487 ILE A C 1
ATOM 4013 O O . ILE A 1 487 ? 22.258 -12.781 -14.386 1.00 92.19 487 ILE A O 1
ATOM 4017 N N . ILE A 1 488 ? 23.428 -12.188 -12.562 1.00 88.94 488 ILE A N 1
ATOM 4018 C CA . ILE A 1 488 ? 23.523 -10.751 -12.894 1.00 88.94 488 ILE A CA 1
ATOM 4019 C C . ILE A 1 488 ? 24.963 -10.281 -13.105 1.00 88.94 488 ILE A C 1
ATOM 4021 O O . ILE A 1 488 ? 25.194 -9.152 -13.523 1.00 88.94 488 ILE A O 1
ATOM 4025 N N . GLY A 1 489 ? 25.934 -11.143 -12.810 1.00 84.69 489 GLY A N 1
ATOM 4026 C CA . GLY A 1 489 ? 27.354 -10.875 -12.978 1.00 84.69 489 GLY A CA 1
ATOM 4027 C C . GLY A 1 489 ? 28.196 -12.076 -12.565 1.00 84.69 489 GLY A C 1
ATOM 4028 O O . GLY A 1 489 ? 27.692 -13.048 -12.003 1.00 84.69 489 GLY A O 1
ATOM 4029 N N . HIS A 1 490 ? 29.493 -12.012 -12.830 1.00 80.88 490 HIS A N 1
ATOM 4030 C CA . HIS A 1 490 ? 30.466 -13.005 -12.380 1.00 80.88 490 HIS A CA 1
ATOM 4031 C C . HIS A 1 490 ? 31.817 -12.329 -12.174 1.00 80.88 490 HIS A C 1
ATOM 4033 O O . HIS A 1 490 ? 32.024 -11.256 -12.726 1.00 80.88 490 HIS A O 1
ATOM 4039 N N . LYS A 1 491 ? 32.709 -12.949 -11.395 1.00 78.81 491 LYS A N 1
ATOM 4040 C CA . LYS A 1 491 ? 34.124 -12.598 -11.231 1.00 78.81 491 LYS A CA 1
ATOM 4041 C C . LYS A 1 491 ? 34.928 -13.855 -10.908 1.00 78.81 491 LYS A C 1
ATOM 4043 O O . LYS A 1 491 ? 34.752 -14.445 -9.845 1.00 78.81 491 LYS A O 1
ATOM 4048 N N . ASN A 1 492 ? 35.858 -14.228 -11.788 1.00 80.62 492 ASN A N 1
ATOM 4049 C CA . ASN A 1 492 ? 36.638 -15.468 -11.676 1.00 80.62 492 ASN A CA 1
ATOM 4050 C C . ASN A 1 492 ? 35.719 -16.694 -11.508 1.00 80.62 492 ASN A C 1
ATOM 4052 O O . ASN A 1 492 ? 34.882 -16.946 -12.369 1.00 80.62 492 ASN A O 1
ATOM 4056 N N . GLU A 1 493 ? 35.859 -17.419 -10.397 1.00 84.25 493 GLU A N 1
ATOM 4057 C CA . GLU A 1 493 ? 35.074 -18.610 -10.050 1.00 84.25 493 GLU A CA 1
ATOM 4058 C C . GLU A 1 493 ? 33.778 -18.292 -9.291 1.00 84.25 493 GLU A C 1
ATOM 4060 O O . GLU A 1 493 ? 33.077 -19.195 -8.842 1.00 84.25 493 GLU A O 1
ATOM 4065 N N . TYR A 1 494 ? 33.445 -17.009 -9.144 1.00 87.19 494 TYR A N 1
ATOM 4066 C CA . TYR A 1 494 ? 32.273 -16.561 -8.409 1.00 87.19 494 TYR A CA 1
ATOM 4067 C C . TYR A 1 494 ? 31.238 -15.938 -9.338 1.00 87.19 494 TYR A C 1
ATOM 4069 O O . TYR A 1 494 ? 31.571 -15.213 -10.274 1.00 87.19 494 TYR A O 1
ATOM 4077 N N . PHE A 1 495 ? 29.970 -16.178 -9.040 1.00 88.50 495 PHE A N 1
ATOM 4078 C CA . PHE A 1 495 ? 28.824 -15.604 -9.730 1.00 88.50 495 PHE A CA 1
ATOM 4079 C C . PHE A 1 495 ? 28.013 -14.757 -8.759 1.00 88.50 495 PHE A C 1
ATOM 4081 O O . PHE A 1 495 ? 27.783 -15.154 -7.619 1.00 88.50 495 PHE A O 1
ATOM 4088 N N . THR A 1 496 ? 27.559 -13.597 -9.220 1.00 88.31 496 THR A N 1
ATOM 4089 C CA . THR A 1 496 ? 26.592 -12.787 -8.485 1.00 88.31 496 THR A CA 1
ATOM 4090 C C . THR A 1 496 ? 25.198 -13.171 -8.957 1.00 88.31 496 THR A C 1
ATOM 4092 O O . THR A 1 496 ? 24.905 -13.110 -10.155 1.00 88.31 496 THR A O 1
ATOM 4095 N N . ILE A 1 497 ? 24.340 -13.553 -8.016 1.00 90.62 497 ILE A N 1
ATOM 4096 C CA . ILE A 1 497 ? 22.943 -13.906 -8.272 1.00 90.62 497 ILE A CA 1
ATOM 4097 C C . ILE A 1 497 ? 22.015 -12.881 -7.629 1.00 90.62 497 ILE A C 1
ATOM 4099 O O . ILE A 1 497 ? 22.319 -12.388 -6.546 1.00 90.62 497 ILE A O 1
ATOM 4103 N N . PHE A 1 498 ? 20.893 -12.582 -8.278 1.00 90.12 498 PHE A N 1
ATOM 4104 C CA . PHE A 1 498 ? 19.750 -11.874 -7.700 1.00 90.12 498 PHE A CA 1
ATOM 4105 C C . PHE A 1 498 ? 18.698 -12.922 -7.336 1.00 90.12 498 PHE A C 1
ATOM 4107 O O . PHE A 1 498 ? 18.163 -13.576 -8.231 1.00 90.12 498 PHE A O 1
ATOM 4114 N N . ASN A 1 499 ? 18.486 -13.166 -6.044 1.00 88.44 499 ASN A N 1
ATOM 4115 C CA . ASN A 1 499 ? 17.639 -14.264 -5.576 1.00 88.44 499 ASN A CA 1
ATOM 4116 C C . ASN A 1 499 ? 16.148 -13.890 -5.547 1.00 88.44 499 ASN A C 1
ATOM 4118 O O . ASN A 1 499 ? 15.774 -12.736 -5.759 1.00 88.44 499 ASN A O 1
ATOM 4122 N N . GLN A 1 500 ? 15.295 -14.869 -5.240 1.00 82.56 500 GLN A N 1
ATOM 4123 C CA . GLN A 1 500 ? 13.846 -14.670 -5.157 1.00 82.56 500 GLN A CA 1
ATOM 4124 C C . GLN A 1 500 ? 13.380 -13.677 -4.076 1.00 82.56 500 GLN A C 1
ATOM 4126 O O . GLN A 1 500 ? 12.234 -13.247 -4.102 1.00 82.56 500 GLN A O 1
ATOM 4131 N N . TYR A 1 501 ? 14.256 -13.302 -3.141 1.00 77.56 501 TYR A N 1
ATOM 4132 C CA . TYR A 1 501 ? 13.974 -12.337 -2.072 1.00 77.56 501 TYR A CA 1
ATOM 4133 C C . TYR A 1 501 ? 14.469 -10.925 -2.405 1.00 77.56 501 TYR A C 1
ATOM 4135 O O . TYR A 1 501 ? 14.424 -10.027 -1.567 1.00 77.56 501 TYR A O 1
ATOM 4143 N N . GLY A 1 502 ? 14.975 -10.722 -3.623 1.00 78.81 502 GLY A N 1
ATOM 4144 C CA . GLY A 1 502 ? 15.464 -9.430 -4.080 1.00 78.81 502 GLY A CA 1
ATOM 4145 C C . GLY A 1 502 ? 16.839 -9.058 -3.526 1.00 78.81 502 GLY A C 1
ATOM 4146 O O . GLY A 1 502 ? 17.250 -7.899 -3.618 1.00 78.81 502 GLY A O 1
ATOM 4147 N N . GLU A 1 503 ? 17.556 -10.027 -2.954 1.00 79.56 503 GLU A N 1
ATOM 4148 C CA . GLU A 1 503 ? 18.917 -9.860 -2.464 1.00 79.56 503 GLU A CA 1
ATOM 4149 C C . GLU A 1 503 ? 19.925 -10.302 -3.514 1.00 79.56 503 GLU A C 1
ATOM 4151 O O . GLU A 1 503 ? 19.700 -11.233 -4.293 1.00 79.56 503 GLU A O 1
ATOM 4156 N N . THR A 1 504 ? 21.104 -9.697 -3.461 1.00 82.44 504 THR A N 1
ATOM 4157 C CA . THR A 1 504 ? 22.229 -10.122 -4.282 1.00 82.44 504 THR A CA 1
ATOM 4158 C C . THR A 1 504 ? 23.237 -10.889 -3.454 1.00 82.44 504 THR A C 1
ATOM 4160 O O . THR A 1 504 ? 23.624 -10.470 -2.363 1.00 82.44 504 THR A O 1
ATOM 4163 N N . ARG A 1 505 ? 23.676 -12.034 -3.976 1.00 85.31 505 ARG A N 1
ATOM 4164 C CA . ARG A 1 505 ? 24.626 -12.920 -3.300 1.00 85.31 505 ARG A CA 1
ATOM 4165 C C . ARG A 1 505 ? 25.748 -13.303 -4.241 1.00 85.31 505 ARG A C 1
ATOM 4167 O O . ARG A 1 505 ? 25.519 -13.525 -5.426 1.00 85.31 505 ARG A O 1
ATOM 4174 N N . VAL A 1 506 ? 26.956 -13.382 -3.697 1.00 88.31 506 VAL A N 1
ATOM 4175 C CA . VAL A 1 506 ? 28.118 -13.918 -4.405 1.00 88.31 506 VAL A CA 1
ATOM 4176 C C . VAL A 1 506 ? 28.230 -15.395 -4.050 1.00 88.31 506 VAL A C 1
ATOM 4178 O O . VAL A 1 506 ? 28.373 -15.751 -2.881 1.00 88.31 506 VAL A O 1
ATOM 4181 N N . CYS A 1 507 ? 28.136 -16.247 -5.061 1.00 90.00 507 CYS A N 1
ATOM 4182 C CA . CYS A 1 507 ? 28.145 -17.696 -4.944 1.00 90.00 507 CYS A CA 1
ATOM 4183 C C . CYS A 1 507 ? 29.343 -18.274 -5.694 1.00 90.00 507 CYS A C 1
ATOM 4185 O O . CYS A 1 507 ? 29.774 -17.728 -6.707 1.00 90.00 507 CYS A O 1
ATOM 4187 N N . ASP A 1 508 ? 29.868 -19.390 -5.205 1.00 91.62 508 ASP A N 1
ATOM 4188 C CA . ASP A 1 508 ? 30.878 -20.166 -5.921 1.00 91.62 508 ASP A CA 1
ATOM 4189 C C . ASP A 1 508 ? 30.225 -20.886 -7.118 1.00 91.62 508 ASP A C 1
ATOM 4191 O O . ASP A 1 508 ? 29.087 -21.355 -7.022 1.00 91.62 508 ASP A O 1
ATOM 4195 N N . LYS A 1 509 ? 30.918 -20.983 -8.259 1.00 91.62 509 LYS A N 1
ATOM 4196 C CA . LYS A 1 509 ? 30.411 -21.658 -9.465 1.00 91.62 509 LYS A CA 1
ATOM 4197 C C . LYS A 1 509 ? 29.947 -23.096 -9.218 1.00 91.62 509 LYS A C 1
ATOM 4199 O O . LYS A 1 509 ? 29.068 -23.581 -9.939 1.00 91.62 509 LYS A O 1
ATOM 4204 N N . ASP A 1 510 ? 30.525 -23.783 -8.237 1.00 93.75 510 ASP A N 1
ATOM 4205 C CA . ASP A 1 510 ? 30.270 -25.194 -7.959 1.00 93.75 510 ASP A CA 1
ATOM 4206 C C . ASP A 1 510 ? 29.066 -25.386 -7.029 1.00 93.75 510 ASP A C 1
ATOM 4208 O O . ASP A 1 510 ? 28.534 -26.490 -6.920 1.00 93.75 510 ASP A O 1
ATOM 4212 N N . THR A 1 511 ? 28.563 -24.308 -6.414 1.00 94.81 511 THR A N 1
ATOM 4213 C CA . THR A 1 511 ? 27.318 -24.330 -5.630 1.00 94.81 511 THR A CA 1
ATOM 4214 C C . THR A 1 511 ? 26.082 -23.970 -6.448 1.00 94.81 511 THR A C 1
ATOM 4216 O O . THR A 1 511 ? 24.974 -23.979 -5.911 1.00 94.81 511 THR A O 1
ATOM 4219 N N . LEU A 1 512 ? 26.245 -23.675 -7.739 1.00 96.00 512 LEU A N 1
ATOM 4220 C CA . LEU A 1 512 ? 25.160 -23.309 -8.644 1.00 96.00 512 LEU A CA 1
ATOM 4221 C C . LEU A 1 512 ? 24.863 -24.428 -9.644 1.00 96.00 512 LEU A C 1
ATOM 4223 O O . LEU A 1 512 ? 25.771 -25.019 -10.241 1.00 96.00 512 LEU A O 1
ATOM 4227 N N . LEU A 1 513 ? 23.571 -24.669 -9.859 1.00 95.94 513 LEU A N 1
ATOM 4228 C CA . LEU A 1 513 ? 23.031 -25.529 -10.908 1.00 95.94 513 LEU A CA 1
ATOM 4229 C C . LEU A 1 513 ? 22.099 -24.701 -11.790 1.00 95.94 513 LEU A C 1
ATOM 4231 O O . LEU A 1 513 ? 21.255 -23.984 -11.264 1.00 95.94 513 LEU A O 1
ATOM 4235 N N . GLN A 1 514 ? 22.237 -24.797 -13.113 1.00 95.56 514 GLN A N 1
ATOM 4236 C CA . GLN A 1 514 ? 21.267 -24.187 -14.024 1.00 95.56 514 GLN A CA 1
ATOM 4237 C C . GLN A 1 514 ? 19.938 -24.928 -13.876 1.00 95.56 514 GLN A C 1
ATOM 4239 O O . GLN A 1 514 ? 19.917 -26.160 -13.891 1.00 95.56 514 GLN A O 1
ATOM 4244 N N . MET A 1 515 ? 18.848 -24.182 -13.717 1.00 95.00 515 MET A N 1
ATOM 4245 C CA . MET A 1 515 ? 17.515 -24.775 -13.738 1.00 95.00 515 MET A CA 1
ATOM 4246 C C . MET A 1 515 ? 17.142 -25.163 -15.169 1.00 95.00 515 MET A C 1
ATOM 4248 O O . MET A 1 515 ? 17.465 -24.447 -16.111 1.00 95.00 515 MET A O 1
ATOM 4252 N N . GLN A 1 516 ? 16.487 -26.310 -15.314 1.00 92.25 516 GLN A N 1
ATOM 4253 C CA . GLN A 1 516 ? 15.866 -26.758 -16.560 1.00 92.25 516 GLN A CA 1
ATOM 4254 C C . GLN A 1 516 ? 14.346 -26.711 -16.383 1.00 92.25 516 GLN A C 1
ATOM 4256 O O . GLN A 1 516 ? 13.870 -26.721 -15.248 1.00 92.25 516 GLN A O 1
ATOM 4261 N N . ASP A 1 517 ? 13.601 -26.656 -17.488 1.00 89.06 517 ASP A N 1
ATOM 4262 C CA . ASP A 1 517 ? 12.130 -26.680 -17.495 1.00 89.06 517 ASP A CA 1
ATOM 4263 C C . ASP A 1 517 ? 11.485 -25.570 -16.644 1.00 89.06 517 ASP A C 1
ATOM 4265 O O . ASP A 1 517 ? 10.586 -25.806 -15.837 1.00 89.06 517 ASP A O 1
ATOM 4269 N N . ILE A 1 518 ? 11.959 -24.335 -16.834 1.00 91.25 518 ILE A N 1
ATOM 4270 C CA . ILE A 1 518 ? 11.545 -23.162 -16.057 1.00 91.25 518 ILE A CA 1
ATOM 4271 C C . ILE A 1 518 ? 10.033 -22.944 -16.175 1.00 91.25 518 ILE A C 1
ATOM 4273 O O . ILE A 1 518 ? 9.486 -22.692 -17.254 1.00 91.25 518 ILE A O 1
ATOM 4277 N N . THR A 1 519 ? 9.340 -23.015 -15.040 1.00 88.44 519 THR A N 1
ATOM 4278 C CA . THR A 1 519 ? 7.885 -22.897 -14.995 1.00 88.44 519 THR A CA 1
ATOM 4279 C C . THR A 1 519 ? 7.442 -21.439 -14.881 1.00 88.44 519 THR A C 1
ATOM 4281 O O . THR A 1 519 ? 8.181 -20.543 -14.467 1.00 88.44 519 THR A O 1
ATOM 4284 N N . LYS A 1 520 ? 6.162 -21.177 -15.178 1.00 86.00 520 LYS A N 1
ATOM 4285 C CA . LYS A 1 520 ? 5.555 -19.861 -14.912 1.00 86.00 520 LYS A CA 1
ATOM 4286 C C . LYS A 1 520 ? 5.590 -19.485 -13.428 1.00 86.00 520 LYS A C 1
ATOM 4288 O O . LYS A 1 520 ? 5.610 -18.295 -13.126 1.00 86.00 520 LYS A O 1
ATOM 4293 N N . LEU A 1 521 ? 5.575 -20.470 -12.527 1.00 82.75 521 LEU A N 1
ATOM 4294 C CA . LEU A 1 521 ? 5.655 -20.237 -11.087 1.00 82.75 521 LEU A CA 1
ATOM 4295 C C . LEU A 1 521 ? 7.053 -19.746 -10.694 1.00 82.75 521 LEU A C 1
ATOM 4297 O O . LEU A 1 521 ? 7.151 -18.758 -9.975 1.00 82.75 521 LEU A O 1
ATOM 4301 N N . ASP A 1 522 ? 8.112 -20.345 -11.242 1.00 85.56 522 ASP A N 1
ATOM 4302 C CA . ASP A 1 522 ? 9.495 -19.908 -10.999 1.00 85.56 522 ASP A CA 1
ATOM 4303 C C . ASP A 1 522 ? 9.705 -18.460 -11.458 1.00 85.56 522 ASP A C 1
ATOM 4305 O O . ASP A 1 522 ? 10.237 -17.621 -10.728 1.00 85.56 522 ASP A O 1
ATOM 4309 N N . LEU A 1 523 ? 9.209 -18.137 -12.657 1.00 88.19 523 LEU A N 1
ATOM 4310 C CA . LEU A 1 523 ? 9.238 -16.772 -13.180 1.00 88.19 523 LEU A CA 1
ATOM 4311 C C . LEU A 1 523 ? 8.408 -15.817 -12.324 1.00 88.19 523 LEU A C 1
ATOM 4313 O O . LEU A 1 523 ? 8.814 -14.675 -12.118 1.00 88.19 523 LEU A O 1
ATOM 4317 N N . HIS A 1 524 ? 7.250 -16.254 -11.825 1.00 83.94 524 HIS A N 1
ATOM 4318 C CA . HIS A 1 524 ? 6.435 -15.443 -10.930 1.00 83.94 524 HIS A CA 1
ATOM 4319 C C . HIS A 1 524 ? 7.210 -15.109 -9.656 1.00 83.94 524 HIS A C 1
ATOM 4321 O O . HIS A 1 524 ? 7.389 -13.930 -9.372 1.00 83.94 524 HIS A O 1
ATOM 4327 N N . ILE A 1 525 ? 7.765 -16.117 -8.980 1.00 81.88 525 ILE A N 1
ATOM 4328 C CA . ILE A 1 525 ? 8.572 -15.978 -7.762 1.00 81.88 525 ILE A CA 1
ATOM 4329 C C . ILE A 1 525 ? 9.727 -14.984 -7.971 1.00 81.88 525 ILE A C 1
ATOM 4331 O O . ILE A 1 525 ? 9.886 -14.044 -7.198 1.00 81.88 525 ILE A O 1
ATOM 4335 N N . LEU A 1 526 ? 10.486 -15.115 -9.061 1.00 85.75 526 LEU A N 1
ATOM 4336 C CA . LEU A 1 526 ? 11.629 -14.236 -9.348 1.00 85.75 526 LEU A CA 1
ATOM 4337 C C . LEU A 1 526 ? 11.240 -12.817 -9.784 1.00 85.75 526 LEU A C 1
ATOM 4339 O O . LEU A 1 526 ? 12.047 -11.895 -9.676 1.00 85.75 526 LEU A O 1
ATOM 4343 N N . THR A 1 527 ? 10.020 -12.627 -10.291 1.00 85.88 527 THR A N 1
ATOM 4344 C CA . THR A 1 527 ? 9.518 -11.321 -10.761 1.00 85.88 527 THR A CA 1
ATOM 4345 C C . THR A 1 527 ? 8.536 -10.656 -9.800 1.00 85.88 527 THR A C 1
ATOM 4347 O O . THR A 1 527 ? 8.039 -9.547 -10.067 1.00 85.88 527 THR A O 1
ATOM 4350 N N . THR A 1 528 ? 8.258 -11.312 -8.675 1.00 77.81 528 THR A N 1
ATOM 4351 C CA . THR A 1 528 ? 7.540 -10.759 -7.531 1.00 77.81 528 THR A CA 1
ATOM 4352 C C . THR A 1 528 ? 8.274 -9.549 -6.978 1.00 77.81 528 THR A C 1
ATOM 4354 O O . THR A 1 528 ? 7.649 -8.496 -6.787 1.00 77.81 528 THR A O 1
ATOM 4357 N N . GLU A 1 529 ? 9.587 -9.697 -6.785 1.00 75.00 529 GLU A N 1
ATOM 4358 C CA . GLU A 1 529 ? 10.492 -8.632 -6.380 1.00 75.00 529 GLU A CA 1
ATOM 4359 C C . GLU A 1 529 ? 10.751 -7.704 -7.561 1.00 75.00 529 GLU A C 1
ATOM 4361 O O . GLU A 1 529 ? 11.431 -8.023 -8.535 1.00 75.00 529 GLU A O 1
ATOM 4366 N N . LEU A 1 530 ? 10.169 -6.512 -7.476 1.00 79.62 530 LEU A N 1
ATOM 4367 C CA . LEU A 1 530 ? 10.056 -5.593 -8.607 1.00 79.62 530 LEU A CA 1
ATOM 4368 C C . LEU A 1 530 ? 11.412 -5.045 -9.065 1.00 79.62 530 LEU A C 1
ATOM 4370 O O . LEU A 1 530 ? 11.542 -4.597 -10.200 1.00 79.62 530 LEU A O 1
ATOM 4374 N N . TRP A 1 531 ? 12.432 -5.141 -8.215 1.00 82.25 531 TRP A N 1
ATOM 4375 C CA . TRP A 1 531 ? 13.804 -4.719 -8.485 1.00 82.25 531 TRP A CA 1
ATOM 4376 C C . TRP A 1 531 ? 14.482 -5.478 -9.625 1.00 82.25 531 TRP A C 1
ATOM 4378 O O . TRP A 1 531 ? 15.360 -4.910 -10.277 1.00 82.25 531 TRP A O 1
ATOM 4388 N N . ILE A 1 532 ? 14.035 -6.699 -9.948 1.00 86.94 532 ILE A N 1
ATOM 4389 C CA . ILE A 1 532 ? 14.539 -7.420 -11.126 1.00 86.94 532 ILE A CA 1
ATOM 4390 C C . ILE A 1 532 ? 14.357 -6.602 -12.415 1.00 86.94 532 ILE A C 1
ATOM 4392 O O . ILE A 1 532 ? 15.167 -6.701 -13.334 1.00 86.94 532 ILE A O 1
ATOM 4396 N N . GLY A 1 533 ? 13.339 -5.733 -12.462 1.00 89.81 533 GLY A N 1
ATOM 4397 C CA . GLY A 1 533 ? 13.046 -4.869 -13.602 1.00 89.81 533 GLY A CA 1
ATOM 4398 C C . GLY A 1 533 ? 14.086 -3.786 -13.883 1.00 89.81 533 GLY A C 1
ATOM 4399 O O . GLY A 1 533 ? 14.126 -3.257 -14.992 1.00 89.81 533 GLY A O 1
ATOM 4400 N N . VAL A 1 534 ? 14.964 -3.472 -12.925 1.00 86.75 534 VAL A N 1
ATOM 4401 C CA . VAL A 1 534 ? 16.120 -2.590 -13.182 1.00 86.75 534 VAL A CA 1
ATOM 4402 C C . VAL A 1 534 ? 17.174 -3.298 -14.023 1.00 86.75 534 VAL A C 1
ATOM 4404 O O . VAL A 1 534 ? 17.864 -2.687 -14.841 1.00 86.75 534 VAL A O 1
ATOM 4407 N N . LEU A 1 535 ? 17.296 -4.605 -13.813 1.00 87.56 535 LEU A N 1
ATOM 4408 C CA . LEU A 1 535 ? 18.353 -5.434 -14.372 1.00 87.56 535 LEU A CA 1
ATOM 4409 C C . LEU A 1 535 ? 17.920 -6.076 -15.690 1.00 87.56 535 LEU A C 1
ATOM 4411 O O . LEU A 1 535 ? 18.735 -6.205 -16.601 1.00 87.56 535 LEU A O 1
ATOM 4415 N N . PHE A 1 536 ? 16.639 -6.425 -15.815 1.00 91.69 536 PHE A N 1
ATOM 4416 C CA . PHE A 1 536 ? 16.101 -7.166 -16.950 1.00 91.69 536 PHE A CA 1
ATOM 4417 C C . PHE A 1 536 ? 14.787 -6.577 -17.463 1.00 91.69 536 PHE A C 1
ATOM 4419 O O . PHE A 1 536 ? 14.017 -5.989 -16.710 1.00 91.69 536 PHE A O 1
ATOM 4426 N N . THR A 1 537 ? 14.519 -6.762 -18.756 1.00 91.75 537 THR A N 1
ATOM 4427 C CA . THR A 1 537 ? 13.298 -6.269 -19.419 1.00 91.75 537 THR A CA 1
ATOM 4428 C C . THR A 1 537 ? 12.199 -7.328 -19.493 1.00 91.75 537 THR A C 1
ATOM 4430 O O . THR A 1 537 ? 11.029 -7.021 -19.274 1.00 91.75 537 THR A O 1
ATOM 4433 N N . HIS A 1 538 ? 12.553 -8.575 -19.800 1.00 92.38 538 HIS A N 1
ATOM 4434 C CA . HIS A 1 538 ? 11.636 -9.710 -19.913 1.00 92.38 538 HIS A CA 1
ATOM 4435 C C . HIS A 1 538 ? 12.407 -11.032 -19.823 1.00 92.38 538 HIS A C 1
ATOM 4437 O O . HIS A 1 538 ? 13.637 -11.034 -19.860 1.00 92.38 538 HIS A O 1
ATOM 4443 N N . PHE A 1 539 ? 11.682 -12.142 -19.690 1.00 92.44 539 PHE A N 1
ATOM 4444 C CA . PHE A 1 539 ? 12.229 -13.488 -19.838 1.00 92.44 539 PHE A CA 1
ATOM 4445 C C . PHE A 1 539 ? 12.016 -13.972 -21.275 1.00 92.44 539 PHE A C 1
ATOM 4447 O O . PHE A 1 539 ? 10.899 -13.887 -21.788 1.00 92.44 539 PHE A O 1
ATOM 4454 N N . ASP A 1 540 ? 13.076 -14.453 -21.914 1.00 92.88 540 ASP A N 1
ATOM 4455 C CA . ASP A 1 540 ? 13.052 -15.037 -23.251 1.00 92.88 540 ASP A CA 1
ATOM 4456 C C . ASP A 1 540 ? 13.049 -16.567 -23.128 1.00 92.88 540 ASP A C 1
ATOM 4458 O O . ASP A 1 540 ? 14.024 -17.166 -22.670 1.00 92.88 540 ASP A O 1
ATOM 4462 N N . PHE A 1 541 ? 11.934 -17.185 -23.527 1.00 90.44 541 PHE A N 1
ATOM 4463 C CA . PHE A 1 541 ? 11.738 -18.636 -23.473 1.00 90.44 541 PHE A CA 1
ATOM 4464 C C . PHE A 1 541 ? 12.551 -19.401 -24.523 1.00 90.44 541 PHE A C 1
ATOM 4466 O O . PHE A 1 541 ? 12.817 -20.580 -24.321 1.00 90.44 541 PHE A O 1
ATOM 4473 N N . GLU A 1 542 ? 12.955 -18.767 -25.627 1.00 90.81 542 GLU A N 1
ATOM 4474 C CA . GLU A 1 542 ? 13.803 -19.415 -26.635 1.00 90.81 542 GLU A CA 1
ATOM 4475 C C . GLU A 1 542 ? 15.247 -19.522 -26.139 1.00 90.81 542 GLU A C 1
ATOM 4477 O O . GLU A 1 542 ? 15.939 -20.505 -26.402 1.00 90.81 542 GLU A O 1
ATOM 4482 N N . GLN A 1 543 ? 15.695 -18.511 -25.392 1.00 90.44 543 GLN A N 1
ATOM 4483 C CA . GLN A 1 543 ? 17.047 -18.451 -24.833 1.00 90.44 543 GLN A CA 1
ATOM 4484 C C . GLN A 1 543 ? 17.149 -18.969 -23.392 1.00 90.44 543 GLN A C 1
ATOM 4486 O O . GLN A 1 543 ? 18.259 -19.031 -22.856 1.00 90.44 543 GLN A O 1
ATOM 4491 N N . ASP A 1 544 ? 16.014 -19.299 -22.771 1.00 91.81 544 ASP A N 1
ATOM 4492 C CA . ASP A 1 544 ? 15.886 -19.735 -21.377 1.00 91.81 544 ASP A CA 1
ATOM 4493 C C . ASP A 1 544 ? 16.579 -18.777 -20.384 1.00 91.81 544 ASP A C 1
ATOM 4495 O O . ASP A 1 544 ? 17.329 -19.173 -19.486 1.00 91.81 544 ASP A O 1
ATOM 4499 N N . ARG A 1 545 ? 16.403 -17.463 -20.599 1.00 92.81 545 ARG A N 1
ATOM 4500 C CA . ARG A 1 545 ? 17.052 -16.424 -19.782 1.00 92.81 545 ARG A CA 1
ATOM 4501 C C . ARG A 1 545 ? 16.323 -15.088 -19.783 1.00 92.81 545 ARG A C 1
ATOM 4503 O O . ARG A 1 545 ? 15.645 -14.712 -20.733 1.00 92.81 545 ARG A O 1
ATOM 4510 N N . PHE A 1 546 ? 16.560 -14.305 -18.738 1.00 93.81 546 PHE A N 1
ATOM 4511 C CA . PHE A 1 546 ? 16.179 -12.901 -18.693 1.00 93.81 546 PHE A CA 1
ATOM 4512 C C . PHE A 1 546 ? 17.048 -12.031 -19.612 1.00 93.81 546 PHE A C 1
ATOM 4514 O O . PHE A 1 546 ? 18.276 -12.122 -19.616 1.00 93.81 546 PHE A O 1
ATOM 4521 N N . ILE A 1 547 ? 16.407 -11.133 -20.360 1.00 93.06 547 ILE A N 1
ATOM 4522 C CA . ILE A 1 547 ? 17.076 -10.203 -21.270 1.00 93.06 547 ILE A CA 1
ATOM 4523 C C . ILE A 1 547 ? 17.532 -8.958 -20.502 1.00 93.06 547 ILE A C 1
ATOM 4525 O O . ILE A 1 547 ? 16.682 -8.238 -19.959 1.00 93.06 547 ILE A O 1
ATOM 4529 N N . PRO A 1 548 ? 18.851 -8.688 -20.434 1.00 90.94 548 PRO A N 1
ATOM 4530 C CA . PRO A 1 548 ? 19.395 -7.594 -19.640 1.00 90.94 548 PRO A CA 1
ATOM 4531 C C . PRO A 1 548 ? 18.956 -6.234 -20.186 1.00 90.94 548 PRO A C 1
ATOM 4533 O O . PRO A 1 548 ? 18.812 -6.044 -21.394 1.00 90.94 548 PRO A O 1
ATOM 4536 N N . THR A 1 549 ? 18.767 -5.262 -19.296 1.00 88.38 549 THR A N 1
ATOM 4537 C CA . THR A 1 549 ? 18.564 -3.865 -19.692 1.00 88.38 549 THR A CA 1
ATOM 4538 C C . THR A 1 549 ? 19.846 -3.297 -20.300 1.00 88.38 549 THR A C 1
ATOM 4540 O O . THR A 1 549 ? 20.960 -3.717 -19.971 1.00 88.38 549 THR A O 1
ATOM 4543 N N . GLN A 1 550 ? 19.714 -2.268 -21.144 1.00 83.06 550 GLN A N 1
ATOM 4544 C CA . GLN A 1 550 ? 20.879 -1.536 -21.653 1.00 83.06 550 GLN A CA 1
ATOM 4545 C C . GLN A 1 550 ? 21.726 -0.965 -20.508 1.00 83.06 550 GLN A C 1
ATOM 4547 O O . GLN A 1 550 ? 22.945 -0.855 -20.623 1.00 83.06 550 GLN A O 1
ATOM 4552 N N . HIS A 1 551 ? 21.078 -0.637 -19.392 1.00 76.81 551 HIS A N 1
ATOM 4553 C CA . HIS A 1 551 ? 21.740 -0.193 -18.183 1.00 76.81 551 HIS A CA 1
ATOM 4554 C C . HIS A 1 551 ? 22.661 -1.272 -17.592 1.00 76.81 551 HIS A C 1
ATOM 4556 O O . HIS A 1 551 ? 23.848 -1.008 -17.400 1.00 76.81 551 HIS A O 1
ATOM 4562 N N . LEU A 1 552 ? 22.160 -2.497 -17.388 1.00 80.06 552 LEU A N 1
ATOM 4563 C CA . LEU A 1 552 ? 22.983 -3.610 -16.910 1.00 80.06 552 LEU A CA 1
ATOM 4564 C C . LEU A 1 552 ? 24.164 -3.881 -17.859 1.00 80.06 552 LEU A C 1
ATOM 4566 O O . LEU A 1 552 ? 25.294 -4.055 -17.413 1.00 80.06 552 LEU A O 1
ATOM 4570 N N . LEU A 1 553 ? 23.933 -3.820 -19.172 1.00 81.75 553 LEU A N 1
ATOM 4571 C CA . LEU A 1 553 ? 24.992 -3.965 -20.179 1.00 81.75 553 LEU A CA 1
ATOM 4572 C C . LEU A 1 553 ? 26.028 -2.829 -20.158 1.00 81.75 553 LEU A C 1
ATOM 4574 O O . LEU A 1 553 ? 27.151 -3.028 -20.611 1.00 81.75 553 LEU A O 1
ATOM 4578 N N . ASN A 1 554 ? 25.671 -1.635 -19.679 1.00 73.44 554 ASN A N 1
ATOM 4579 C CA . ASN A 1 554 ? 26.611 -0.521 -19.523 1.00 73.44 554 ASN A CA 1
ATOM 4580 C C . ASN A 1 554 ? 27.448 -0.658 -18.251 1.00 73.44 554 ASN A C 1
ATOM 4582 O O . ASN A 1 554 ? 28.604 -0.252 -18.252 1.00 73.44 554 ASN A O 1
ATOM 4586 N N . LEU A 1 555 ? 26.872 -1.216 -17.182 1.00 68.00 555 LEU A N 1
ATOM 4587 C CA . LEU A 1 555 ? 27.611 -1.533 -15.957 1.00 68.00 555 LEU A CA 1
ATOM 4588 C C . LEU A 1 555 ? 28.627 -2.656 -16.174 1.00 68.00 555 LEU A C 1
ATOM 4590 O O . LEU A 1 555 ? 29.639 -2.712 -15.482 1.00 68.00 555 LEU A O 1
ATOM 4594 N N . PHE A 1 556 ? 28.367 -3.525 -17.149 1.00 67.50 556 PHE A N 1
ATOM 4595 C CA . PHE A 1 556 ? 29.268 -4.600 -17.531 1.00 67.50 556 PHE A CA 1
ATOM 4596 C C . PHE A 1 556 ? 29.425 -4.658 -19.061 1.00 67.50 556 PHE A C 1
ATOM 4598 O O . PHE A 1 556 ? 28.827 -5.508 -19.727 1.00 67.50 556 PHE A O 1
ATOM 4605 N N . PRO A 1 557 ? 30.255 -3.782 -19.646 1.00 64.50 557 PRO A N 1
ATOM 4606 C CA . PRO A 1 557 ? 30.491 -3.726 -21.090 1.00 64.50 557 PRO A CA 1
ATOM 4607 C C . PRO A 1 557 ? 30.922 -5.066 -21.699 1.00 64.50 557 PRO A C 1
ATOM 4609 O O . PRO A 1 557 ? 30.542 -5.382 -22.826 1.00 64.50 557 PRO A O 1
ATOM 4612 N N . ASN A 1 558 ? 31.629 -5.898 -20.927 1.00 61.12 558 ASN A N 1
ATOM 4613 C CA . ASN A 1 558 ? 32.051 -7.248 -21.318 1.00 61.12 558 ASN A CA 1
ATOM 4614 C C . ASN A 1 558 ? 30.878 -8.182 -21.675 1.00 61.12 558 ASN A C 1
ATOM 4616 O O . ASN A 1 558 ? 31.060 -9.146 -22.415 1.00 61.12 558 ASN A O 1
ATOM 4620 N N . LEU A 1 559 ? 29.663 -7.883 -21.209 1.00 62.16 559 LEU A N 1
ATOM 4621 C CA . LEU A 1 559 ? 28.455 -8.636 -21.552 1.00 62.16 559 LEU A CA 1
ATOM 4622 C C . LEU A 1 559 ? 27.981 -8.396 -22.977 1.00 62.16 559 LEU A C 1
ATOM 4624 O O . LEU A 1 559 ? 27.326 -9.262 -23.550 1.00 62.16 559 LEU A O 1
ATOM 4628 N N . ARG A 1 560 ? 28.320 -7.242 -23.564 1.00 61.25 560 ARG A N 1
ATOM 4629 C CA . ARG A 1 560 ? 27.969 -6.928 -24.956 1.00 61.25 560 ARG A CA 1
ATOM 4630 C C . ARG A 1 560 ? 28.699 -7.822 -25.958 1.00 61.25 560 ARG A C 1
ATOM 4632 O O . ARG A 1 560 ? 28.275 -7.899 -27.097 1.00 61.25 560 ARG A O 1
ATOM 4639 N N . ILE A 1 561 ? 29.792 -8.463 -25.539 1.00 54.31 561 ILE A N 1
ATOM 4640 C CA . ILE A 1 561 ? 30.599 -9.368 -26.369 1.00 54.31 561 ILE A CA 1
ATOM 4641 C C . ILE A 1 561 ? 30.028 -10.805 -26.331 1.00 54.31 561 ILE A C 1
ATOM 4643 O O . ILE A 1 561 ? 30.408 -11.645 -27.141 1.00 54.31 561 ILE A O 1
ATOM 4647 N N . MET A 1 562 ? 29.116 -11.102 -25.394 1.00 47.97 562 MET A N 1
ATOM 4648 C CA . MET A 1 562 ? 28.581 -12.449 -25.131 1.00 47.97 562 MET A CA 1
ATOM 4649 C C . MET A 1 562 ? 27.085 -12.624 -25.454 1.00 47.97 562 MET A C 1
ATOM 4651 O O . MET A 1 562 ? 26.564 -13.735 -25.313 1.00 47.97 562 MET A O 1
ATOM 4655 N N . ASN A 1 563 ? 26.411 -11.547 -25.863 1.00 46.12 563 ASN A N 1
ATOM 4656 C CA . ASN A 1 563 ? 25.103 -11.562 -26.528 1.00 46.12 563 ASN A CA 1
ATOM 4657 C C . ASN A 1 563 ? 25.317 -11.417 -28.028 1.00 46.12 563 ASN A C 1
ATOM 4659 O O . ASN A 1 563 ? 24.572 -12.093 -28.766 1.00 46.12 563 ASN A O 1
#

Radius of gyration: 27.56 Å; chains: 1; bounding box: 79×52×87 Å

Sequence (563 aa):
MSSVLYDIPLDTWFEVAELLDTQDLINLRIVNKHFHYIFSLNTIWKPLATSRWFKIDDQPREIIKDTKEYFAYYTERNQIDVDISKSMEKIVHSTNSNEIFEIGWSLVNLRYKAIPKLVQLKSFGANLSIKYYSHMILCSIRHGEVIKLLQELGSKYLTPIDGDAEDLLFKLSYIDPAFDRLLPFRQKIIENTIEAVQLHPKLDESTPSSLRILIIRNCLIQCLNFQKDTHPFTPYQQQYVEDSFILRVYAGEALGSKIVFESIVQKIAKYFDVESILTESFMIVKDDTFHDGKAYILMTPKKAKVFSHRHIIRTLGLRQSDLEKLLIPLTNKHILNEVIGTEIHFGLFESEIAKNNSYDEIYNISHSSIRKSHIQFFNHLLHAILSNPKFSGDLLSSTITHREIAEQLFIENLTRELPFNCVHFQNGLLNEQFSSQQLKTSIIKNFYKFSHLNIYSEDSYEKIRTPLKFKIGQIVHHTRTGQIGVIIGHKNEYFTIFNQYGETRVCDKDTLLQMQDITKLDLHILTTELWIGVLFTHFDFEQDRFIPTQHLLNLFPNLRIMN

Secondary structure (DSSP, 8-state):
---GGGGS-HHHHHHHHHHS-HHHHHHHHTT-HHHHHHTT-HHHHHHHHHHHHS-STTS-THHHHH-S-HHHHHHHHHHHHHHHHHHHHHHHH---HHHHHHHHHHHHTTGGGTHHHHHHHHSTTS-HHHHHHHHHHHHHHHHHHHHHHHHHHHTTTTSBP-S-HHHHHHHHGGG-TTHHHHHHHHHHHHHHHHHHHHT-TT--TT--HHHHHHHHHHHHHHHHT--TTTS---SS-PPPGGGG-HHHHHHTS----HHHHHHHHHHHHHHTT--EEEBSS-EEEE-TTSTTSEEEEEE-SS-EEEE-HHHHHHHH---HHHHHHHTSBPBHHHHHIIIII------SIIIIIHHH-THHHHTTTT--PPPHHHHHHHHHHHHHHHTSTTT-SS-----HHHHHHHHHHHHHHHHHH-GGGGGGGTTSTTTTTS-HHHHHHHHHHHTT--TT-----STT-TT--SPPSS-TTBEEEETTTTEEEEEEEEETTEEEEEETTS-EEEEEGGGEEE--S--HHHHHHHHHSTTHHHHEEEEETTTTEEEEPHHHHHH-GGGGGT-

InterPro domains:
  IPR001810 F-box domain [PF00646] (6-46)
  IPR001810 F-box domain [PS50181] (2-48)
  IPR001810 F-box domain [SM00256] (8-48)
  IPR036047 F-box-like domain superfamily [SSF81383] (5-80)

Organism: Wickerhamomyces ciferrii (strain ATCC 14091 / BCRC 22168 / CBS 111 / JCM 3599 / NBRC 0793 / NRRL Y-1031 F-60-10) (NCBI:txid1206466)

Foldseek 3Di:
DPPPVVPDDLVVVLVVLVVDDPVVLVVQLPPDPVSVVSSQDCSNQLVVCCVQQVPQPPADCVCSVVDDGRSVVVVVLVVLLVVLVVLLVVLQQDLALLSVQVSLLVLLVCQSSNLSSLLVCLDPPHWLLSVLSSLLSQLLSLVLQVLVVLLVCLQFQFPFDDDALQVVLLSLLSLPSLNSLLRVLLVVLLVQLLVQLVPDPQDDPPRWLVVSLVSSLVSSLVSLPQPPPLPPVDVDPADALLLSRLSCSSNNLHQHDPSSSVSSSVVSSVVVVWDWFDFPAWIWTQTCVAPVSIWTWGDGNVDIDIDHPVRCCVVVVDDPVVVVNRPDGDGNNVSCCSNQVDPRPNDPPPPPCLVPVCQCVSCVRSSADRDPLSSVLVNVSSCLSNPDPVSDPDDDDDDPVVVVVVVVVSLLSCLAVNVNSVSSCCPDPCCVVDPPVNSSVSNSVRPPVHPQPPPPDDPPPPDPPDDDPDAFQFWKAQQVSRWIFTFLAADDQWTWTQTLNRHIDIDGVVRIDGDDPQDPVNVCSNSSNSVVSQFFGDQDPVVNGGHGRVNSCVRPVVNVVVD